Protein AF-A0A4U0W8S1-F1 (afdb_monomer)

Nearest PDB structures (foldseek):
  3a4i-assembly1_B  TM=3.781E-01  e=8.856E-01  Pyrococcus horikoshii
  2dpl-assembly1_A  TM=3.217E-01  e=1.139E+00  Pyrococcus horikoshii OT3
  2dpl-assembly1_B  TM=3.841E-01  e=2.818E+00  Pyrococcus horikoshii OT3
  6jp9-assembly1_A  TM=3.620E-01  e=4.433E+00  Methanocaldococcus jannaschii DSM 2661
  1igw-assembly1_D  TM=1.951E-01  e=1.030E+00  Escherichia coli

Sequence (500 aa):
MDSSDDTSPAATAADPRSSSPAPAADDESASLVPPRASFNHLPTEVCQTIVKLAHVQDKELQKMHLPGGETIAALSLVNKRLRDLALPYLITASLSSTVRPAQLHSLTFRYGKIPKSLLAQVRCLDLGSADEDDTLTAARSLYLFENIHELVLSRDASQVLVPGGYYRPEKEAFVRREEHPFAREAFQAQAASITKVIQSESRDEYTSGARAVLEAAAVPAAIKVLHLRHPEGGTFFAPRSREMKKILTGCDALEELVIHENPVAQIAIPEPSRADWLGDMRLPALKTLDLPATDFAILDLLHAWLPNIATLAIRFKDGYGAMTGGLDDDRMFRFPNLRKLSLQGPPDILKIFKHLDIDCLEELKIEVEALSGFKWVDFDPFEALAEIDLPRGLRLNLYLPCQAHIDAEWGSFRDDCEERGVDFTLYTVDILAPFSGNFLADSGFATEVILRERYVAIARVLYSATERLNWLLKLGDAVGLKQMAEAMSEIALLELASRT

Mean predicted aligned error: 13.05 Å

Secondary structure (DSSP, 8-state):
--------------------------------------GGGS-HHHHHHHHHHHHHHHHHHHHTT-S---HHHHHHHH-HHHHHHHHHHHHHHHS-SEE-HHHHTSHHHHTT-S-HHHHTT--EEEETT--HHHHHHHHHHGGG-TT--EEEE-HHHHHHHS---EEEGGGTEEEPPPP-HHHHHHHHHHTTT--EEEEE--S-S-THHHHHHHHHHS-GGG--EEEEE--TT-----TT-THHHHHHTT-TT--EEEEEPPTT-------GGG-GGGGG---TT--EEEEEESSTTHHHHHHHH-TT--EEEEEE---SS-S-----TT--EE-TT--EEEEEESGGGGGGGGGEE-TT-SEEEEEEPPPSS-----STHHHHHHTS-PPTT-EEEEEEETTPPPPTTHHHHHHHHHHTT-EEEEEEE-TTTTTS--HHHHSS---HHHHHHHHHHHHHHHHHHHHHHHHHHHHT-HHHHHHHHHHHHHHHHHHHHHT-

Structure (mmCIF, N/CA/C/O backbone):
data_AF-A0A4U0W8S1-F1
#
_entry.id   AF-A0A4U0W8S1-F1
#
loop_
_atom_site.group_PDB
_atom_site.id
_atom_site.type_symbol
_atom_site.label_atom_id
_atom_site.label_alt_id
_atom_site.label_comp_id
_atom_site.label_asym_id
_atom_site.label_entity_id
_atom_site.label_seq_id
_atom_site.pdbx_PDB_ins_code
_atom_site.Cartn_x
_atom_site.Cartn_y
_atom_site.Cartn_z
_atom_site.occupancy
_atom_site.B_iso_or_equiv
_atom_site.auth_seq_id
_atom_site.auth_comp_id
_atom_site.auth_asym_id
_atom_site.auth_atom_id
_atom_site.pdbx_PDB_model_num
ATOM 1 N N . MET A 1 1 ? 67.133 19.730 -28.309 1.00 39.91 1 MET A N 1
ATOM 2 C CA . MET A 1 1 ? 66.905 20.812 -27.341 1.00 39.91 1 MET A CA 1
ATOM 3 C C . MET A 1 1 ? 65.923 20.284 -26.324 1.00 39.91 1 MET A C 1
ATOM 5 O O . MET A 1 1 ? 64.733 20.304 -26.589 1.00 39.91 1 MET A O 1
ATOM 9 N N . ASP A 1 2 ? 66.290 19.708 -25.202 1.00 38.12 2 ASP A N 1
ATOM 10 C CA . ASP A 1 2 ? 67.520 19.184 -24.598 1.00 38.12 2 ASP A CA 1
ATOM 11 C C . ASP A 1 2 ? 66.936 18.214 -23.545 1.00 38.12 2 ASP A C 1
ATOM 13 O O . ASP A 1 2 ? 65.884 18.503 -22.979 1.00 38.12 2 ASP A O 1
ATOM 17 N N . SER A 1 3 ? 67.369 16.949 -23.495 1.00 35.09 3 SER A N 1
ATOM 18 C CA . SER A 1 3 ? 68.356 16.470 -22.506 1.00 35.09 3 SER A CA 1
ATOM 19 C C . SER A 1 3 ? 67.90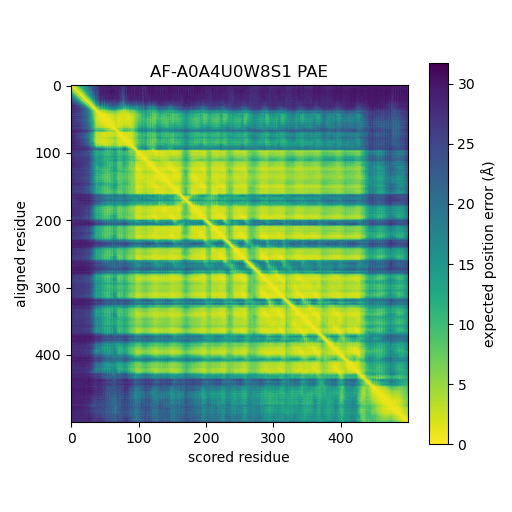6 16.823 -21.078 1.00 35.09 3 SER A C 1
ATOM 21 O O . SER A 1 3 ? 67.753 17.995 -20.766 1.00 35.09 3 SER A O 1
ATOM 23 N N . SER A 1 4 ? 67.679 15.917 -20.131 1.00 44.75 4 SER A N 1
ATOM 24 C CA . SER A 1 4 ? 68.371 14.659 -19.804 1.00 44.75 4 SER A CA 1
ATOM 25 C C . SER A 1 4 ? 67.616 14.083 -18.586 1.00 44.75 4 SER A C 1
ATOM 27 O O . SER A 1 4 ? 67.183 14.849 -17.727 1.00 44.75 4 SER A O 1
ATOM 29 N N . ASP A 1 5 ? 67.215 12.812 -18.580 1.00 41.47 5 ASP A N 1
ATOM 30 C CA . ASP A 1 5 ? 67.962 11.690 -17.983 1.00 41.47 5 ASP A CA 1
ATOM 31 C C . ASP A 1 5 ? 68.770 12.066 -16.731 1.00 41.47 5 ASP A C 1
ATOM 33 O O . ASP A 1 5 ? 69.781 12.749 -16.841 1.00 41.47 5 ASP A O 1
ATOM 37 N N . ASP A 1 6 ? 68.385 11.540 -15.563 1.00 46.09 6 ASP A N 1
ATOM 38 C CA . ASP A 1 6 ? 69.377 10.804 -14.780 1.00 46.09 6 ASP A CA 1
ATOM 39 C C . ASP A 1 6 ? 68.761 9.791 -13.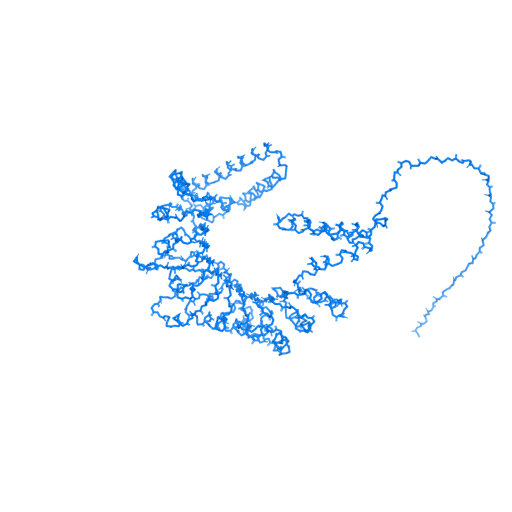812 1.00 46.09 6 ASP A C 1
ATOM 41 O O . ASP A 1 6 ? 67.751 10.017 -13.143 1.00 46.09 6 ASP A O 1
ATOM 45 N N . THR A 1 7 ? 69.402 8.630 -13.794 1.00 42.66 7 THR A N 1
ATOM 46 C CA . THR A 1 7 ? 68.912 7.359 -13.272 1.00 42.66 7 THR A CA 1
ATOM 47 C C . THR A 1 7 ? 69.942 6.828 -12.280 1.00 42.66 7 THR A C 1
ATOM 49 O O . THR A 1 7 ? 71.077 6.618 -12.683 1.00 42.66 7 THR A O 1
ATOM 52 N N . SER A 1 8 ? 69.515 6.452 -11.061 1.00 43.19 8 SER A N 1
ATOM 53 C CA . SER A 1 8 ? 70.206 5.478 -10.173 1.00 43.19 8 SER A CA 1
ATOM 54 C C . SER A 1 8 ? 71.607 5.894 -9.627 1.00 43.19 8 SER A C 1
ATOM 56 O O . SER A 1 8 ? 72.162 6.865 -10.121 1.00 43.19 8 SER A O 1
ATOM 58 N N . PRO A 1 9 ? 72.212 5.234 -8.597 1.00 54.56 9 PRO A N 1
ATOM 59 C CA . PRO A 1 9 ? 72.066 3.821 -8.238 1.00 54.56 9 PRO A CA 1
ATOM 60 C C . PRO A 1 9 ? 72.055 3.445 -6.739 1.00 54.56 9 PRO A C 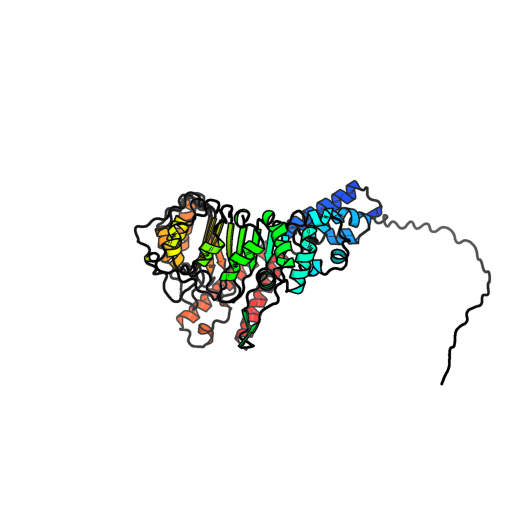1
ATOM 62 O O . PRO A 1 9 ? 72.136 4.253 -5.818 1.00 54.56 9 PRO A O 1
ATOM 65 N N . ALA A 1 10 ? 71.914 2.131 -6.568 1.00 40.44 10 ALA A N 1
ATOM 66 C CA . ALA A 1 10 ? 71.889 1.324 -5.360 1.00 40.44 10 ALA A CA 1
ATOM 67 C C . ALA A 1 10 ? 73.279 1.008 -4.755 1.00 40.44 10 ALA A C 1
ATOM 69 O O . ALA A 1 10 ? 74.313 1.287 -5.358 1.00 40.44 10 ALA A O 1
ATOM 70 N N . ALA A 1 11 ? 73.221 0.258 -3.640 1.00 39.84 11 ALA A N 1
ATOM 71 C CA . ALA A 1 11 ? 74.270 -0.512 -2.946 1.00 39.84 11 ALA A CA 1
ATOM 72 C C . ALA A 1 11 ? 75.162 0.307 -1.984 1.00 39.84 11 ALA A C 1
ATOM 74 O O . ALA A 1 11 ? 75.593 1.406 -2.290 1.00 39.84 11 ALA A O 1
ATOM 75 N N . THR A 1 12 ? 75.519 -0.161 -0.780 1.00 36.34 12 THR A N 1
ATOM 76 C CA . THR A 1 12 ? 76.182 -1.448 -0.511 1.00 36.34 12 THR A CA 1
ATOM 77 C C . THR A 1 12 ? 76.163 -1.798 0.991 1.00 36.34 12 THR A C 1
ATOM 79 O O . THR A 1 12 ? 76.026 -0.931 1.850 1.00 36.34 12 THR A O 1
ATOM 82 N N . ALA A 1 13 ? 76.320 -3.095 1.257 1.00 43.12 13 ALA A N 1
ATOM 83 C CA . ALA A 1 13 ? 76.455 -3.817 2.523 1.00 43.12 13 ALA A CA 1
ATOM 84 C C . ALA A 1 13 ? 77.606 -3.385 3.463 1.00 43.12 13 ALA A C 1
ATOM 86 O O . ALA A 1 13 ? 78.628 -2.910 2.978 1.00 43.12 13 ALA A O 1
ATOM 87 N N . ALA A 1 14 ? 77.464 -3.687 4.770 1.00 40.66 14 ALA A N 1
ATOM 88 C CA . ALA A 1 14 ? 78.474 -4.339 5.641 1.00 40.66 14 ALA A CA 1
ATOM 89 C C . ALA A 1 14 ? 78.019 -4.411 7.130 1.00 40.66 14 ALA A C 1
ATOM 91 O O . ALA A 1 14 ? 78.012 -3.398 7.818 1.00 40.66 14 ALA A O 1
ATOM 92 N N . ASP A 1 15 ? 77.536 -5.580 7.577 1.00 43.25 15 ASP A N 1
ATOM 93 C CA . ASP A 1 15 ? 78.160 -6.560 8.510 1.00 43.25 15 ASP A CA 1
ATOM 94 C C . ASP A 1 15 ? 79.003 -6.092 9.756 1.00 43.25 15 ASP A C 1
ATOM 96 O O . ASP A 1 15 ? 79.324 -4.918 9.904 1.00 43.25 15 ASP A O 1
ATOM 100 N N . PRO A 1 16 ? 79.452 -6.978 10.680 1.00 55.69 16 PRO A N 1
ATOM 101 C CA . PRO A 1 16 ? 78.758 -7.441 11.894 1.00 55.69 16 PRO A CA 1
ATOM 102 C C . PRO A 1 16 ? 79.582 -7.253 13.195 1.00 55.69 16 PRO A C 1
ATOM 104 O O . PRO A 1 16 ? 80.798 -7.422 13.194 1.00 55.69 16 PRO A O 1
ATOM 107 N N . ARG A 1 17 ? 78.946 -7.032 14.357 1.00 41.56 17 ARG A N 1
ATOM 108 C CA . ARG A 1 17 ? 79.526 -7.319 15.697 1.00 41.56 17 ARG A CA 1
ATOM 109 C C . ARG A 1 17 ? 78.379 -7.662 16.654 1.00 41.56 17 ARG A C 1
ATOM 111 O O . ARG A 1 17 ? 77.532 -6.822 16.907 1.00 41.56 17 ARG A O 1
ATOM 118 N N . SER A 1 18 ? 78.169 -8.924 17.028 1.00 43.66 18 SER A N 1
ATOM 119 C CA . SER A 1 18 ? 78.930 -9.694 18.025 1.00 43.66 18 SER A CA 1
ATOM 120 C C . SER A 1 18 ? 78.995 -9.012 19.391 1.00 43.66 18 SER A C 1
ATOM 122 O O . SER A 1 18 ? 80.003 -8.401 19.740 1.00 43.66 18 SER A O 1
ATOM 124 N N . SER A 1 19 ? 77.954 -9.225 20.192 1.00 42.44 19 SER A N 1
ATOM 125 C CA . SER A 1 19 ? 78.079 -9.318 21.646 1.00 42.44 19 SER A CA 1
ATOM 126 C C . SER A 1 19 ? 76.893 -10.104 22.206 1.00 42.44 19 SER A C 1
ATOM 128 O O . SER A 1 19 ? 75.805 -9.562 22.390 1.00 42.44 19 SER A O 1
ATOM 130 N N . SER A 1 20 ? 77.109 -11.392 22.474 1.00 45.78 20 SER A N 1
ATOM 131 C CA . SER A 1 20 ? 76.364 -12.099 23.519 1.00 45.78 20 SER A CA 1
ATOM 132 C C . SER A 1 20 ? 76.596 -11.398 24.863 1.00 45.78 20 SER A C 1
ATOM 134 O O . SER A 1 20 ? 77.707 -10.930 25.124 1.00 45.78 20 SER A O 1
ATOM 136 N N . PRO A 1 21 ? 75.591 -11.400 25.748 1.00 50.28 21 PRO A N 1
ATOM 137 C CA . PRO A 1 21 ? 75.787 -12.172 26.969 1.00 50.28 21 PRO A CA 1
ATOM 138 C C . PRO A 1 21 ? 74.563 -13.024 27.337 1.00 50.28 21 PRO A C 1
ATOM 140 O O . PRO A 1 21 ? 73.436 -12.554 27.307 1.00 50.28 21 PRO A O 1
ATOM 143 N N . ALA A 1 22 ? 74.876 -14.282 27.658 1.00 46.66 22 ALA A N 1
ATOM 144 C CA . ALA A 1 22 ? 74.410 -15.132 28.759 1.00 46.66 22 ALA A CA 1
ATOM 145 C C . ALA A 1 22 ? 72.921 -15.158 29.207 1.00 46.66 22 ALA A C 1
ATOM 147 O O . ALA A 1 22 ? 72.231 -14.145 29.226 1.00 46.66 22 ALA A O 1
ATOM 148 N N . PRO A 1 23 ? 72.438 -16.340 29.644 1.00 51.94 23 PRO A N 1
ATOM 149 C CA . PRO A 1 23 ? 71.024 -16.646 29.804 1.00 51.94 23 PRO A CA 1
ATOM 150 C C . PRO A 1 23 ? 70.499 -16.128 31.146 1.00 51.94 23 PRO A C 1
ATOM 152 O O . PRO A 1 23 ? 70.983 -16.525 32.207 1.00 51.94 23 PRO A O 1
ATOM 155 N N . ALA A 1 24 ? 69.490 -15.261 31.103 1.00 45.16 24 ALA A N 1
ATOM 156 C CA . ALA A 1 24 ? 68.666 -14.981 32.268 1.00 45.16 24 ALA A CA 1
ATOM 157 C C . ALA A 1 24 ? 67.495 -15.969 32.269 1.00 45.16 24 ALA A C 1
ATOM 159 O O . ALA A 1 24 ? 66.662 -15.962 31.366 1.00 45.16 24 ALA A O 1
ATOM 160 N N . ALA A 1 25 ? 67.556 -16.850 33.263 1.00 46.38 25 ALA A N 1
ATOM 161 C CA . ALA A 1 25 ? 66.525 -17.731 33.779 1.00 46.38 25 ALA A CA 1
ATOM 162 C C . ALA A 1 25 ? 65.084 -17.262 33.524 1.00 46.38 25 ALA A C 1
ATOM 164 O O . ALA A 1 25 ? 64.733 -16.122 33.821 1.00 46.38 25 ALA A O 1
ATOM 165 N N . ASP A 1 26 ? 64.286 -18.197 33.008 1.00 52.25 26 ASP A N 1
ATOM 166 C CA . ASP A 1 26 ? 62.949 -18.553 33.479 1.00 52.25 26 ASP A CA 1
ATOM 167 C C . ASP A 1 26 ? 62.245 -17.495 34.334 1.00 52.25 26 ASP A C 1
ATOM 169 O O . ASP A 1 26 ? 62.387 -17.451 35.555 1.00 52.25 26 ASP A O 1
ATOM 173 N N . ASP A 1 27 ? 61.396 -16.712 33.677 1.00 45.25 27 ASP A N 1
ATOM 174 C CA . ASP A 1 27 ? 60.210 -16.166 34.320 1.00 45.25 27 ASP A CA 1
ATOM 175 C C . ASP A 1 27 ? 59.004 -16.559 33.455 1.00 45.25 27 ASP A C 1
ATOM 177 O O . ASP A 1 27 ? 58.464 -15.789 32.658 1.00 45.25 27 ASP A O 1
ATOM 181 N N . GLU A 1 28 ? 58.626 -17.840 33.569 1.00 48.88 28 GLU A N 1
ATOM 182 C CA . GLU A 1 28 ? 57.289 -18.345 33.246 1.00 48.88 28 GLU A CA 1
ATOM 183 C C . GLU A 1 28 ? 56.273 -17.709 34.208 1.00 48.88 28 GLU A C 1
ATOM 185 O O . GLU A 1 28 ? 55.593 -18.369 34.993 1.00 48.88 28 GLU A O 1
ATOM 190 N N . SER A 1 29 ? 56.109 -16.392 34.133 1.00 51.66 29 SER A N 1
ATOM 191 C CA . SER A 1 29 ? 54.886 -15.753 34.592 1.00 51.66 29 SER A CA 1
ATOM 192 C C . SER A 1 29 ? 53.843 -16.022 33.510 1.00 51.66 29 SER A C 1
ATOM 194 O O . SER A 1 29 ? 53.569 -15.199 32.636 1.00 51.66 29 SER A O 1
ATOM 196 N N . ALA A 1 30 ? 53.309 -17.248 33.539 1.00 51.66 30 ALA A N 1
ATOM 197 C CA . ALA A 1 30 ? 52.140 -17.661 32.787 1.00 51.66 30 ALA A CA 1
ATOM 198 C C . ALA A 1 30 ? 51.058 -16.596 32.980 1.00 51.66 30 ALA A C 1
ATOM 200 O O . ALA A 1 30 ? 50.416 -16.503 34.027 1.00 51.66 30 ALA A O 1
ATOM 201 N N . SER A 1 31 ? 50.906 -15.748 31.965 1.00 46.75 31 SER A N 1
ATOM 202 C CA . SER A 1 31 ? 49.807 -14.809 31.851 1.00 46.75 31 SER A CA 1
ATOM 203 C C . SER A 1 31 ? 48.518 -15.616 31.979 1.00 46.75 31 SER A C 1
ATOM 205 O O . SER A 1 31 ? 48.110 -16.309 31.051 1.00 46.75 31 SER A O 1
ATOM 207 N N . LEU A 1 32 ? 47.883 -15.536 33.152 1.00 50.81 32 LEU A N 1
ATOM 208 C CA . LEU A 1 32 ? 46.569 -16.102 33.476 1.00 50.81 32 LEU A CA 1
ATOM 209 C C . LEU A 1 32 ? 45.436 -15.385 32.718 1.00 50.81 32 LEU A C 1
ATOM 211 O O . LEU A 1 32 ? 44.297 -15.340 33.178 1.00 50.81 32 LEU A O 1
ATOM 215 N N . VAL A 1 33 ? 45.729 -14.799 31.556 1.00 52.41 33 VAL A N 1
ATOM 216 C CA . VAL A 1 33 ? 44.699 -14.365 30.626 1.00 52.41 33 VAL A CA 1
ATOM 217 C C . VAL A 1 33 ? 44.286 -15.617 29.856 1.00 52.41 33 VAL A C 1
ATOM 219 O O . VAL A 1 33 ? 45.082 -16.114 29.055 1.00 52.41 33 VAL A O 1
ATOM 222 N N . PRO A 1 34 ? 43.077 -16.167 30.086 1.00 54.16 34 PRO A N 1
ATOM 223 C CA . PRO A 1 34 ? 42.602 -17.296 29.300 1.00 54.16 34 PRO A CA 1
ATOM 224 C C . PRO A 1 34 ? 42.716 -16.935 27.813 1.00 54.16 34 PRO A C 1
ATOM 226 O O . PRO A 1 34 ? 42.399 -15.794 27.447 1.00 54.16 34 PRO A O 1
ATOM 229 N N . PRO A 1 35 ? 43.195 -17.852 26.949 1.00 57.38 35 PRO A N 1
ATOM 230 C CA . PRO A 1 35 ? 43.348 -17.564 25.532 1.00 57.38 35 PRO A CA 1
ATOM 231 C C . PRO A 1 35 ? 42.010 -17.051 25.010 1.00 57.38 35 PRO A C 1
ATOM 233 O O . PRO A 1 35 ? 40.990 -17.730 25.138 1.00 57.38 35 PRO A O 1
ATOM 236 N N . ARG A 1 36 ? 41.994 -15.818 24.484 1.00 59.78 36 ARG A N 1
ATOM 237 C CA . ARG A 1 36 ? 40.785 -15.225 23.906 1.00 59.78 36 ARG A CA 1
ATOM 238 C C . ARG A 1 36 ? 40.281 -16.191 22.842 1.00 59.78 36 ARG A C 1
ATOM 240 O O . ARG A 1 36 ? 40.936 -16.360 21.813 1.00 59.78 36 ARG A O 1
ATOM 247 N N . ALA A 1 37 ? 39.160 -16.854 23.118 1.00 63.41 37 ALA A N 1
ATOM 248 C CA . ALA A 1 37 ? 38.562 -17.809 22.203 1.00 63.41 37 ALA A CA 1
ATOM 249 C C . ALA A 1 37 ? 38.292 -17.093 20.874 1.00 63.41 37 ALA A C 1
ATOM 251 O O . ALA A 1 37 ? 37.434 -16.217 20.783 1.00 63.41 37 ALA A O 1
ATOM 252 N N . SER A 1 38 ? 39.087 -17.412 19.857 1.00 79.62 38 SER A N 1
ATOM 253 C CA . SER A 1 38 ? 38.915 -16.856 18.521 1.00 79.62 38 SER A CA 1
ATOM 254 C C . SER A 1 38 ? 37.885 -17.684 17.767 1.00 79.62 38 SER A C 1
ATOM 256 O O . SER A 1 38 ? 37.939 -18.915 17.788 1.00 79.62 38 SER A O 1
ATOM 258 N N . PHE A 1 39 ? 36.998 -17.021 17.021 1.00 79.81 39 PHE A N 1
ATOM 259 C CA . PHE A 1 39 ? 36.059 -17.672 16.099 1.00 79.81 39 PHE A CA 1
ATOM 260 C C . PHE A 1 39 ? 36.751 -18.607 15.093 1.00 79.81 39 PHE A C 1
ATOM 262 O O . PHE A 1 39 ? 36.116 -19.497 14.531 1.00 79.81 39 PHE A O 1
ATOM 269 N N . ASN A 1 40 ? 38.058 -18.438 14.873 1.00 82.81 40 ASN A N 1
ATOM 270 C CA . ASN A 1 40 ? 38.850 -19.318 14.017 1.00 82.81 40 ASN A CA 1
ATOM 271 C C . ASN A 1 40 ? 38.963 -20.752 14.565 1.00 82.81 40 ASN A C 1
ATOM 273 O O . ASN A 1 40 ? 39.147 -21.675 13.777 1.00 82.81 40 ASN A O 1
ATOM 277 N N . HIS A 1 41 ? 38.825 -20.947 15.879 1.00 86.56 41 HIS A N 1
ATOM 278 C CA . HIS A 1 41 ? 38.961 -22.254 16.533 1.00 86.56 41 HIS A CA 1
ATOM 279 C C . HIS A 1 41 ? 37.628 -22.980 16.750 1.00 86.56 41 HIS A C 1
ATOM 281 O O . HIS A 1 41 ? 37.622 -24.113 17.224 1.00 86.56 41 HIS A O 1
ATOM 287 N N . LEU A 1 42 ? 36.499 -22.355 16.405 1.00 87.81 42 LEU A N 1
ATOM 288 C CA . LEU A 1 42 ? 35.188 -22.985 16.546 1.00 87.81 42 LEU A CA 1
ATOM 289 C C . LEU A 1 42 ? 34.929 -24.016 15.424 1.00 87.81 42 LEU A C 1
ATOM 291 O O . LEU A 1 42 ? 35.371 -23.815 14.284 1.00 87.81 42 LEU A O 1
ATOM 295 N N . PRO A 1 43 ? 34.184 -25.103 15.700 1.00 93.19 43 PRO A N 1
ATOM 296 C CA . PRO A 1 43 ? 33.677 -26.014 14.670 1.00 93.19 43 PRO A CA 1
ATOM 297 C C . PRO A 1 43 ? 32.787 -25.303 13.637 1.00 93.19 43 PRO A C 1
ATOM 299 O O . PRO A 1 43 ? 32.182 -24.268 13.928 1.00 93.19 43 PRO A O 1
ATOM 302 N N . THR A 1 44 ? 32.692 -25.845 12.415 1.00 87.25 44 THR A N 1
ATOM 303 C CA . THR A 1 44 ? 31.962 -25.188 11.303 1.00 87.25 44 THR A CA 1
ATOM 304 C C . THR A 1 44 ? 30.489 -25.057 11.633 1.00 87.25 44 THR A C 1
ATOM 306 O O . THR A 1 44 ? 29.872 -24.034 11.358 1.00 87.25 44 THR A O 1
ATOM 309 N N . GLU A 1 45 ? 29.959 -26.088 12.268 1.00 91.06 45 GLU A N 1
ATOM 310 C CA . GLU A 1 45 ? 28.576 -26.258 12.673 1.00 91.06 45 GLU A CA 1
ATOM 311 C C . GLU A 1 45 ? 28.195 -25.196 13.713 1.00 91.06 45 GLU A C 1
ATOM 313 O O . GLU A 1 45 ? 27.112 -24.611 13.657 1.00 91.06 45 GLU A O 1
ATOM 318 N N . VAL A 1 46 ? 29.125 -24.869 14.619 1.00 90.31 46 VAL A N 1
ATOM 319 C CA . VAL A 1 46 ? 28.949 -23.804 15.615 1.00 90.31 46 VAL A CA 1
ATOM 320 C C . VAL A 1 46 ? 28.932 -22.439 14.929 1.00 90.31 46 VAL A C 1
ATOM 322 O O . VAL A 1 46 ? 28.016 -21.655 15.162 1.00 90.31 46 VAL A O 1
ATOM 325 N N . CYS A 1 47 ? 29.872 -22.169 14.017 1.00 89.94 47 CYS A N 1
ATOM 326 C CA . CYS A 1 47 ? 29.879 -20.929 13.233 1.00 89.94 47 CYS A CA 1
ATOM 327 C C . CYS A 1 47 ? 28.611 -20.768 12.374 1.00 89.94 47 CYS A C 1
ATOM 329 O O . CYS A 1 47 ? 28.040 -19.683 12.328 1.00 89.94 47 CYS A O 1
ATOM 331 N N . GLN A 1 48 ? 28.137 -21.842 11.735 1.00 89.06 48 GLN A N 1
ATOM 332 C CA . GLN A 1 48 ? 26.878 -21.855 10.981 1.00 89.06 48 GLN A CA 1
ATOM 333 C C . GLN A 1 48 ? 25.682 -21.527 11.874 1.00 89.06 48 GLN A C 1
ATOM 335 O O . GLN A 1 48 ? 24.815 -20.748 11.481 1.00 89.06 48 GLN A O 1
ATOM 340 N N . THR A 1 49 ? 25.650 -22.091 13.083 1.00 93.00 49 THR A N 1
ATOM 341 C CA . THR A 1 49 ? 24.588 -21.835 14.062 1.00 93.00 49 THR A CA 1
ATOM 342 C C . THR A 1 49 ? 24.605 -20.381 14.529 1.00 93.00 49 THR A C 1
ATOM 344 O O . THR A 1 49 ? 23.556 -19.745 14.545 1.00 93.00 49 THR A O 1
ATOM 347 N N . ILE A 1 50 ? 25.784 -19.824 14.830 1.00 91.38 50 ILE A N 1
ATOM 348 C CA . ILE A 1 50 ? 25.951 -18.413 15.223 1.00 91.38 50 ILE A CA 1
ATOM 349 C C . ILE A 1 50 ? 25.444 -17.481 14.121 1.00 91.38 50 ILE A C 1
ATOM 351 O O . ILE A 1 50 ? 24.638 -16.595 14.393 1.00 91.38 50 ILE A O 1
ATOM 355 N N . VAL A 1 51 ? 25.860 -17.712 12.873 1.00 90.81 51 VAL A N 1
ATOM 356 C CA . VAL A 1 51 ? 25.385 -16.928 11.726 1.00 90.81 51 VAL A CA 1
ATOM 357 C C . VAL A 1 51 ? 23.868 -17.074 11.568 1.00 90.81 51 VAL A C 1
ATOM 359 O O . VAL A 1 51 ? 23.170 -16.082 11.427 1.00 90.81 51 VAL A O 1
ATOM 362 N N . LYS A 1 52 ? 23.307 -18.283 11.661 1.00 90.50 52 LYS A N 1
ATOM 363 C CA . LYS A 1 52 ? 21.853 -18.475 11.553 1.00 90.50 52 LYS A CA 1
ATOM 364 C C . LYS A 1 52 ? 21.079 -17.721 12.644 1.00 90.50 52 LYS A C 1
ATOM 366 O O . LYS A 1 52 ? 20.040 -17.138 12.345 1.00 90.50 52 LYS A O 1
ATOM 371 N N . LEU A 1 53 ? 21.570 -17.721 13.883 1.00 92.38 53 LEU A N 1
ATOM 372 C CA . LEU A 1 53 ? 20.947 -17.003 14.999 1.00 92.38 53 LEU A CA 1
ATOM 373 C C . LEU A 1 53 ? 21.023 -15.485 14.819 1.00 92.38 53 LEU A C 1
ATOM 375 O O . LEU A 1 53 ? 20.013 -14.814 15.011 1.00 92.38 53 LEU A O 1
ATOM 379 N N . ALA A 1 54 ? 22.170 -14.959 14.382 1.00 90.25 54 ALA A N 1
ATOM 380 C CA . ALA A 1 54 ? 22.318 -13.538 14.072 1.00 90.25 54 ALA A CA 1
ATOM 381 C C . ALA A 1 54 ? 21.344 -13.082 12.975 1.00 90.25 54 ALA A C 1
ATOM 383 O O . ALA A 1 54 ? 20.754 -12.015 13.083 1.00 90.25 54 ALA A O 1
ATOM 384 N N . HIS A 1 55 ? 21.098 -13.919 11.962 1.00 87.31 55 HIS A N 1
ATOM 385 C CA . HIS A 1 55 ? 20.124 -13.619 10.906 1.00 87.31 55 HIS A CA 1
ATOM 386 C C . HIS A 1 55 ? 18.686 -13.587 11.427 1.00 87.31 55 HIS A C 1
ATOM 388 O O . HIS A 1 55 ? 17.898 -12.729 11.039 1.00 87.31 55 HIS A O 1
ATOM 394 N N . VAL A 1 56 ? 18.325 -14.531 12.303 1.00 87.94 56 VAL A N 1
ATOM 395 C CA . VAL A 1 56 ? 17.005 -14.538 12.953 1.00 87.94 56 VAL A CA 1
ATOM 396 C C . VAL A 1 56 ? 16.836 -13.288 13.814 1.00 87.94 56 VAL A C 1
ATOM 398 O O . VAL A 1 56 ? 15.792 -12.649 13.745 1.00 87.94 56 VAL A O 1
ATOM 401 N N . GLN A 1 57 ? 17.869 -12.907 14.565 1.00 87.38 57 GLN A N 1
ATOM 402 C CA . GLN A 1 57 ? 17.862 -11.699 15.381 1.00 87.38 57 GLN A CA 1
ATOM 403 C C . GLN A 1 57 ? 17.703 -10.431 14.531 1.00 87.38 57 GLN A C 1
ATOM 405 O O . GLN A 1 57 ? 16.819 -9.631 14.824 1.00 87.38 57 GLN A O 1
ATOM 410 N N . ASP A 1 58 ? 18.492 -10.277 13.462 1.00 84.56 58 ASP A N 1
ATOM 411 C CA . ASP A 1 58 ? 18.390 -9.131 12.549 1.00 84.56 58 ASP A CA 1
ATOM 412 C C . ASP A 1 58 ? 16.972 -9.022 11.954 1.00 84.56 58 ASP A C 1
ATOM 414 O O . ASP A 1 58 ? 16.411 -7.930 11.882 1.00 84.56 58 ASP A O 1
ATOM 418 N N . LYS A 1 59 ? 16.339 -10.152 11.602 1.00 79.06 59 LYS A N 1
ATOM 419 C CA . LYS A 1 59 ? 14.946 -10.176 11.121 1.00 79.06 59 LYS A CA 1
ATOM 420 C C . LYS A 1 59 ? 13.926 -9.740 12.171 1.00 79.06 59 LYS A C 1
ATOM 422 O O . LYS A 1 59 ? 12.978 -9.038 11.828 1.00 79.06 59 LYS A O 1
ATOM 427 N N . GLU A 1 60 ? 14.069 -10.181 13.416 1.00 78.06 60 GLU A N 1
ATOM 428 C CA . GLU A 1 60 ? 13.142 -9.796 14.488 1.00 78.06 60 GLU A CA 1
ATOM 429 C C . GLU A 1 60 ? 13.280 -8.311 14.839 1.00 78.06 60 GLU A C 1
ATOM 431 O O . GLU A 1 60 ? 12.273 -7.620 14.974 1.00 78.06 60 GLU A O 1
ATOM 436 N N . LEU A 1 61 ? 14.507 -7.788 14.883 1.00 75.19 61 LEU A N 1
ATOM 437 C CA . LEU A 1 61 ? 14.741 -6.363 15.114 1.00 75.19 61 LEU A CA 1
ATOM 438 C C . LEU A 1 61 ? 14.185 -5.492 13.974 1.00 75.19 61 LEU A C 1
ATOM 440 O O . LEU A 1 61 ? 13.544 -4.476 14.247 1.00 75.19 61 LEU A O 1
ATOM 444 N N . GLN A 1 62 ? 14.330 -5.926 12.714 1.00 71.81 62 GLN A N 1
ATOM 445 C CA . GLN A 1 62 ? 13.721 -5.254 11.558 1.00 71.81 62 GLN A CA 1
ATOM 446 C C . GLN A 1 62 ? 12.191 -5.199 11.648 1.00 71.81 62 GLN A C 1
ATOM 448 O O . GLN A 1 62 ? 11.607 -4.151 11.388 1.00 71.81 62 GLN A O 1
ATOM 453 N N . LYS A 1 63 ? 11.524 -6.290 12.054 1.00 69.88 63 LYS A N 1
ATOM 454 C CA . LYS A 1 63 ? 10.059 -6.299 12.249 1.00 69.88 63 LYS A CA 1
ATOM 455 C C . LYS A 1 63 ? 9.610 -5.309 13.324 1.00 69.88 63 LYS A C 1
ATOM 457 O O . LYS A 1 63 ? 8.553 -4.699 13.196 1.00 69.88 63 LYS A O 1
ATOM 462 N N . MET A 1 64 ? 10.411 -5.151 14.375 1.00 66.88 64 MET A N 1
ATOM 463 C CA . MET A 1 64 ? 10.142 -4.208 15.462 1.00 66.88 64 MET A CA 1
ATOM 464 C C . MET A 1 64 ? 10.505 -2.760 15.102 1.00 66.88 64 MET A C 1
ATOM 466 O O . MET A 1 64 ? 10.325 -1.881 15.938 1.00 66.88 64 MET A O 1
ATOM 470 N N . HIS A 1 65 ? 11.009 -2.502 13.886 1.00 64.12 65 HIS A N 1
ATOM 471 C CA . HIS A 1 65 ? 11.530 -1.198 13.457 1.00 64.12 65 HIS A CA 1
ATOM 472 C C . HIS A 1 65 ? 12.595 -0.634 14.417 1.00 64.12 65 HIS A C 1
ATOM 474 O O . HIS A 1 65 ? 12.767 0.579 14.534 1.00 64.12 65 HIS A O 1
ATOM 480 N N . LEU A 1 66 ? 13.314 -1.513 15.123 1.00 54.75 66 LEU A N 1
ATOM 481 C CA . LEU A 1 66 ? 14.357 -1.111 16.057 1.00 54.75 66 LEU A CA 1
ATOM 482 C C . LEU A 1 66 ? 15.678 -0.886 15.309 1.00 54.75 66 LEU A C 1
ATOM 484 O O . LEU A 1 66 ? 15.998 -1.632 14.379 1.00 54.75 66 LEU A O 1
ATOM 488 N N . PRO A 1 67 ? 16.487 0.105 15.720 1.00 48.38 67 PRO A N 1
ATOM 489 C CA . PRO A 1 67 ? 17.843 0.242 15.214 1.00 48.38 67 PRO A CA 1
ATOM 490 C C . PRO A 1 67 ? 18.666 -0.984 15.633 1.00 48.38 67 PRO A C 1
ATOM 492 O O . PRO A 1 67 ? 18.842 -1.263 16.818 1.00 48.38 67 PRO A O 1
ATOM 495 N N . GLY A 1 68 ? 19.156 -1.726 14.641 1.00 59.62 68 GLY A N 1
ATOM 496 C CA . GLY A 1 68 ? 19.883 -2.978 14.833 1.00 59.62 68 GLY A CA 1
ATOM 497 C C . GLY A 1 68 ? 19.410 -4.025 13.832 1.00 59.62 68 GLY A C 1
ATOM 498 O O . GLY A 1 68 ? 18.343 -4.592 13.968 1.00 59.62 68 GLY A O 1
ATOM 499 N N . GLY A 1 69 ? 20.193 -4.267 12.791 1.00 65.44 69 GLY A N 1
ATOM 500 C CA . GLY A 1 69 ? 19.909 -5.289 11.774 1.00 65.44 69 GLY A CA 1
ATOM 501 C C . GLY A 1 69 ? 21.157 -5.630 10.968 1.00 65.44 69 GLY A C 1
ATOM 502 O O . GLY A 1 69 ? 21.075 -6.058 9.821 1.00 65.44 69 GLY A O 1
ATOM 503 N N . GLU A 1 70 ? 22.317 -5.345 11.556 1.00 80.19 70 GLU A N 1
ATOM 504 C CA . GLU A 1 70 ? 23.629 -5.427 10.924 1.00 80.19 70 GLU A CA 1
ATOM 505 C C . GLU A 1 70 ? 24.496 -6.497 11.594 1.00 80.19 70 GLU A C 1
ATOM 507 O O . GLU A 1 70 ? 25.700 -6.553 11.357 1.00 80.19 70 GLU A O 1
ATOM 512 N N . THR A 1 71 ? 23.919 -7.363 12.431 1.00 85.94 71 THR A N 1
ATOM 513 C CA . THR A 1 71 ? 24.677 -8.387 13.163 1.00 85.94 71 THR A CA 1
ATOM 514 C C . THR A 1 71 ? 25.351 -9.345 12.186 1.00 85.94 71 THR A C 1
ATOM 516 O O . THR A 1 71 ? 26.525 -9.684 12.340 1.00 85.94 71 THR A O 1
ATOM 519 N N . ILE A 1 72 ? 24.649 -9.728 11.120 1.00 86.88 72 ILE A N 1
ATOM 520 C CA . ILE A 1 72 ? 25.187 -10.541 10.026 1.00 86.88 72 ILE A CA 1
ATOM 521 C C . ILE A 1 72 ? 26.298 -9.814 9.258 1.00 86.88 72 ILE A C 1
ATOM 523 O O . ILE A 1 72 ? 27.323 -10.423 8.930 1.00 86.88 72 ILE A O 1
ATOM 527 N N . ALA A 1 73 ? 26.140 -8.510 9.019 1.00 83.69 73 ALA A N 1
ATOM 528 C CA . ALA A 1 73 ? 27.175 -7.680 8.403 1.00 83.69 73 ALA A CA 1
ATOM 529 C C . ALA A 1 73 ? 28.420 -7.611 9.285 1.00 83.69 73 ALA A C 1
ATOM 531 O O . ALA A 1 73 ? 29.512 -7.929 8.812 1.00 83.69 73 ALA A O 1
ATOM 532 N N . ALA A 1 74 ? 28.256 -7.335 10.575 1.00 85.62 74 ALA A N 1
ATOM 533 C CA . ALA A 1 74 ? 29.334 -7.316 11.551 1.00 85.62 74 ALA A CA 1
ATOM 534 C C . ALA A 1 74 ? 30.061 -8.668 11.623 1.00 85.62 74 ALA A C 1
ATOM 536 O O . ALA A 1 74 ? 31.288 -8.706 11.528 1.00 85.62 74 ALA A O 1
ATOM 537 N N . LEU A 1 75 ? 29.331 -9.789 11.691 1.00 86.75 75 LEU A N 1
ATOM 538 C CA . LEU A 1 75 ? 29.921 -11.134 11.711 1.00 86.75 75 LEU A CA 1
ATOM 539 C C . LEU A 1 75 ? 30.763 -11.431 10.465 1.00 86.75 75 LEU A C 1
ATOM 541 O O . LEU A 1 75 ? 31.818 -12.059 10.567 1.00 86.75 75 LEU A O 1
ATOM 545 N N . SER A 1 76 ? 30.346 -10.946 9.296 1.00 87.88 76 SER A N 1
ATOM 546 C CA . SER A 1 76 ? 31.088 -11.138 8.044 1.00 87.88 76 SER A CA 1
ATOM 547 C C . SER A 1 76 ? 32.423 -10.384 7.978 1.00 87.88 76 SER A C 1
ATOM 549 O O . SER A 1 76 ? 33.302 -10.708 7.166 1.00 87.88 76 SER A O 1
ATOM 551 N N . LEU A 1 77 ? 32.587 -9.369 8.829 1.00 88.38 77 LEU A N 1
ATOM 552 C CA . LEU A 1 77 ? 33.812 -8.585 8.934 1.00 88.38 77 LEU A CA 1
ATOM 553 C C . LEU A 1 77 ? 34.833 -9.240 9.872 1.00 88.38 77 LEU A C 1
ATOM 555 O O . LEU A 1 77 ? 36.024 -8.976 9.728 1.00 88.38 77 LEU A O 1
ATOM 559 N N . VAL A 1 78 ? 34.398 -10.133 10.773 1.00 88.50 78 VAL A N 1
ATOM 560 C CA . VAL A 1 78 ? 35.257 -10.750 11.800 1.00 88.50 78 VAL A CA 1
ATOM 561 C C . VAL A 1 78 ? 36.318 -11.671 11.193 1.00 88.50 78 VAL A C 1
ATOM 563 O O . VAL A 1 78 ? 37.493 -11.566 11.538 1.00 88.50 78 VAL A O 1
ATOM 566 N N . ASN A 1 79 ? 35.937 -12.594 10.300 1.00 88.81 79 ASN A N 1
ATOM 567 C CA . ASN A 1 79 ? 36.889 -13.456 9.590 1.00 88.81 79 ASN A CA 1
ATOM 568 C C . ASN A 1 79 ? 36.317 -13.998 8.264 1.00 88.81 79 ASN A C 1
ATOM 570 O O . ASN A 1 79 ? 35.112 -13.958 8.017 1.00 88.81 79 ASN A O 1
ATOM 574 N N . LYS A 1 80 ? 37.192 -14.543 7.403 1.00 86.38 80 LYS A N 1
ATOM 575 C CA . LYS A 1 80 ? 36.819 -15.066 6.074 1.00 86.38 80 LYS A CA 1
ATOM 576 C C . LYS A 1 80 ? 35.786 -16.198 6.141 1.00 86.38 80 LYS A C 1
ATOM 578 O O . LYS A 1 80 ? 34.873 -16.237 5.333 1.00 86.38 80 LYS A O 1
ATOM 583 N N . ARG A 1 81 ? 35.896 -17.098 7.119 1.00 87.44 81 ARG A N 1
ATOM 584 C CA . ARG A 1 81 ? 34.990 -18.249 7.250 1.00 87.44 81 ARG A CA 1
ATOM 585 C C . ARG A 1 81 ? 33.573 -17.822 7.626 1.00 87.44 81 ARG A C 1
ATOM 587 O O . ARG A 1 81 ? 32.615 -18.311 7.044 1.00 87.44 81 ARG A O 1
ATOM 594 N N . LEU A 1 82 ? 33.437 -16.902 8.578 1.00 88.00 82 LEU A N 1
ATOM 595 C CA . LEU A 1 82 ? 32.161 -16.295 8.941 1.00 88.00 82 LEU A CA 1
ATOM 596 C C . LEU A 1 82 ? 31.615 -15.466 7.790 1.00 88.00 82 LEU A C 1
ATOM 598 O O . LEU A 1 82 ? 30.419 -15.521 7.563 1.00 88.00 82 LEU A O 1
ATOM 602 N N . ARG A 1 83 ? 32.464 -14.781 7.014 1.00 85.31 83 ARG A N 1
ATOM 603 C CA . ARG A 1 83 ? 32.041 -14.125 5.771 1.00 85.31 83 ARG A CA 1
ATOM 604 C C . ARG A 1 83 ? 31.431 -15.107 4.783 1.00 85.31 83 ARG A C 1
ATOM 606 O O . ARG A 1 83 ? 30.343 -14.838 4.299 1.00 85.31 83 ARG A O 1
ATOM 613 N N . ASP A 1 84 ? 32.088 -16.233 4.520 1.00 82.62 84 ASP A N 1
ATOM 614 C CA . ASP A 1 84 ? 31.605 -17.243 3.573 1.00 82.62 84 ASP A CA 1
ATOM 615 C C . ASP A 1 84 ? 30.282 -17.874 4.050 1.00 82.62 84 ASP A C 1
ATOM 617 O O . ASP A 1 84 ? 29.370 -18.089 3.255 1.00 82.62 84 ASP A O 1
ATOM 621 N N . LEU A 1 85 ? 30.145 -18.112 5.360 1.00 85.94 85 LEU A N 1
ATOM 622 C CA . LEU A 1 85 ? 28.918 -18.634 5.973 1.00 85.94 85 LEU A CA 1
ATOM 623 C C . LEU A 1 85 ? 27.795 -17.593 6.072 1.00 85.94 85 LEU A C 1
ATOM 625 O O . LEU A 1 85 ? 26.623 -17.949 5.972 1.00 85.94 85 LEU A O 1
ATOM 629 N N . ALA A 1 86 ? 28.143 -16.324 6.286 1.00 85.56 86 ALA A N 1
ATOM 630 C CA . ALA A 1 86 ? 27.220 -15.197 6.330 1.00 85.56 86 ALA A CA 1
ATOM 631 C C . ALA A 1 86 ? 26.800 -14.762 4.931 1.00 85.56 86 ALA A C 1
ATOM 633 O O . ALA A 1 86 ? 25.723 -14.200 4.796 1.00 85.56 86 ALA A O 1
ATOM 634 N N . LEU A 1 87 ? 27.599 -15.048 3.898 1.00 79.44 87 LEU A N 1
ATOM 635 C CA . LEU A 1 87 ? 27.375 -14.599 2.530 1.00 79.44 87 LEU A CA 1
ATOM 636 C C . LEU A 1 87 ? 25.950 -14.896 2.041 1.00 79.44 87 LEU A C 1
ATOM 638 O O . LEU A 1 87 ? 25.323 -13.962 1.567 1.00 79.44 87 LEU A O 1
ATOM 642 N N . PRO A 1 88 ? 25.371 -16.105 2.195 1.00 75.25 88 PRO A N 1
ATOM 643 C CA . PRO A 1 88 ? 23.999 -16.362 1.756 1.00 75.25 88 PRO A CA 1
ATOM 644 C C . PRO A 1 88 ? 22.972 -15.465 2.456 1.00 75.25 88 PRO A C 1
ATOM 646 O O . PRO A 1 88 ? 22.035 -14.997 1.817 1.00 75.25 88 PRO A O 1
ATOM 649 N N . TYR A 1 89 ? 23.164 -15.182 3.747 1.00 77.56 89 TYR A N 1
ATOM 650 C CA . TYR A 1 89 ? 22.279 -14.331 4.545 1.00 77.56 89 TYR A CA 1
ATOM 651 C C . TYR A 1 89 ? 22.492 -12.852 4.254 1.00 77.56 89 TYR A C 1
ATOM 653 O O . TYR A 1 89 ? 21.523 -12.121 4.130 1.00 77.56 89 TYR A O 1
ATOM 661 N N . LEU A 1 90 ? 23.744 -12.432 4.070 1.00 71.50 90 LEU A N 1
ATOM 662 C CA . LEU A 1 90 ? 24.108 -11.102 3.609 1.00 71.50 90 LEU A CA 1
ATOM 663 C C . LEU A 1 90 ? 23.599 -10.838 2.220 1.00 71.50 90 LEU A C 1
ATOM 665 O O . LEU A 1 90 ? 23.167 -9.743 1.947 1.00 71.50 90 LEU A O 1
ATOM 669 N N . ILE A 1 91 ? 23.651 -11.816 1.335 1.00 65.25 91 ILE A N 1
ATOM 670 C CA . ILE A 1 91 ? 23.093 -11.679 0.006 1.00 65.25 91 ILE A CA 1
ATOM 671 C C . ILE A 1 91 ? 21.587 -11.578 0.161 1.00 65.25 91 ILE A C 1
ATOM 673 O O . ILE A 1 91 ? 21.057 -10.566 -0.236 1.00 65.25 91 ILE A O 1
ATOM 677 N N . THR A 1 92 ? 20.927 -12.485 0.879 1.00 63.22 92 THR A N 1
ATOM 678 C CA . THR A 1 92 ? 19.477 -12.381 1.131 1.00 63.22 92 THR A CA 1
ATOM 679 C C . THR A 1 92 ? 19.062 -11.051 1.797 1.00 63.22 92 THR A C 1
ATOM 681 O O . THR A 1 92 ? 17.948 -10.583 1.577 1.00 63.22 92 THR A O 1
ATOM 684 N N . ALA A 1 93 ? 19.928 -10.446 2.618 1.00 61.06 93 ALA A N 1
ATOM 685 C CA . ALA A 1 93 ? 19.662 -9.212 3.362 1.00 61.06 93 ALA A CA 1
ATOM 686 C C . ALA A 1 93 ? 20.152 -7.920 2.666 1.00 61.06 93 ALA A C 1
ATOM 688 O O . ALA A 1 93 ? 19.572 -6.863 2.883 1.00 61.06 93 ALA A O 1
ATOM 689 N N . SER A 1 94 ? 21.207 -7.981 1.846 1.00 55.03 94 SER A N 1
ATOM 690 C CA . SER A 1 94 ? 21.918 -6.842 1.222 1.00 55.03 94 SER A CA 1
ATOM 691 C C . SER A 1 94 ? 21.717 -6.789 -0.292 1.00 55.03 94 SER A C 1
ATOM 693 O O . SER A 1 94 ? 21.428 -5.726 -0.838 1.00 55.03 94 SER A O 1
ATOM 695 N N . LEU A 1 95 ? 21.766 -7.938 -0.973 1.00 56.53 95 LEU A N 1
ATOM 696 C CA . LEU A 1 95 ? 21.024 -8.143 -2.218 1.00 56.53 95 LEU A CA 1
ATOM 697 C C . LEU A 1 95 ? 19.609 -8.508 -1.787 1.00 56.53 95 LEU A C 1
ATOM 699 O O . LEU A 1 95 ? 19.167 -9.652 -1.908 1.00 56.53 95 LEU A O 1
ATOM 703 N N . SER A 1 96 ? 18.928 -7.508 -1.219 1.00 60.50 96 SER A N 1
ATOM 704 C CA . SER A 1 96 ? 17.486 -7.550 -1.054 1.00 60.50 96 SER A CA 1
ATOM 705 C C . SER A 1 96 ? 16.905 -8.263 -2.272 1.00 60.50 96 SER A C 1
ATOM 707 O O . SER A 1 96 ? 17.395 -8.099 -3.395 1.00 60.50 96 SER A O 1
ATOM 709 N N . SER A 1 97 ? 15.844 -9.038 -2.079 1.00 79.94 97 SER A N 1
ATOM 710 C CA . SER A 1 97 ? 14.991 -9.492 -3.180 1.00 79.94 97 SER A CA 1
ATOM 711 C C . SER A 1 97 ? 14.763 -8.403 -4.241 1.00 79.94 97 SER A C 1
ATOM 713 O O . SER A 1 97 ? 14.447 -8.728 -5.376 1.00 79.94 97 SER A O 1
ATOM 715 N N . THR A 1 98 ? 14.948 -7.139 -3.864 1.00 89.44 98 THR A N 1
ATOM 716 C CA . THR A 1 98 ? 15.050 -5.929 -4.665 1.00 89.44 98 THR A CA 1
ATOM 717 C C . THR A 1 98 ? 16.461 -5.580 -5.181 1.00 89.44 98 THR A C 1
ATOM 719 O O . THR A 1 98 ? 17.364 -5.270 -4.400 1.00 89.44 98 THR A O 1
ATOM 722 N N . VAL A 1 99 ? 16.606 -5.471 -6.505 1.00 92.12 99 VAL A N 1
ATOM 723 C CA . VAL A 1 99 ? 17.731 -4.777 -7.162 1.00 92.12 99 VAL A CA 1
ATOM 724 C C . VAL A 1 99 ? 17.368 -3.314 -7.410 1.00 92.12 99 VAL A C 1
ATOM 726 O O . VAL A 1 99 ? 16.312 -3.035 -7.967 1.00 92.12 99 VAL A O 1
ATOM 729 N N . ARG A 1 100 ? 18.251 -2.389 -7.020 1.00 93.00 100 ARG A N 1
ATOM 730 C CA . ARG A 1 100 ? 18.108 -0.930 -7.198 1.00 93.00 100 ARG A CA 1
ATOM 731 C C . ARG A 1 100 ? 19.050 -0.380 -8.275 1.00 93.00 100 ARG A C 1
ATOM 733 O O . ARG A 1 100 ? 20.066 -1.022 -8.562 1.00 93.00 100 ARG A O 1
ATOM 740 N N . PRO A 1 101 ? 18.821 0.842 -8.794 1.00 92.00 101 PRO A N 1
ATOM 741 C CA . PRO A 1 101 ? 19.594 1.375 -9.915 1.00 92.00 101 PRO A CA 1
ATOM 742 C C . PRO A 1 101 ? 21.095 1.462 -9.622 1.00 92.00 101 PRO A C 1
ATOM 744 O O . PRO A 1 101 ? 21.909 0.907 -10.356 1.00 92.00 101 PRO A O 1
ATOM 747 N N . ALA A 1 102 ? 21.478 1.975 -8.448 1.00 88.38 102 ALA A N 1
ATOM 748 C CA . ALA A 1 102 ? 22.880 2.055 -8.022 1.00 88.38 102 ALA A CA 1
ATOM 749 C C . ALA A 1 102 ? 23.641 0.708 -8.085 1.00 88.38 102 ALA A C 1
ATOM 751 O O . ALA A 1 102 ? 24.851 0.682 -8.318 1.00 88.38 102 ALA A O 1
ATOM 752 N N . GLN A 1 103 ? 22.950 -0.425 -7.907 1.00 88.69 103 GLN A N 1
ATOM 753 C CA . GLN A 1 103 ? 23.564 -1.755 -7.982 1.00 88.69 103 GLN A CA 1
ATOM 754 C C . GLN A 1 103 ? 23.820 -2.195 -9.429 1.00 88.69 103 GLN A C 1
ATOM 756 O O . GLN A 1 103 ? 24.839 -2.843 -9.688 1.00 88.69 103 GLN A O 1
ATOM 761 N N . LEU A 1 104 ? 22.957 -1.803 -10.372 1.00 89.19 104 LEU A N 1
ATOM 762 C CA . LEU A 1 104 ? 23.104 -2.083 -11.806 1.00 89.19 104 LEU A CA 1
ATOM 763 C C . LEU A 1 104 ? 24.332 -1.384 -12.407 1.00 89.19 104 LEU A C 1
ATOM 765 O O . LEU A 1 104 ? 24.980 -1.914 -13.311 1.00 89.19 104 LEU A O 1
ATOM 769 N N . HIS A 1 105 ? 24.697 -0.220 -11.865 1.00 86.88 105 HIS A N 1
ATOM 770 C CA . HIS A 1 105 ? 25.895 0.524 -12.266 1.00 86.88 105 HIS A CA 1
ATOM 771 C C . HIS A 1 105 ? 27.187 -0.017 -11.647 1.00 86.88 105 HIS A C 1
ATOM 773 O O . HIS A 1 105 ? 28.282 0.335 -12.096 1.00 86.88 105 HIS A O 1
ATOM 779 N N . SER A 1 106 ? 27.095 -0.904 -10.651 1.00 87.50 106 SER A N 1
ATOM 780 C CA . SER A 1 106 ? 28.285 -1.495 -10.047 1.00 87.50 106 SER A CA 1
ATOM 781 C C . SER A 1 106 ? 29.077 -2.302 -11.081 1.00 87.50 106 SER A C 1
ATOM 783 O O . SER A 1 106 ? 28.528 -3.072 -11.874 1.00 87.50 106 SER A O 1
ATOM 785 N N . LEU A 1 107 ? 30.405 -2.161 -11.060 1.00 81.19 107 LEU A N 1
ATOM 786 C CA . LEU A 1 107 ? 31.287 -2.902 -11.967 1.00 81.19 107 LEU A CA 1
ATOM 787 C C . LEU A 1 107 ? 31.104 -4.418 -11.815 1.00 81.19 107 LEU A C 1
ATOM 789 O O . LEU A 1 107 ? 31.188 -5.155 -12.791 1.00 81.19 107 LEU A O 1
ATOM 793 N N . THR A 1 108 ? 30.814 -4.894 -10.605 1.00 80.62 108 THR A N 1
ATOM 794 C CA . THR A 1 108 ? 30.539 -6.311 -10.341 1.00 80.62 108 THR A CA 1
ATOM 795 C C . THR A 1 108 ? 29.333 -6.808 -11.133 1.00 80.62 108 THR A C 1
ATOM 797 O O . THR A 1 108 ? 29.398 -7.893 -11.713 1.00 80.62 108 THR A O 1
ATOM 800 N N . PHE A 1 109 ? 28.268 -6.005 -11.190 1.00 82.81 109 PHE A N 1
ATOM 801 C CA . PHE A 1 109 ? 27.071 -6.305 -11.965 1.00 82.81 109 PHE A CA 1
ATOM 802 C C . PHE A 1 109 ? 27.371 -6.242 -13.470 1.00 82.81 109 PHE A C 1
ATOM 804 O O . PHE A 1 109 ? 27.175 -7.226 -14.182 1.00 82.81 109 PHE A O 1
ATOM 811 N N . ARG A 1 110 ? 27.955 -5.132 -13.942 1.00 81.38 110 ARG A N 1
ATOM 812 C CA . ARG A 1 110 ? 28.257 -4.904 -15.369 1.00 81.38 110 ARG A CA 1
ATOM 813 C C . ARG A 1 110 ? 29.224 -5.924 -15.972 1.00 81.38 110 ARG A C 1
ATOM 815 O O . ARG A 1 110 ? 29.072 -6.299 -17.128 1.00 81.38 110 ARG A O 1
ATOM 822 N N . TYR A 1 111 ? 30.200 -6.397 -15.198 1.00 82.69 111 TYR A N 1
ATOM 823 C CA . TYR A 1 111 ? 31.142 -7.429 -15.643 1.00 82.69 111 TYR A CA 1
ATOM 824 C C . TYR A 1 111 ? 30.635 -8.862 -15.421 1.00 82.69 111 TYR A C 1
ATOM 826 O O . TYR A 1 111 ? 31.420 -9.800 -15.558 1.00 82.69 111 TYR A O 1
ATOM 834 N N . GLY A 1 112 ? 29.365 -9.053 -15.040 1.00 80.69 112 GLY A N 1
ATOM 835 C CA . GLY A 1 112 ? 28.772 -10.382 -14.861 1.00 80.69 112 GLY A CA 1
ATOM 836 C C . GLY A 1 112 ? 29.464 -11.219 -13.783 1.00 80.69 112 GLY A C 1
ATOM 837 O O . GLY A 1 112 ? 29.472 -12.445 -13.855 1.00 80.69 112 GLY A O 1
ATOM 838 N N . LYS A 1 113 ? 30.083 -10.571 -12.788 1.00 83.25 113 LYS A N 1
ATOM 839 C CA . LYS A 1 113 ? 30.813 -11.255 -11.707 1.00 83.25 113 LYS A CA 1
ATOM 840 C C . LYS A 1 113 ? 29.894 -11.747 -10.591 1.00 83.25 113 LYS A C 1
ATOM 842 O O . LYS A 1 113 ? 30.370 -12.386 -9.655 1.00 83.25 113 LYS A O 1
ATOM 847 N N . ILE A 1 114 ? 28.600 -11.441 -10.669 1.00 81.94 114 ILE A N 1
ATOM 848 C CA . ILE A 1 114 ? 27.605 -11.909 -9.707 1.00 81.94 114 ILE A CA 1
ATOM 849 C C . ILE A 1 114 ? 27.265 -13.369 -10.035 1.00 81.94 114 ILE A C 1
ATOM 851 O O . ILE A 1 114 ? 26.834 -13.657 -11.153 1.00 81.94 114 ILE A O 1
ATOM 855 N N . PRO A 1 115 ? 27.441 -14.307 -9.089 1.00 83.31 115 PRO A N 1
ATOM 856 C CA . PRO A 1 115 ? 27.047 -15.692 -9.299 1.00 83.31 115 PRO A CA 1
ATOM 857 C C . PRO A 1 115 ? 25.560 -15.816 -9.661 1.00 83.31 115 PRO A C 1
ATOM 859 O O . PRO A 1 115 ? 24.703 -15.202 -9.023 1.00 83.31 115 PRO A O 1
ATOM 862 N N . LYS A 1 116 ? 25.243 -16.676 -10.639 1.00 85.94 116 LYS A N 1
ATOM 863 C CA . LYS A 1 116 ? 23.864 -16.923 -11.103 1.00 85.94 116 LYS A CA 1
ATOM 864 C C . LYS A 1 116 ? 22.902 -17.307 -9.978 1.00 85.94 116 LYS A C 1
ATOM 866 O O . LYS A 1 116 ? 21.756 -16.886 -9.985 1.00 85.94 116 LYS A O 1
ATOM 871 N N . SER A 1 117 ? 23.378 -18.055 -8.983 1.00 80.38 117 SER A N 1
ATOM 872 C CA . SER A 1 117 ? 22.579 -18.451 -7.817 1.00 80.38 117 SER A CA 1
ATOM 873 C C . SER A 1 117 ? 22.078 -17.269 -6.984 1.00 80.38 117 SER A C 1
ATOM 875 O O . SER A 1 117 ? 21.102 -17.425 -6.255 1.00 80.38 117 SER A O 1
ATOM 877 N N . LEU A 1 118 ? 22.734 -16.108 -7.067 1.00 81.75 118 LEU A N 1
ATOM 878 C CA . LEU A 1 118 ? 22.305 -14.887 -6.383 1.00 81.75 118 LEU A CA 1
ATOM 879 C C . LEU A 1 118 ? 21.332 -14.097 -7.246 1.00 81.75 118 LEU A C 1
ATOM 881 O O . LEU A 1 118 ? 20.320 -13.623 -6.747 1.00 81.75 118 LEU A O 1
ATOM 885 N N . LEU A 1 119 ? 21.602 -14.016 -8.550 1.00 87.94 119 LEU A N 1
ATOM 886 C CA . LEU A 1 119 ? 20.696 -13.388 -9.513 1.00 87.94 119 LEU A CA 1
ATOM 887 C C . LEU A 1 119 ? 19.343 -14.111 -9.566 1.00 87.94 119 LEU A C 1
ATOM 889 O O . LEU A 1 119 ? 18.306 -13.463 -9.629 1.00 87.94 119 LEU A O 1
ATOM 893 N N . ALA A 1 120 ? 19.338 -15.437 -9.415 1.00 87.31 120 ALA A N 1
ATOM 894 C CA . ALA A 1 120 ? 18.121 -16.238 -9.304 1.00 87.31 120 ALA A CA 1
ATOM 895 C C . ALA A 1 120 ? 17.280 -15.919 -8.050 1.00 87.31 120 ALA A C 1
ATOM 897 O O . ALA A 1 120 ? 16.114 -16.299 -7.990 1.00 87.31 120 ALA A O 1
ATOM 898 N N . GLN A 1 121 ? 17.838 -15.249 -7.037 1.00 85.56 121 GLN A N 1
ATOM 899 C CA . GLN A 1 121 ? 17.095 -14.837 -5.838 1.00 85.56 121 GLN A CA 1
ATOM 900 C C . GLN A 1 121 ? 16.465 -13.449 -5.981 1.00 85.56 121 GLN A C 1
ATOM 902 O O . GLN A 1 121 ? 15.638 -13.074 -5.147 1.00 85.56 121 GLN A O 1
ATOM 907 N N . VAL A 1 122 ? 16.827 -12.703 -7.029 1.00 91.50 122 VAL A N 1
ATOM 908 C CA . VAL A 1 122 ? 16.229 -11.404 -7.331 1.00 91.50 122 VAL A CA 1
ATOM 909 C C . VAL A 1 122 ? 14.784 -11.616 -7.763 1.00 91.50 122 VAL A C 1
ATOM 911 O O . VAL A 1 122 ? 14.482 -12.417 -8.644 1.00 91.50 122 VAL A O 1
ATOM 914 N N . ARG A 1 123 ? 13.890 -10.894 -7.096 1.00 93.69 123 ARG A N 1
ATOM 915 C CA . ARG A 1 123 ? 12.431 -11.014 -7.201 1.00 93.69 123 ARG A CA 1
ATOM 916 C C . ARG A 1 123 ? 11.765 -9.693 -7.572 1.00 93.69 123 ARG A C 1
ATOM 918 O O . ARG A 1 123 ? 10.714 -9.699 -8.202 1.00 93.69 123 ARG A O 1
ATOM 925 N N . CYS A 1 124 ? 12.389 -8.590 -7.184 1.00 95.44 124 CYS A N 1
ATOM 926 C CA . CYS A 1 124 ? 11.940 -7.227 -7.359 1.00 95.44 124 CYS A CA 1
ATOM 927 C C . CYS A 1 124 ? 13.029 -6.436 -8.094 1.00 95.44 124 CYS A C 1
ATOM 929 O O . CYS A 1 124 ? 14.207 -6.489 -7.733 1.00 95.44 124 CYS A O 1
ATOM 931 N N . LEU A 1 125 ? 12.634 -5.705 -9.128 1.00 96.56 125 LEU A N 1
ATOM 932 C CA . LEU A 1 125 ? 13.463 -4.694 -9.769 1.00 96.56 125 LEU A CA 1
ATOM 933 C C . LEU A 1 125 ? 12.873 -3.329 -9.416 1.00 96.56 125 LEU A C 1
ATOM 935 O O . LEU A 1 125 ? 11.782 -2.984 -9.865 1.00 96.56 125 LEU A O 1
ATOM 939 N N . ASP A 1 126 ? 13.573 -2.581 -8.570 1.00 95.75 126 ASP A N 1
ATOM 940 C CA . ASP A 1 126 ? 13.127 -1.277 -8.098 1.00 95.75 126 ASP A CA 1
ATOM 941 C C . ASP A 1 126 ? 13.781 -0.171 -8.916 1.00 95.75 126 ASP A C 1
ATOM 943 O O . ASP A 1 126 ? 14.961 0.130 -8.756 1.00 95.75 126 ASP A O 1
ATOM 947 N N . LEU A 1 127 ? 12.994 0.420 -9.808 1.00 96.00 127 LEU A N 1
ATOM 948 C CA . LEU A 1 127 ? 13.343 1.580 -10.617 1.00 96.00 127 LEU A CA 1
ATOM 949 C C . LEU A 1 127 ? 12.603 2.830 -10.130 1.00 96.00 127 LEU A C 1
ATOM 951 O O . LEU A 1 127 ? 12.461 3.777 -10.893 1.00 96.00 127 LEU A O 1
ATOM 955 N N . GLY A 1 128 ? 12.124 2.864 -8.880 1.00 92.38 128 GLY A N 1
ATOM 956 C CA . GLY A 1 128 ? 11.347 3.979 -8.327 1.00 92.38 128 GLY A CA 1
ATOM 957 C C . GLY A 1 128 ? 12.108 5.307 -8.254 1.00 92.38 128 GLY A C 1
ATOM 958 O O . GLY A 1 128 ? 11.489 6.369 -8.293 1.00 92.38 128 GLY A O 1
ATOM 959 N N . SER A 1 129 ? 13.441 5.257 -8.220 1.00 90.19 129 SER A N 1
ATOM 960 C CA . SER A 1 129 ? 14.335 6.421 -8.293 1.00 90.19 129 SER A CA 1
ATOM 961 C C . SER A 1 129 ? 15.226 6.421 -9.540 1.00 90.19 129 SER A C 1
ATOM 963 O O . SER A 1 129 ? 16.224 7.136 -9.553 1.00 90.19 129 SER A O 1
ATOM 965 N N . ALA A 1 130 ? 14.938 5.561 -10.523 1.00 92.31 130 ALA A N 1
ATOM 966 C CA . ALA A 1 130 ? 15.763 5.414 -11.716 1.00 92.31 130 ALA A CA 1
ATOM 967 C C . ALA A 1 130 ? 15.561 6.591 -12.668 1.00 92.31 130 ALA A C 1
ATOM 969 O O . ALA A 1 130 ? 14.416 7.002 -12.894 1.00 92.31 130 ALA A O 1
ATOM 970 N N . ASP A 1 131 ? 16.655 7.061 -13.258 1.00 91.50 131 ASP A N 1
ATOM 971 C CA . ASP A 1 131 ? 16.625 7.928 -14.428 1.00 91.50 131 ASP A CA 1
ATOM 972 C C . ASP A 1 131 ? 16.552 7.121 -15.745 1.00 91.50 131 ASP A C 1
ATOM 974 O O . ASP A 1 131 ? 16.244 5.921 -15.781 1.00 91.50 131 ASP A O 1
ATOM 978 N N . GLU A 1 132 ? 16.779 7.806 -16.864 1.00 91.38 132 GLU A N 1
ATOM 979 C CA . GLU A 1 132 ? 16.796 7.187 -18.185 1.00 91.38 132 GLU A CA 1
ATOM 980 C C . GLU A 1 132 ? 17.950 6.177 -18.346 1.00 91.38 132 GLU A C 1
ATOM 982 O O . GLU A 1 132 ? 17.698 5.044 -18.757 1.00 91.38 132 GLU A O 1
ATOM 987 N N . ASP A 1 133 ? 19.190 6.521 -17.975 1.00 93.81 133 ASP A N 1
ATOM 988 C CA . ASP A 1 133 ? 20.361 5.637 -18.142 1.00 93.81 133 ASP A CA 1
ATOM 989 C C . ASP A 1 133 ? 20.284 4.409 -17.225 1.00 93.81 133 ASP A C 1
ATOM 991 O O . ASP A 1 133 ? 20.608 3.287 -17.637 1.00 93.81 133 ASP A O 1
ATOM 995 N N . ASP A 1 134 ? 19.772 4.602 -16.010 1.00 95.25 134 ASP A N 1
ATOM 996 C CA . ASP A 1 134 ? 19.458 3.536 -15.063 1.00 95.25 134 ASP A CA 1
ATOM 997 C C . ASP A 1 134 ? 18.490 2.515 -15.681 1.00 95.25 134 ASP A C 1
ATOM 999 O O . ASP A 1 134 ? 18.721 1.301 -15.636 1.00 95.25 134 ASP A O 1
ATOM 1003 N N . THR A 1 135 ? 17.416 2.999 -16.312 1.00 95.00 135 THR A N 1
ATOM 1004 C CA . THR A 1 135 ? 16.382 2.149 -16.922 1.00 95.00 135 THR A CA 1
ATOM 1005 C C . THR A 1 135 ? 16.920 1.391 -18.135 1.00 95.00 135 THR A C 1
ATOM 1007 O O . THR A 1 135 ? 16.653 0.196 -18.298 1.00 95.00 135 THR A O 1
ATOM 1010 N N . LEU A 1 136 ? 17.739 2.040 -18.967 1.00 95.00 136 LEU A N 1
ATOM 1011 C CA . LEU A 1 136 ? 18.406 1.389 -20.099 1.00 95.00 136 LEU A CA 1
ATOM 1012 C C . LEU A 1 136 ? 19.422 0.338 -19.627 1.00 95.00 136 LEU A C 1
ATOM 1014 O O . LEU A 1 136 ? 19.535 -0.739 -20.223 1.00 95.00 136 LEU A O 1
ATOM 1018 N N . THR A 1 137 ? 20.140 0.613 -18.537 1.00 95.06 137 THR A N 1
ATOM 1019 C CA . THR A 1 137 ? 21.055 -0.348 -17.906 1.00 95.06 137 THR A CA 1
ATOM 1020 C C . THR A 1 137 ? 20.286 -1.544 -17.332 1.00 95.06 137 THR A C 1
ATOM 1022 O O . THR A 1 137 ? 20.720 -2.690 -17.501 1.00 95.06 137 THR A O 1
ATOM 1025 N N . ALA A 1 138 ? 19.122 -1.306 -16.723 1.00 95.75 138 ALA A N 1
ATOM 1026 C CA . ALA A 1 138 ? 18.229 -2.351 -16.230 1.00 95.75 138 ALA A CA 1
ATOM 1027 C C . ALA A 1 138 ? 17.720 -3.245 -17.366 1.00 95.75 138 ALA A C 1
ATOM 1029 O O . ALA A 1 138 ? 17.848 -4.466 -17.285 1.00 95.75 138 ALA A O 1
ATOM 1030 N N . ALA A 1 139 ? 17.243 -2.648 -18.462 1.00 96.00 139 ALA A N 1
ATOM 1031 C CA . ALA A 1 139 ? 16.782 -3.381 -19.637 1.00 96.00 139 ALA A CA 1
ATOM 1032 C C . ALA A 1 139 ? 17.867 -4.303 -20.213 1.00 96.00 139 ALA A C 1
ATOM 1034 O O . ALA A 1 139 ? 17.620 -5.477 -20.481 1.00 96.00 139 ALA A O 1
ATOM 1035 N N . ARG A 1 140 ? 19.107 -3.806 -20.329 1.00 94.81 140 ARG A N 1
ATOM 1036 C CA . ARG A 1 140 ? 20.256 -4.614 -20.779 1.00 94.81 140 ARG A CA 1
ATOM 1037 C C . ARG A 1 140 ? 20.576 -5.771 -19.847 1.00 94.81 140 ARG A C 1
ATOM 1039 O O . ARG A 1 140 ? 21.211 -6.720 -20.278 1.00 94.81 140 ARG A O 1
ATOM 1046 N N . SER A 1 141 ? 20.178 -5.680 -18.588 1.00 93.56 141 SER A N 1
ATOM 1047 C CA . SER A 1 141 ? 20.490 -6.653 -17.546 1.00 93.56 141 SER A CA 1
ATOM 1048 C C . SER A 1 141 ? 19.347 -7.626 -17.278 1.00 93.56 141 SER A C 1
ATOM 1050 O O . SER A 1 141 ? 19.540 -8.600 -16.558 1.00 93.56 141 SER A O 1
ATOM 1052 N N . LEU A 1 142 ? 18.165 -7.381 -17.849 1.00 94.00 142 LEU A N 1
ATOM 1053 C CA . LEU A 1 142 ? 16.930 -8.048 -17.450 1.00 94.00 142 LEU A CA 1
ATOM 1054 C C . LEU A 1 142 ? 16.979 -9.569 -17.652 1.00 94.00 142 LEU A C 1
ATOM 1056 O O . LEU A 1 142 ? 16.477 -10.327 -16.829 1.00 94.00 142 LEU A O 1
ATOM 1060 N N . TYR A 1 143 ? 17.665 -10.016 -18.707 1.00 93.38 143 TYR A N 1
ATOM 1061 C CA . TYR A 1 143 ? 17.855 -11.434 -19.028 1.00 93.38 143 TYR A CA 1
ATOM 1062 C C . TYR A 1 143 ? 18.627 -12.220 -17.954 1.00 93.38 143 TYR A C 1
ATOM 1064 O O . TYR A 1 143 ? 18.635 -13.449 -17.982 1.00 93.38 143 TYR A O 1
ATOM 1072 N N . LEU A 1 144 ? 19.308 -11.532 -17.033 1.00 92.25 144 LEU A N 1
ATOM 1073 C CA . LEU A 1 144 ? 20.049 -12.153 -15.937 1.00 92.25 144 LEU A CA 1
ATOM 1074 C C . LEU A 1 144 ? 19.143 -12.572 -14.774 1.00 92.25 144 LEU A C 1
ATOM 1076 O O . LEU A 1 144 ? 19.588 -13.335 -13.915 1.00 92.25 144 LEU A O 1
ATOM 1080 N N . PHE A 1 145 ? 17.907 -12.073 -14.720 1.00 92.62 145 PHE A N 1
ATOM 1081 C CA . PHE A 1 145 ? 17.011 -12.278 -13.592 1.00 92.62 145 PHE A CA 1
ATOM 1082 C C . PHE A 1 145 ? 15.868 -13.232 -13.952 1.00 92.62 145 P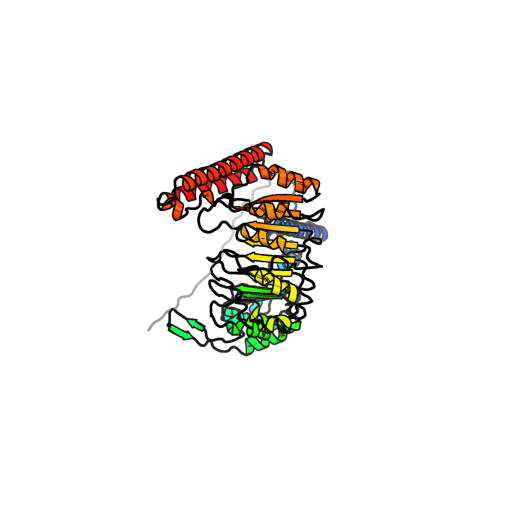HE A C 1
ATOM 1084 O O . PHE A 1 145 ? 14.840 -12.837 -14.489 1.00 92.62 145 PHE A O 1
ATOM 1091 N N . GLU A 1 146 ? 16.035 -14.506 -13.612 1.00 91.81 146 GLU A N 1
ATOM 1092 C CA . GLU A 1 146 ? 15.087 -15.566 -13.989 1.00 91.81 146 GLU A CA 1
ATOM 1093 C C . GLU A 1 146 ? 13.765 -15.535 -13.194 1.00 91.81 146 GLU A C 1
ATOM 1095 O O . GLU A 1 146 ? 12.790 -16.149 -13.613 1.00 91.81 146 GLU A O 1
ATOM 1100 N N . ASN A 1 147 ? 13.720 -14.844 -12.045 1.00 92.50 147 ASN A N 1
ATOM 1101 C CA . ASN A 1 147 ? 12.611 -14.921 -11.080 1.00 92.50 147 ASN A CA 1
ATOM 1102 C C . ASN A 1 147 ? 12.005 -13.554 -10.701 1.00 92.50 147 ASN A C 1
ATOM 1104 O O . ASN A 1 147 ? 11.379 -13.427 -9.637 1.00 92.50 147 ASN A O 1
ATOM 1108 N N . ILE A 1 148 ? 12.171 -12.530 -11.550 1.00 95.50 148 ILE A N 1
ATOM 1109 C CA . ILE A 1 148 ? 11.513 -11.234 -11.328 1.00 95.50 148 ILE A CA 1
ATOM 1110 C C . ILE A 1 148 ? 10.009 -11.416 -11.442 1.00 95.50 148 ILE A C 1
ATOM 1112 O O . ILE A 1 148 ? 9.502 -11.873 -12.464 1.00 95.50 148 ILE A O 1
ATOM 1116 N N . HIS A 1 149 ? 9.307 -10.992 -10.401 1.00 96.56 149 HIS A N 1
ATOM 1117 C CA . HIS A 1 149 ? 7.854 -10.913 -10.397 1.00 96.56 149 HIS A CA 1
ATOM 1118 C C . HIS A 1 149 ? 7.321 -9.574 -9.894 1.00 96.56 149 HIS A C 1
ATOM 1120 O O . HIS A 1 149 ? 6.135 -9.307 -10.063 1.00 96.56 149 HIS A O 1
ATOM 1126 N N . GLU A 1 150 ? 8.169 -8.742 -9.291 1.00 97.12 150 GLU A N 1
ATOM 1127 C CA . GLU A 1 150 ? 7.829 -7.397 -8.847 1.00 97.12 150 GLU A CA 1
ATOM 1128 C C . GLU A 1 150 ? 8.644 -6.352 -9.610 1.00 97.12 150 GLU A C 1
ATOM 1130 O O . GLU A 1 150 ? 9.859 -6.481 -9.774 1.00 97.12 150 GLU A O 1
ATOM 1135 N N . LEU A 1 151 ? 7.968 -5.299 -10.053 1.00 97.19 151 LEU A N 1
ATOM 1136 C CA . LEU A 1 151 ? 8.580 -4.176 -10.740 1.00 97.19 151 LEU A CA 1
ATOM 1137 C C . LEU A 1 151 ? 8.086 -2.866 -10.125 1.00 97.19 151 LEU A C 1
ATOM 1139 O O . LEU A 1 151 ? 6.883 -2.613 -10.091 1.00 97.19 151 LEU A O 1
ATOM 1143 N N . VAL A 1 152 ? 9.013 -2.028 -9.664 1.00 96.00 152 VAL A N 1
ATOM 1144 C CA . VAL A 1 152 ? 8.716 -0.656 -9.232 1.00 96.00 152 VAL A CA 1
ATOM 1145 C C . VAL A 1 152 ? 9.209 0.289 -10.314 1.00 96.00 152 VAL A C 1
ATOM 1147 O O . VAL A 1 152 ? 10.369 0.216 -10.699 1.00 96.00 152 VAL A O 1
ATOM 1150 N N . LEU A 1 153 ? 8.349 1.166 -10.815 1.00 94.50 153 LEU A N 1
ATOM 1151 C CA . LEU A 1 153 ? 8.662 2.095 -11.895 1.00 94.50 153 LEU A CA 1
ATOM 1152 C C . LEU A 1 153 ? 8.575 3.533 -11.397 1.00 94.50 153 LEU A C 1
ATOM 1154 O O . LEU A 1 153 ? 7.554 3.942 -10.841 1.00 94.50 153 LEU A O 1
ATOM 1158 N N . SER A 1 154 ? 9.632 4.311 -11.633 1.00 91.56 154 SER A N 1
ATOM 1159 C CA . SER A 1 154 ? 9.564 5.769 -11.572 1.00 91.56 154 SER A CA 1
ATOM 1160 C C . SER A 1 154 ? 8.817 6.330 -12.783 1.00 91.56 154 SER A C 1
ATOM 1162 O O . SER A 1 154 ? 8.547 5.641 -13.779 1.00 91.56 154 SER A O 1
ATOM 1164 N N . ARG A 1 155 ? 8.562 7.638 -12.726 1.00 85.94 155 ARG A N 1
ATOM 1165 C CA . ARG A 1 155 ? 8.139 8.429 -13.881 1.00 85.94 155 ARG A CA 1
ATOM 1166 C C . ARG A 1 155 ? 9.112 8.277 -15.050 1.00 85.94 155 ARG A C 1
ATOM 1168 O O . ARG A 1 155 ? 8.682 8.029 -16.174 1.00 85.94 155 ARG A O 1
ATOM 1175 N N . ASP A 1 156 ? 10.405 8.459 -14.796 1.00 87.38 156 ASP A N 1
ATOM 1176 C CA . ASP A 1 156 ? 11.421 8.458 -15.847 1.00 87.38 156 ASP A CA 1
ATOM 1177 C C . ASP A 1 156 ? 11.559 7.080 -16.492 1.00 87.38 156 ASP A C 1
ATOM 1179 O O . ASP A 1 156 ? 11.549 6.990 -17.719 1.00 87.38 156 ASP A O 1
ATOM 1183 N N . ALA A 1 157 ? 11.538 6.013 -15.690 1.00 91.06 157 ALA A N 1
ATOM 1184 C CA . ALA A 1 157 ? 11.524 4.643 -16.189 1.00 91.06 157 ALA A CA 1
ATOM 1185 C C . ALA A 1 157 ? 10.292 4.367 -17.065 1.00 91.06 157 ALA A C 1
ATOM 1187 O O . ALA A 1 157 ? 10.406 3.805 -18.154 1.00 91.06 157 ALA A O 1
ATOM 1188 N N . SER A 1 158 ? 9.114 4.830 -16.636 1.00 90.00 158 SER A N 1
ATOM 1189 C CA . SER A 1 158 ? 7.873 4.702 -17.411 1.00 90.00 158 SER A CA 1
ATOM 1190 C C . SER A 1 158 ? 7.973 5.388 -18.782 1.00 90.00 158 SER A C 1
ATOM 1192 O O . SER A 1 158 ? 7.533 4.828 -19.786 1.00 90.00 158 SER A O 1
ATOM 1194 N N . GLN A 1 159 ? 8.597 6.571 -18.845 1.00 86.69 159 GLN A N 1
ATOM 1195 C CA . GLN A 1 159 ? 8.794 7.318 -20.095 1.00 86.69 159 GLN A CA 1
ATOM 1196 C C . GLN A 1 159 ? 9.790 6.648 -21.056 1.00 86.69 159 GLN A C 1
ATOM 1198 O O . GLN A 1 159 ? 9.693 6.865 -22.262 1.00 86.69 159 GLN A O 1
ATOM 1203 N N . VAL A 1 160 ? 10.725 5.833 -20.554 1.00 89.38 160 VAL A N 1
ATOM 1204 C CA . VAL A 1 160 ? 11.624 5.026 -21.400 1.00 89.38 160 VAL A CA 1
ATOM 1205 C C . VAL A 1 160 ? 10.871 3.871 -22.066 1.00 89.38 160 VAL A C 1
ATOM 1207 O O . VAL A 1 160 ? 11.107 3.578 -23.237 1.00 89.38 160 VAL A O 1
ATOM 1210 N N . LEU A 1 161 ? 9.957 3.218 -21.338 1.00 89.12 161 LEU A N 1
ATOM 1211 C CA . LEU A 1 161 ? 9.190 2.073 -21.851 1.00 89.12 161 LEU A CA 1
ATOM 1212 C C . LEU A 1 161 ? 8.122 2.482 -22.863 1.00 89.12 161 LEU A C 1
ATOM 1214 O O . LEU A 1 161 ? 7.875 1.772 -23.842 1.00 89.12 161 LEU A O 1
ATOM 1218 N N . VAL A 1 162 ? 7.482 3.622 -22.614 1.00 86.75 162 VAL A N 1
ATOM 1219 C CA . VAL A 1 162 ? 6.480 4.203 -23.499 1.00 86.75 162 VAL A CA 1
ATOM 1220 C C . VAL A 1 162 ? 6.853 5.656 -23.733 1.00 86.75 162 VAL A C 1
ATOM 1222 O O . VAL A 1 162 ? 6.550 6.501 -22.885 1.00 86.75 162 VAL A O 1
ATOM 1225 N N . PRO A 1 163 ? 7.497 5.964 -24.871 1.00 70.50 163 PRO A N 1
ATOM 1226 C CA . PRO A 1 163 ? 7.845 7.331 -25.208 1.00 70.50 163 PRO A CA 1
ATOM 1227 C C . PRO A 1 163 ? 6.561 8.146 -25.401 1.00 70.50 163 PRO A C 1
ATOM 1229 O O . PRO A 1 163 ? 5.911 8.124 -26.443 1.00 70.50 163 PRO A O 1
ATOM 1232 N N . GLY A 1 164 ? 6.177 8.862 -24.350 1.00 65.88 164 GLY A N 1
ATOM 1233 C CA . GLY A 1 164 ? 5.270 9.995 -24.413 1.00 65.88 164 GLY A CA 1
ATOM 1234 C C . GLY A 1 164 ? 6.105 11.263 -24.487 1.00 65.88 164 GLY A C 1
ATOM 1235 O O . GLY A 1 164 ? 7.118 11.389 -23.797 1.00 65.88 164 GLY A O 1
ATOM 1236 N N . GLY A 1 165 ? 5.710 12.225 -25.315 1.00 57.62 165 GLY A N 1
ATOM 1237 C CA . GLY A 1 165 ? 6.255 13.564 -25.130 1.00 57.62 165 GLY A CA 1
ATOM 1238 C C . GLY A 1 165 ? 5.555 14.225 -23.950 1.00 57.62 165 GLY A C 1
ATOM 1239 O O . GLY A 1 165 ? 4.352 14.051 -23.757 1.00 57.62 165 GLY A O 1
ATOM 1240 N N . TYR A 1 166 ? 6.319 14.956 -23.152 1.00 61.22 166 TYR A N 1
ATOM 1241 C CA . TYR A 1 166 ? 5.787 15.720 -22.035 1.00 61.22 166 TYR A CA 1
ATOM 1242 C C . TYR A 1 166 ? 6.051 17.199 -22.260 1.00 61.22 166 TYR A C 1
ATOM 1244 O O . TYR A 1 166 ? 7.047 17.611 -22.870 1.00 61.22 166 TYR A O 1
ATOM 1252 N N . TYR A 1 167 ? 5.120 18.007 -21.776 1.00 53.53 167 TYR A N 1
ATOM 1253 C CA . TYR A 1 167 ? 5.290 19.443 -21.760 1.00 53.53 167 TYR A CA 1
ATOM 1254 C C . TYR A 1 167 ? 6.170 19.797 -20.563 1.00 53.53 167 TYR A C 1
ATOM 1256 O O . TYR A 1 167 ? 5.839 19.458 -19.429 1.00 53.53 167 TYR A O 1
ATOM 1264 N N . ARG A 1 168 ? 7.309 20.459 -20.795 1.00 61.34 168 ARG A N 1
ATOM 1265 C CA . ARG A 1 168 ? 8.062 21.098 -19.708 1.00 61.34 168 ARG A CA 1
ATOM 1266 C C . ARG A 1 168 ? 7.559 22.532 -19.566 1.00 61.34 168 ARG A C 1
ATOM 1268 O O . ARG A 1 168 ? 7.899 23.335 -20.437 1.00 61.34 168 ARG A O 1
ATOM 1275 N N . PRO A 1 169 ? 6.832 22.881 -18.486 1.00 58.31 169 PRO A N 1
ATOM 1276 C CA . PRO A 1 169 ? 6.332 24.242 -18.292 1.00 58.31 169 PRO A CA 1
ATOM 1277 C C . PRO A 1 169 ? 7.460 25.273 -18.327 1.00 58.31 169 PRO A C 1
ATOM 1279 O O . PRO A 1 169 ? 7.341 26.300 -18.976 1.00 58.31 169 PRO A O 1
ATOM 1282 N N . GLU A 1 170 ? 8.603 24.937 -17.723 1.00 69.50 170 GLU A N 1
ATOM 1283 C CA . GLU A 1 170 ? 9.791 25.797 -17.636 1.00 69.50 170 GLU A CA 1
ATOM 1284 C C . GLU A 1 170 ? 10.403 26.176 -18.988 1.00 69.50 170 GLU A C 1
ATOM 1286 O O . GLU A 1 170 ? 11.113 27.172 -19.086 1.00 69.50 170 GLU A O 1
ATOM 1291 N N . LYS A 1 171 ? 10.190 25.355 -20.021 1.00 63.84 171 LYS A N 1
ATOM 1292 C CA . LYS A 1 171 ? 10.767 25.576 -21.353 1.00 63.84 171 LYS A CA 1
ATOM 1293 C C . LYS A 1 171 ? 9.717 25.922 -22.400 1.00 63.84 171 LYS A C 1
ATOM 1295 O O . LYS A 1 171 ? 10.092 26.088 -23.556 1.00 63.84 171 LYS A O 1
ATOM 1300 N N . GLU A 1 172 ? 8.439 25.936 -22.013 1.00 63.28 172 GLU A N 1
ATOM 1301 C CA . GLU A 1 172 ? 7.275 26.032 -22.904 1.00 63.28 172 GLU A CA 1
ATOM 1302 C C . GLU A 1 172 ? 7.392 25.152 -24.164 1.00 63.28 172 GLU A C 1
ATOM 1304 O O . GLU A 1 172 ? 6.867 25.456 -25.233 1.00 63.28 172 GLU A O 1
ATOM 1309 N N . ALA A 1 173 ? 8.120 24.040 -24.052 1.00 64.62 173 ALA A N 1
ATOM 1310 C CA . ALA A 1 173 ? 8.521 23.219 -25.179 1.00 64.62 173 ALA A CA 1
ATOM 1311 C C . ALA A 1 173 ? 8.148 21.766 -24.916 1.00 64.62 173 ALA A C 1
ATOM 1313 O O . ALA A 1 173 ? 8.428 21.199 -23.853 1.00 64.62 173 ALA A O 1
ATOM 1314 N N . PHE A 1 174 ? 7.538 21.157 -25.928 1.00 65.50 174 PHE A N 1
ATOM 1315 C CA . PHE A 1 174 ? 7.298 19.726 -25.972 1.00 65.50 174 PHE A CA 1
ATOM 1316 C C . PHE A 1 174 ? 8.623 19.019 -26.258 1.00 65.50 174 PHE A C 1
ATOM 1318 O O . PHE A 1 174 ? 9.155 19.098 -27.368 1.00 65.50 174 PHE A O 1
ATOM 1325 N N . VAL A 1 175 ? 9.176 18.345 -25.253 1.00 63.53 175 VAL A N 1
ATOM 1326 C CA . VAL A 1 175 ? 10.401 17.562 -25.422 1.00 63.53 175 VAL A CA 1
ATOM 1327 C C . VAL A 1 175 ? 9.988 16.145 -25.800 1.00 63.53 175 VAL A C 1
ATOM 1329 O O . VAL A 1 175 ? 9.424 15.416 -24.984 1.00 63.53 175 VAL A O 1
ATOM 1332 N N . ARG A 1 176 ? 10.262 15.745 -27.046 1.00 65.62 176 ARG A N 1
ATOM 1333 C CA . ARG A 1 176 ? 10.211 14.329 -27.430 1.00 65.62 176 ARG A CA 1
ATOM 1334 C C . ARG A 1 176 ? 11.462 13.650 -26.884 1.00 65.62 176 ARG A C 1
ATOM 1336 O O . ARG A 1 176 ? 12.565 14.057 -27.240 1.00 65.62 176 ARG A O 1
ATOM 1343 N N . ARG A 1 177 ? 11.288 12.653 -26.014 1.00 69.62 177 ARG A N 1
ATOM 1344 C CA . ARG A 1 177 ? 12.374 11.727 -25.670 1.00 69.62 177 ARG A CA 1
ATOM 1345 C C . ARG A 1 177 ? 12.635 10.789 -26.846 1.00 69.62 177 ARG A C 1
ATOM 1347 O O . ARG A 1 177 ? 11.730 10.530 -27.642 1.00 69.62 177 ARG A O 1
ATOM 1354 N N . GLU A 1 178 ? 13.878 10.338 -26.965 1.00 78.31 178 GLU A N 1
ATOM 1355 C CA . GLU A 1 178 ? 14.241 9.304 -27.930 1.00 78.31 178 GLU A CA 1
ATOM 1356 C C . GLU A 1 178 ? 13.506 8.003 -27.586 1.00 78.31 178 GLU A C 1
ATOM 1358 O O . GLU A 1 178 ? 13.301 7.673 -26.418 1.00 78.31 178 GLU A O 1
ATOM 1363 N N . GLU A 1 179 ? 13.057 7.283 -28.612 1.00 81.62 179 GLU A N 1
ATOM 1364 C CA . GLU A 1 179 ? 12.428 5.982 -28.419 1.00 81.62 179 GLU A CA 1
ATOM 1365 C C . GLU A 1 179 ? 13.509 4.921 -28.188 1.00 81.62 179 GLU A C 1
ATOM 1367 O O . GLU A 1 179 ? 14.464 4.820 -28.960 1.00 81.62 179 GLU A O 1
ATOM 1372 N N . HIS A 1 180 ? 13.327 4.083 -27.165 1.00 88.38 180 HIS A N 1
ATOM 1373 C CA . HIS A 1 180 ? 14.260 3.004 -26.821 1.00 88.38 180 HIS A CA 1
ATOM 1374 C C . HIS A 1 180 ? 13.606 1.630 -27.037 1.00 88.38 180 HIS A C 1
ATOM 1376 O O . HIS A 1 180 ? 13.257 0.952 -26.066 1.00 88.38 180 HIS A O 1
ATOM 1382 N N . PRO A 1 181 ? 13.419 1.176 -28.295 1.00 90.69 181 PRO A N 1
ATOM 1383 C CA . PRO A 1 181 ? 12.665 -0.046 -28.598 1.00 90.69 181 PRO A CA 1
ATOM 1384 C C . PRO A 1 181 ? 13.262 -1.288 -27.928 1.00 90.69 181 PRO A C 1
ATOM 1386 O O . PRO A 1 181 ? 12.523 -2.122 -27.413 1.00 90.69 181 PRO A O 1
ATOM 1389 N N . PHE A 1 182 ? 14.593 -1.365 -27.833 1.00 95.06 182 PHE A N 1
ATOM 1390 C CA . PHE A 1 182 ? 15.272 -2.479 -27.169 1.00 95.06 182 PHE A CA 1
ATOM 1391 C C . PHE A 1 182 ? 14.900 -2.593 -25.682 1.00 95.06 182 PHE A C 1
ATOM 1393 O O . PHE A 1 182 ? 14.860 -3.697 -25.144 1.00 95.06 182 PHE A O 1
ATOM 1400 N N . ALA A 1 183 ? 14.653 -1.463 -25.004 1.00 94.06 183 ALA A N 1
ATOM 1401 C CA . ALA A 1 183 ? 14.299 -1.475 -23.594 1.00 94.06 183 ALA A CA 1
ATOM 1402 C C . ALA A 1 183 ? 12.913 -2.089 -23.424 1.00 94.06 183 ALA A C 1
ATOM 1404 O O . ALA A 1 183 ? 12.747 -3.048 -22.674 1.00 94.06 183 ALA A O 1
ATOM 1405 N N . ARG A 1 184 ? 11.948 -1.613 -24.214 1.00 93.38 184 ARG A N 1
ATOM 1406 C CA . ARG A 1 184 ? 10.599 -2.176 -24.263 1.00 93.38 184 ARG A CA 1
ATOM 1407 C C . ARG A 1 184 ? 10.611 -3.675 -24.568 1.00 93.38 184 ARG A C 1
ATOM 1409 O O . ARG A 1 184 ? 9.975 -4.431 -23.846 1.00 93.38 184 ARG A O 1
ATOM 1416 N N . GLU A 1 185 ? 11.349 -4.111 -25.586 1.00 95.50 185 GLU A N 1
ATOM 1417 C CA . GLU A 1 185 ? 11.462 -5.533 -25.941 1.00 95.50 185 GLU A CA 1
ATOM 1418 C C . GLU A 1 185 ? 12.034 -6.376 -24.793 1.00 95.50 185 GLU A C 1
ATOM 1420 O O . GLU A 1 185 ? 11.529 -7.465 -24.513 1.00 95.50 185 GLU A O 1
ATOM 1425 N N . ALA A 1 186 ? 13.050 -5.865 -24.086 1.00 96.06 186 ALA A N 1
ATOM 1426 C CA . ALA A 1 186 ? 13.635 -6.557 -22.943 1.00 96.06 186 ALA A CA 1
ATOM 1427 C C . ALA A 1 186 ? 12.615 -6.757 -21.812 1.00 96.06 186 ALA A C 1
ATOM 1429 O O . ALA A 1 186 ? 12.481 -7.873 -21.312 1.00 96.06 186 ALA A O 1
ATOM 1430 N N . PHE A 1 187 ? 11.864 -5.714 -21.441 1.00 96.06 187 PHE A N 1
ATOM 1431 C CA . PHE A 1 187 ? 10.806 -5.817 -20.427 1.00 96.06 187 PHE A CA 1
ATOM 1432 C C . PHE A 1 187 ? 9.663 -6.731 -20.871 1.00 96.06 187 PHE A C 1
ATOM 1434 O O . PHE A 1 187 ? 9.233 -7.588 -20.101 1.00 96.06 187 PHE A O 1
ATOM 1441 N N . GLN A 1 188 ? 9.246 -6.647 -22.135 1.00 95.25 188 GLN A N 1
ATOM 1442 C CA . GLN A 1 188 ? 8.228 -7.535 -22.697 1.00 95.25 188 GLN A CA 1
ATOM 1443 C C . GLN A 1 188 ? 8.640 -9.011 -22.659 1.00 95.25 188 GLN A C 1
ATOM 1445 O O . GLN A 1 188 ? 7.794 -9.872 -22.424 1.00 95.25 188 GLN A O 1
ATOM 1450 N N . ALA A 1 189 ? 9.931 -9.321 -22.811 1.00 96.00 189 ALA A N 1
ATOM 1451 C CA . ALA A 1 189 ? 10.429 -10.690 -22.691 1.00 96.00 189 ALA A CA 1
ATOM 1452 C C . ALA A 1 189 ? 10.258 -11.281 -21.275 1.00 96.00 189 ALA A C 1
ATOM 1454 O O . ALA A 1 189 ? 10.182 -12.500 -21.138 1.00 96.00 189 ALA A O 1
ATOM 1455 N N . GLN A 1 190 ? 10.166 -10.439 -20.236 1.00 96.12 190 GLN A N 1
ATOM 1456 C CA . GLN A 1 190 ? 9.914 -10.844 -18.842 1.00 96.12 190 GLN A CA 1
ATOM 1457 C C . GLN A 1 190 ? 8.485 -10.532 -18.371 1.00 96.12 190 GLN A C 1
ATOM 1459 O O . GLN A 1 190 ? 8.106 -10.855 -17.248 1.00 96.12 190 GLN A O 1
ATOM 1464 N N . ALA A 1 191 ? 7.649 -9.940 -19.225 1.00 95.69 191 ALA A N 1
ATOM 1465 C CA . ALA A 1 191 ? 6.335 -9.433 -18.839 1.00 95.69 191 ALA A CA 1
ATOM 1466 C C . ALA A 1 191 ? 5.403 -10.503 -18.245 1.00 95.69 191 ALA A C 1
ATOM 1468 O O . ALA A 1 191 ? 4.547 -10.187 -17.422 1.00 95.69 191 ALA A O 1
ATOM 1469 N N . ALA A 1 192 ? 5.557 -11.767 -18.647 1.00 96.44 192 ALA A N 1
ATOM 1470 C CA . ALA A 1 192 ? 4.735 -12.870 -18.153 1.00 96.44 192 ALA A CA 1
ATOM 1471 C C . ALA A 1 192 ? 5.076 -13.305 -16.715 1.00 96.44 192 ALA A C 1
ATOM 1473 O O . ALA A 1 192 ? 4.222 -13.890 -16.051 1.00 96.44 192 ALA A O 1
ATOM 1474 N N . SER A 1 193 ? 6.299 -13.054 -16.231 1.00 96.69 193 SER A N 1
ATOM 1475 C CA . SER A 1 193 ? 6.691 -13.386 -14.854 1.00 96.69 193 SER A CA 1
ATOM 1476 C C . SER A 1 193 ? 6.329 -12.278 -13.862 1.00 96.69 193 SER A C 1
ATOM 1478 O O . SER A 1 193 ? 6.190 -12.544 -12.666 1.00 96.69 193 SER A O 1
ATOM 1480 N N . ILE A 1 194 ? 6.139 -11.047 -14.348 1.00 97.62 194 ILE A N 1
ATOM 1481 C CA . ILE A 1 194 ? 5.794 -9.874 -13.544 1.00 97.62 194 ILE A CA 1
ATOM 1482 C C . ILE A 1 194 ? 4.321 -9.942 -13.130 1.00 97.62 194 ILE A C 1
ATOM 1484 O O . ILE A 1 194 ? 3.412 -9.790 -13.940 1.00 97.62 194 ILE A O 1
ATOM 1488 N N . THR A 1 195 ? 4.095 -10.160 -11.834 1.00 98.00 195 THR A N 1
ATOM 1489 C CA . THR A 1 195 ? 2.761 -10.270 -11.216 1.00 98.00 195 THR A CA 1
ATOM 1490 C C . THR A 1 195 ? 2.438 -9.097 -10.293 1.00 98.00 195 THR A C 1
ATOM 1492 O O . THR A 1 195 ? 1.273 -8.887 -9.954 1.00 98.00 195 THR A O 1
ATOM 1495 N N . LYS A 1 196 ? 3.443 -8.316 -9.890 1.00 97.88 196 LYS A N 1
ATOM 1496 C CA . LYS A 1 196 ? 3.291 -7.118 -9.068 1.00 97.88 196 LYS A CA 1
ATOM 1497 C C . LYS A 1 196 ? 3.929 -5.922 -9.757 1.00 97.88 196 LYS A C 1
ATOM 1499 O O . LYS A 1 196 ? 5.113 -5.955 -10.084 1.00 97.88 196 LYS A O 1
ATOM 1504 N N . VAL A 1 197 ? 3.158 -4.855 -9.930 1.00 96.75 197 VAL A N 1
ATOM 1505 C CA . VAL A 1 197 ? 3.647 -3.596 -10.496 1.00 96.75 197 VAL A CA 1
ATOM 1506 C C . VAL A 1 197 ? 3.331 -2.457 -9.540 1.00 96.75 197 VAL A C 1
ATOM 1508 O O . VAL A 1 197 ? 2.186 -2.281 -9.133 1.00 96.75 197 VAL A O 1
ATOM 1511 N N . ILE A 1 198 ? 4.352 -1.678 -9.192 1.00 95.00 198 ILE A N 1
ATOM 1512 C CA . ILE A 1 198 ? 4.220 -0.424 -8.453 1.00 95.00 198 ILE A CA 1
ATOM 1513 C C . ILE A 1 198 ? 4.647 0.696 -9.390 1.00 95.00 198 ILE A C 1
ATOM 1515 O O . ILE A 1 198 ? 5.833 0.877 -9.647 1.00 95.00 198 ILE A O 1
ATOM 1519 N N . GLN A 1 199 ? 3.694 1.451 -9.914 1.00 91.50 199 GLN A N 1
ATOM 1520 C CA . GLN A 1 199 ? 3.967 2.528 -10.851 1.00 91.50 199 GLN A CA 1
ATOM 1521 C C . GLN A 1 199 ? 3.851 3.874 -10.150 1.00 91.50 199 GLN A C 1
ATOM 1523 O O . GLN A 1 199 ? 2.806 4.198 -9.598 1.00 91.50 199 GLN A O 1
ATOM 1528 N N . SER A 1 200 ? 4.912 4.672 -10.209 1.00 87.62 200 SER A N 1
ATOM 1529 C CA . SER A 1 200 ? 4.865 6.090 -9.862 1.00 87.62 200 SER A CA 1
ATOM 1530 C C . SER A 1 200 ? 4.642 6.880 -11.142 1.00 87.62 200 SER A C 1
ATOM 1532 O O . SER A 1 200 ? 5.472 6.858 -12.050 1.00 87.62 200 SER A O 1
ATOM 1534 N N . GLU A 1 201 ? 3.485 7.513 -11.257 1.00 68.06 201 GLU A N 1
ATOM 1535 C CA . GLU A 1 201 ? 3.073 8.185 -12.479 1.00 68.06 201 GLU A CA 1
ATOM 1536 C C . GLU A 1 201 ? 3.768 9.534 -12.687 1.00 68.06 201 GLU A C 1
ATOM 1538 O O . GLU A 1 201 ? 4.580 9.991 -11.886 1.00 68.06 201 GLU A O 1
ATOM 1543 N N . SER A 1 202 ? 3.473 10.151 -13.831 1.00 54.62 202 SER A N 1
ATOM 1544 C CA . SER A 1 202 ? 3.881 11.501 -14.200 1.00 54.62 202 SER A CA 1
ATOM 1545 C C . SER A 1 202 ? 2.770 12.501 -13.885 1.00 54.62 202 SER A C 1
ATOM 1547 O O . SER A 1 202 ? 1.596 12.158 -13.929 1.00 54.62 202 SER A O 1
ATOM 1549 N N . ARG A 1 203 ? 3.144 13.766 -13.672 1.00 57.81 203 ARG A N 1
ATOM 1550 C CA . ARG A 1 203 ? 2.232 14.917 -13.547 1.00 57.81 203 ARG A CA 1
ATOM 1551 C C . ARG A 1 203 ? 1.505 15.267 -14.854 1.00 57.81 203 ARG A C 1
ATOM 1553 O O . ARG A 1 203 ? 0.689 16.180 -14.875 1.00 57.81 203 ARG A O 1
ATOM 1560 N N . ASP A 1 204 ? 1.863 14.609 -15.953 1.00 54.47 204 ASP A N 1
ATOM 1561 C CA . ASP A 1 204 ? 1.339 14.950 -17.267 1.00 54.47 204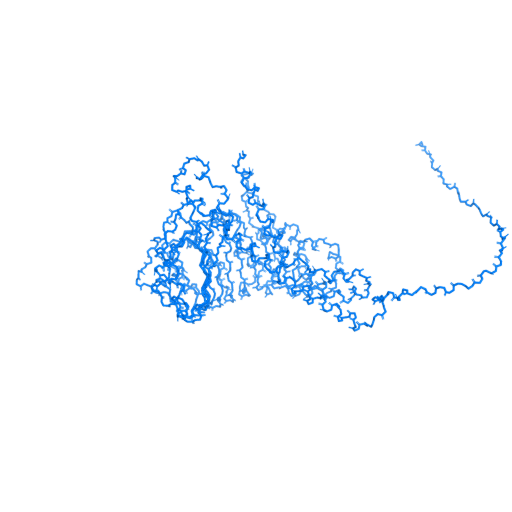 ASP A CA 1
ATOM 1562 C C . ASP A 1 204 ? -0.134 14.533 -17.351 1.00 54.47 204 ASP A C 1
ATOM 1564 O O . ASP A 1 204 ? -0.468 13.359 -17.214 1.00 54.47 204 ASP A O 1
ATOM 1568 N N . GLU A 1 205 ? -1.003 15.511 -17.611 1.00 53.22 205 GLU A N 1
ATOM 1569 C CA . GLU A 1 205 ? -2.475 15.429 -17.677 1.00 53.22 205 GLU A CA 1
ATOM 1570 C C . GLU A 1 205 ? -3.021 14.383 -18.677 1.00 53.22 205 GLU A C 1
ATOM 1572 O O . GLU A 1 205 ? -4.227 14.156 -18.771 1.00 53.22 205 GLU A O 1
ATOM 1577 N N . TYR A 1 206 ? -2.139 13.712 -19.419 1.00 54.06 206 TYR A N 1
ATOM 1578 C CA . TYR A 1 206 ? -2.456 12.712 -20.428 1.00 54.06 206 TYR A CA 1
ATOM 1579 C C . TYR A 1 206 ? -2.176 11.306 -19.890 1.00 54.06 206 TYR A C 1
ATOM 1581 O O . TYR A 1 206 ? -1.189 10.643 -20.208 1.00 54.06 206 TYR A O 1
ATOM 1589 N N . THR A 1 207 ? -3.136 10.847 -19.100 1.00 52.72 207 THR A N 1
ATOM 1590 C CA . THR A 1 207 ? -3.350 9.498 -18.548 1.00 52.72 207 THR A CA 1
ATOM 1591 C C . THR A 1 207 ? -3.198 8.322 -19.528 1.00 52.72 207 THR A C 1
ATOM 1593 O O . THR A 1 207 ? -3.103 7.172 -19.101 1.00 52.72 207 THR A O 1
ATOM 1596 N N . SER A 1 208 ? -3.091 8.577 -20.836 1.00 55.25 208 SER A N 1
ATOM 1597 C CA . SER A 1 208 ? -2.870 7.564 -21.878 1.00 55.25 208 SER A CA 1
ATOM 1598 C C . SER A 1 208 ? -1.589 6.727 -21.706 1.00 55.25 208 SER A C 1
ATOM 1600 O O . SER A 1 208 ? -1.415 5.738 -22.415 1.00 55.25 208 SER A O 1
ATOM 1602 N N . GLY A 1 209 ? -0.695 7.099 -20.783 1.00 71.81 209 GLY A N 1
ATOM 1603 C CA . GLY A 1 209 ? 0.559 6.391 -20.531 1.00 71.81 209 GLY A CA 1
ATOM 1604 C C . GLY A 1 209 ? 0.442 5.156 -19.635 1.00 71.81 209 GLY A C 1
ATOM 1605 O O . GLY A 1 209 ? 1.108 4.165 -19.912 1.00 71.81 209 GLY A O 1
ATOM 1606 N N . ALA A 1 210 ? -0.390 5.165 -18.588 1.00 81.25 210 ALA A N 1
ATOM 1607 C CA . ALA A 1 210 ? -0.336 4.128 -17.548 1.00 81.25 210 ALA A CA 1
ATOM 1608 C C . ALA A 1 210 ? -0.621 2.726 -18.099 1.00 81.25 210 ALA A C 1
ATOM 1610 O O . ALA A 1 210 ? 0.166 1.800 -17.911 1.00 81.25 210 ALA A O 1
ATOM 1611 N N . ARG A 1 211 ? -1.689 2.588 -18.893 1.00 87.19 211 ARG A N 1
ATOM 1612 C CA . ARG A 1 211 ? -2.008 1.321 -19.557 1.00 87.19 211 ARG A CA 1
ATOM 1613 C C . ARG A 1 211 ? -0.894 0.866 -20.500 1.00 87.19 211 ARG A C 1
ATOM 1615 O O . ARG A 1 211 ? -0.515 -0.298 -20.470 1.00 87.19 211 ARG A O 1
ATOM 1622 N N . ALA A 1 212 ? -0.366 1.772 -21.316 1.00 88.06 212 ALA A N 1
ATOM 1623 C CA . ALA A 1 212 ? 0.703 1.435 -22.246 1.00 88.06 212 ALA A CA 1
ATOM 1624 C C . ALA A 1 212 ? 1.977 0.995 -21.503 1.00 88.06 212 ALA A C 1
ATOM 1626 O O . ALA A 1 212 ? 2.656 0.074 -21.948 1.00 88.06 212 ALA A O 1
ATOM 1627 N N . VAL A 1 213 ? 2.294 1.632 -20.369 1.00 89.75 213 VAL A N 1
ATOM 1628 C CA . VAL A 1 213 ? 3.438 1.272 -19.519 1.00 89.75 213 VAL A CA 1
ATOM 1629 C C . VAL A 1 213 ? 3.228 -0.113 -18.928 1.00 89.75 213 VAL A C 1
ATOM 1631 O O . VAL A 1 213 ? 4.137 -0.935 -18.998 1.00 89.75 213 VAL A O 1
ATOM 1634 N N . LEU A 1 214 ? 2.022 -0.409 -18.434 1.00 91.00 214 LEU A N 1
ATOM 1635 C CA . LEU A 1 214 ? 1.678 -1.748 -17.967 1.00 91.00 214 LEU A CA 1
ATOM 1636 C C . LEU A 1 214 ? 1.824 -2.786 -19.078 1.00 91.00 214 LEU A C 1
ATOM 1638 O O . LEU A 1 214 ? 2.456 -3.800 -18.841 1.00 91.00 214 LEU A O 1
ATOM 1642 N N . GLU A 1 215 ? 1.338 -2.525 -20.293 1.00 92.38 215 GLU A N 1
ATOM 1643 C CA . GLU A 1 215 ? 1.485 -3.441 -21.438 1.00 92.38 215 GLU A CA 1
ATOM 1644 C C . GLU A 1 215 ? 2.933 -3.578 -21.944 1.00 92.38 215 GLU A C 1
ATOM 1646 O O . GLU A 1 215 ? 3.289 -4.576 -22.574 1.00 92.38 215 GLU A O 1
ATOM 1651 N N . ALA A 1 216 ? 3.779 -2.573 -21.710 1.00 92.19 216 ALA A N 1
ATOM 1652 C CA . ALA A 1 216 ? 5.205 -2.639 -22.011 1.00 92.19 216 ALA A CA 1
ATOM 1653 C C . ALA A 1 216 ? 5.983 -3.422 -20.943 1.00 92.19 216 ALA A C 1
ATOM 1655 O O . ALA A 1 216 ? 6.973 -4.076 -21.265 1.00 92.19 216 ALA A O 1
ATOM 1656 N N . ALA A 1 217 ? 5.541 -3.353 -19.688 1.00 93.06 217 ALA A N 1
ATOM 1657 C CA . ALA A 1 217 ? 6.247 -3.908 -18.544 1.00 93.06 217 ALA A CA 1
ATOM 1658 C C . ALA A 1 217 ? 5.757 -5.299 -18.118 1.00 93.06 217 ALA A C 1
ATOM 1660 O O . ALA A 1 217 ? 6.542 -6.081 -17.594 1.00 93.06 217 ALA A O 1
ATOM 1661 N N . ALA A 1 218 ? 4.476 -5.608 -18.303 1.00 95.44 218 ALA A N 1
ATOM 1662 C CA . ALA A 1 218 ? 3.821 -6.794 -17.769 1.00 95.44 218 ALA A CA 1
ATOM 1663 C C . ALA A 1 218 ? 2.682 -7.277 -18.681 1.00 95.44 218 ALA A C 1
ATOM 1665 O O . ALA A 1 218 ? 2.135 -6.536 -19.497 1.00 95.44 218 ALA A O 1
ATOM 1666 N N . VAL A 1 219 ? 2.299 -8.547 -18.540 1.00 96.56 219 VAL A N 1
ATOM 1667 C CA . VAL A 1 219 ? 1.077 -9.067 -19.165 1.00 96.56 219 VAL A CA 1
ATOM 1668 C C . VAL A 1 219 ? -0.097 -8.726 -18.245 1.00 96.56 219 VAL A C 1
ATOM 1670 O O . VAL A 1 219 ? -0.127 -9.252 -17.135 1.00 96.56 219 VAL A O 1
ATOM 1673 N N . PRO A 1 220 ? -1.095 -7.922 -18.669 1.00 95.25 220 PRO A N 1
ATOM 1674 C CA . PRO A 1 220 ? -2.193 -7.495 -17.796 1.00 95.25 220 PRO A CA 1
ATOM 1675 C C . PRO A 1 220 ? -2.896 -8.646 -17.064 1.00 95.25 220 PRO A C 1
ATOM 1677 O O . PRO A 1 220 ? -3.114 -8.573 -15.859 1.00 95.25 220 PRO A O 1
ATOM 1680 N N . ALA A 1 221 ? -3.136 -9.762 -17.758 1.00 96.38 221 ALA A N 1
ATOM 1681 C CA . ALA A 1 221 ? -3.779 -10.947 -17.188 1.00 96.38 221 ALA A CA 1
ATOM 1682 C C . ALA A 1 221 ? -2.940 -11.678 -16.122 1.00 96.38 221 ALA A C 1
ATOM 1684 O O . ALA A 1 221 ? -3.479 -12.499 -15.385 1.00 96.38 221 ALA A O 1
ATOM 1685 N N . ALA A 1 222 ? -1.633 -11.409 -16.037 1.00 96.88 222 ALA A N 1
ATOM 1686 C CA . ALA A 1 222 ? -0.743 -11.960 -15.015 1.00 96.88 222 ALA A CA 1
ATOM 1687 C C . ALA A 1 222 ? -0.630 -11.058 -13.772 1.00 96.88 222 ALA A C 1
ATOM 1689 O O . ALA A 1 222 ? -0.140 -11.512 -12.735 1.00 96.88 222 ALA A O 1
ATOM 1690 N N . ILE A 1 223 ? -1.077 -9.798 -13.854 1.00 97.75 223 ILE A N 1
ATOM 1691 C CA . ILE A 1 223 ? -0.963 -8.837 -12.755 1.00 97.75 223 ILE A CA 1
ATOM 1692 C C . ILE A 1 223 ? -1.941 -9.219 -11.644 1.00 97.75 223 ILE A C 1
ATOM 1694 O O . ILE A 1 223 ? -3.155 -9.232 -11.830 1.00 97.75 223 ILE A O 1
ATOM 1698 N N . LYS A 1 224 ? -1.382 -9.489 -10.466 1.00 98.12 224 LYS A N 1
ATOM 1699 C CA . LYS A 1 224 ? -2.099 -9.773 -9.222 1.00 98.12 224 LYS A CA 1
ATOM 1700 C C . LYS A 1 224 ? -2.109 -8.594 -8.267 1.00 98.12 224 LYS A C 1
ATOM 1702 O O . LYS A 1 224 ? -3.061 -8.442 -7.514 1.00 98.12 224 LYS A O 1
ATOM 1707 N N . VAL A 1 225 ? -1.055 -7.782 -8.279 1.00 97.94 225 VAL A N 1
ATOM 1708 C CA . VAL A 1 225 ? -0.915 -6.628 -7.388 1.00 97.94 225 VAL A CA 1
ATOM 1709 C C . VAL A 1 225 ? -0.559 -5.409 -8.224 1.00 97.94 225 VAL A C 1
ATOM 1711 O O . VAL A 1 225 ? 0.467 -5.402 -8.907 1.00 97.94 225 VAL A O 1
ATOM 1714 N N . LEU A 1 226 ? -1.393 -4.377 -8.161 1.00 95.94 226 LEU A N 1
ATOM 1715 C CA . LEU A 1 226 ? -1.168 -3.120 -8.861 1.00 95.94 226 LEU A CA 1
ATOM 1716 C C . LEU A 1 226 ? -1.212 -1.964 -7.872 1.00 95.94 226 LEU A C 1
ATOM 1718 O O . LEU A 1 226 ? -2.243 -1.697 -7.259 1.00 95.94 226 LEU A O 1
ATOM 1722 N N . HIS A 1 227 ? -0.088 -1.273 -7.718 1.00 94.56 227 HIS A N 1
ATOM 1723 C CA . HIS A 1 227 ? -0.006 -0.052 -6.927 1.00 94.56 227 HIS A CA 1
ATOM 1724 C C .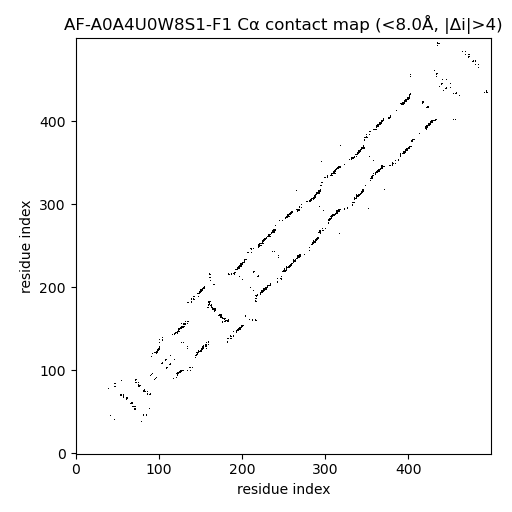 HIS A 1 227 ? 0.231 1.124 -7.866 1.00 94.56 227 HIS A C 1
ATOM 1726 O O . HIS A 1 227 ? 1.250 1.174 -8.551 1.00 94.56 227 HIS A O 1
ATOM 1732 N N . LEU A 1 228 ? -0.689 2.080 -7.886 1.00 90.06 228 LEU A N 1
ATOM 1733 C CA . LEU A 1 228 ? -0.563 3.311 -8.660 1.00 90.06 228 LEU A CA 1
ATOM 1734 C C . LEU A 1 228 ? -0.264 4.450 -7.690 1.00 90.06 228 LEU A C 1
ATOM 1736 O O . LEU A 1 228 ? -1.033 4.709 -6.771 1.00 90.06 228 LEU A O 1
ATOM 1740 N N . ARG A 1 229 ? 0.885 5.100 -7.850 1.00 87.12 229 ARG A N 1
ATOM 1741 C CA . ARG A 1 229 ? 1.323 6.241 -7.045 1.00 87.12 229 ARG A CA 1
ATOM 1742 C C . ARG A 1 229 ? 1.281 7.486 -7.902 1.00 87.12 229 ARG A C 1
ATOM 1744 O O . ARG A 1 229 ? 1.999 7.565 -8.894 1.00 87.12 229 ARG A O 1
ATOM 1751 N N . HIS A 1 230 ? 0.492 8.474 -7.506 1.00 73.75 230 HIS A N 1
ATOM 1752 C CA . HIS A 1 230 ? 0.439 9.727 -8.247 1.00 73.75 230 HIS A CA 1
ATOM 1753 C C . HIS A 1 230 ? 1.438 10.745 -7.681 1.00 73.75 230 HIS A C 1
ATOM 1755 O O . HIS A 1 230 ? 1.431 11.013 -6.474 1.00 73.75 230 HIS A O 1
ATOM 1761 N N . PRO A 1 231 ? 2.291 11.350 -8.525 1.00 55.72 231 PRO A N 1
ATOM 1762 C CA . PRO A 1 231 ? 3.032 12.534 -8.130 1.00 55.72 231 PRO A CA 1
ATOM 1763 C C . PRO A 1 231 ? 2.071 13.725 -7.992 1.00 55.72 231 PRO A C 1
ATOM 1765 O O . PRO A 1 231 ? 0.948 13.728 -8.497 1.00 55.72 231 PRO A O 1
ATOM 1768 N N . GLU A 1 232 ? 2.535 14.756 -7.303 1.00 57.41 232 GLU A N 1
ATOM 1769 C CA . GLU A 1 232 ? 1.788 15.954 -6.911 1.00 57.41 232 GLU A CA 1
ATOM 1770 C C . GLU A 1 232 ? 0.845 16.561 -7.958 1.00 57.41 232 GLU A C 1
ATOM 1772 O O . GLU A 1 232 ? 1.291 17.128 -8.949 1.00 57.41 232 GLU A O 1
ATOM 1777 N N . GLY A 1 233 ? -0.469 16.537 -7.681 1.00 54.94 233 GLY A N 1
ATOM 1778 C CA . GLY A 1 233 ? -1.473 17.382 -8.348 1.00 54.94 233 GLY A CA 1
ATOM 1779 C C . GLY A 1 233 ? -2.224 16.809 -9.561 1.00 54.94 233 GLY A C 1
ATOM 1780 O O . GLY A 1 233 ? -2.879 17.586 -10.248 1.00 54.94 233 GLY A O 1
ATOM 1781 N N . GLY A 1 234 ? -2.163 15.502 -9.849 1.00 50.91 234 GLY A N 1
ATOM 1782 C CA . GLY A 1 234 ? -2.922 14.884 -10.954 1.00 50.91 234 GLY A CA 1
ATOM 1783 C C . GLY A 1 234 ? -4.288 14.305 -10.543 1.00 50.91 234 GLY A C 1
ATOM 1784 O O . GLY A 1 234 ? -4.362 13.487 -9.632 1.00 50.91 234 GLY A O 1
ATOM 1785 N N . THR A 1 235 ? -5.372 14.675 -11.235 1.00 49.81 235 THR A N 1
ATOM 1786 C CA . THR A 1 235 ? -6.758 14.204 -11.004 1.00 49.81 235 THR A CA 1
ATOM 1787 C C . THR A 1 235 ? -7.061 12.899 -11.757 1.00 49.81 235 THR A C 1
ATOM 1789 O O . THR A 1 235 ? -7.853 12.857 -12.697 1.00 49.81 235 THR A O 1
ATOM 1792 N N . PHE A 1 236 ? -6.408 11.797 -11.385 1.00 48.47 236 PHE A N 1
ATOM 1793 C CA . PHE A 1 236 ? -6.546 10.541 -12.142 1.00 48.47 236 PHE A CA 1
ATOM 1794 C C . PHE A 1 236 ? -7.889 9.836 -11.927 1.00 48.47 236 PHE A C 1
ATOM 1796 O O . PHE A 1 236 ? -8.499 9.296 -12.856 1.00 48.47 236 PHE A O 1
ATOM 1803 N N . PHE A 1 237 ? -8.400 9.913 -10.706 1.00 50.75 237 PHE A N 1
ATOM 1804 C CA . PHE A 1 237 ? -9.717 9.417 -10.346 1.00 50.75 237 PHE A CA 1
ATOM 1805 C C . PHE A 1 237 ? -10.765 10.509 -10.581 1.00 50.75 237 PHE A C 1
ATOM 1807 O O . PHE A 1 237 ? -11.513 10.902 -9.705 1.00 50.75 237 PHE A O 1
ATOM 1814 N N . ALA A 1 238 ? -10.858 11.033 -11.795 1.00 52.78 238 ALA A N 1
ATOM 1815 C CA . ALA A 1 238 ? -12.164 11.488 -12.241 1.00 52.78 238 ALA A CA 1
ATOM 1816 C C . ALA A 1 238 ? -12.842 10.241 -12.818 1.00 52.78 238 ALA A C 1
ATOM 1818 O O . ALA A 1 238 ? -12.383 9.767 -13.852 1.00 52.78 238 ALA A O 1
ATOM 1819 N N . PRO A 1 239 ? -13.942 9.708 -12.266 1.00 46.09 239 PRO A N 1
ATOM 1820 C CA . PRO A 1 239 ? -14.726 8.641 -12.906 1.00 46.09 239 PRO A CA 1
ATOM 1821 C C . PRO A 1 239 ? -15.362 9.071 -14.243 1.00 46.09 239 PRO A C 1
ATOM 1823 O O . PRO A 1 239 ? -16.104 8.330 -14.879 1.00 46.09 239 PRO A O 1
ATOM 1826 N N . ARG A 1 240 ? -15.049 10.278 -14.731 1.00 48.66 240 ARG A N 1
ATOM 1827 C CA . ARG A 1 240 ? -15.220 10.662 -16.139 1.00 48.66 240 ARG A CA 1
ATOM 1828 C C . ARG A 1 240 ? -14.159 10.038 -17.054 1.00 48.66 240 ARG A C 1
ATOM 1830 O O . ARG A 1 240 ? -14.377 9.955 -18.262 1.00 48.66 240 ARG A O 1
ATOM 1837 N N . SER A 1 241 ? -13.015 9.622 -16.516 1.00 58.88 241 SER A N 1
ATOM 1838 C CA . SER A 1 241 ? -11.910 9.061 -17.279 1.00 58.88 241 SER A CA 1
ATOM 1839 C C . SER A 1 241 ? -12.195 7.581 -17.552 1.00 58.88 241 SER A C 1
ATOM 1841 O O . SER A 1 241 ? -12.317 6.748 -16.658 1.00 58.88 241 SER A O 1
ATOM 1843 N N . ARG A 1 242 ? -12.279 7.215 -18.836 1.00 70.19 242 ARG A N 1
ATOM 1844 C CA . ARG A 1 242 ? -12.315 5.804 -19.273 1.00 70.19 242 ARG A CA 1
ATOM 1845 C C . ARG A 1 242 ? -10.992 5.078 -18.980 1.00 70.19 242 ARG A C 1
ATOM 1847 O O . ARG A 1 242 ? -10.813 3.937 -19.392 1.00 70.19 242 ARG A O 1
ATOM 1854 N N . GLU A 1 243 ? -10.053 5.745 -18.323 1.00 73.06 243 GLU A N 1
ATOM 1855 C CA . GLU A 1 243 ? -8.663 5.339 -18.179 1.00 73.06 243 GLU A CA 1
ATOM 1856 C C . GLU A 1 243 ? -8.507 4.274 -17.115 1.00 73.06 243 GLU A C 1
ATOM 1858 O O . GLU A 1 243 ? -7.840 3.285 -17.380 1.00 73.06 243 GLU A O 1
ATOM 1863 N N . MET A 1 244 ? -9.216 4.379 -15.986 1.00 77.50 244 MET A N 1
ATOM 1864 C CA . MET A 1 244 ? -9.234 3.291 -15.006 1.00 77.50 244 MET A CA 1
ATOM 1865 C C . MET A 1 244 ? -9.771 2.003 -15.637 1.00 77.50 244 MET A C 1
ATOM 1867 O O . MET A 1 244 ? -9.144 0.952 -15.533 1.00 77.50 244 MET A O 1
ATOM 1871 N N . LYS A 1 245 ? -10.875 2.102 -16.399 1.00 83.12 245 LYS A N 1
ATOM 1872 C CA . LYS A 1 245 ? -11.388 0.965 -17.176 1.00 83.12 245 LYS A CA 1
ATOM 1873 C C . LYS A 1 245 ? -10.311 0.427 -18.112 1.00 83.12 245 LYS A C 1
ATOM 1875 O O . LYS A 1 245 ? -10.065 -0.770 -18.095 1.00 83.12 245 LYS A O 1
ATOM 1880 N N . LYS A 1 246 ? -9.637 1.274 -18.897 1.00 84.75 246 LYS A N 1
ATOM 1881 C CA . LYS A 1 246 ? -8.566 0.844 -19.818 1.00 84.75 246 LYS A CA 1
ATOM 1882 C C . LYS A 1 246 ? -7.397 0.168 -19.097 1.00 84.75 246 LYS A C 1
ATOM 1884 O O . LYS A 1 246 ? -6.942 -0.870 -19.562 1.00 84.75 246 LYS A O 1
ATOM 1889 N N . ILE A 1 247 ? -6.930 0.736 -17.986 1.00 86.56 247 ILE A N 1
ATOM 1890 C CA . ILE A 1 247 ? -5.833 0.211 -17.162 1.00 86.56 247 ILE A CA 1
ATOM 1891 C C . ILE A 1 247 ? -6.183 -1.189 -16.666 1.00 86.56 247 ILE A C 1
ATOM 1893 O O . ILE A 1 247 ? -5.414 -2.122 -16.894 1.00 86.56 247 ILE A O 1
ATOM 1897 N N . LEU A 1 248 ? -7.366 -1.334 -16.065 1.00 89.62 248 LEU A N 1
ATOM 1898 C CA . LEU A 1 248 ? -7.825 -2.571 -15.437 1.00 89.62 248 LEU A CA 1
ATOM 1899 C C . LEU A 1 248 ? -8.404 -3.591 -16.432 1.00 89.62 248 LEU A C 1
ATOM 1901 O O . LEU A 1 248 ? -8.609 -4.748 -16.073 1.00 89.62 248 LEU A O 1
ATOM 1905 N N . THR A 1 249 ? -8.652 -3.203 -17.688 1.00 89.19 249 THR A N 1
ATOM 1906 C CA . THR A 1 249 ? -9.169 -4.118 -18.717 1.00 89.19 249 THR A CA 1
ATOM 1907 C C . THR A 1 249 ? -8.182 -5.263 -18.949 1.00 89.19 249 THR A C 1
ATOM 1909 O O . THR A 1 249 ? -7.035 -5.049 -19.343 1.00 89.19 249 THR A O 1
ATOM 1912 N N . GLY A 1 250 ? -8.636 -6.499 -18.742 1.00 91.31 250 GLY A N 1
ATOM 1913 C CA . GLY A 1 250 ? -7.811 -7.699 -18.889 1.00 91.31 250 GLY A CA 1
ATOM 1914 C C . GLY A 1 250 ? -6.906 -7.999 -17.692 1.00 91.31 250 GLY A C 1
ATOM 1915 O O . GLY A 1 250 ? -6.094 -8.913 -17.787 1.00 91.31 250 GLY A O 1
ATOM 1916 N N . CYS A 1 251 ? -7.034 -7.272 -16.577 1.00 94.62 251 CYS A N 1
ATOM 1917 C CA . CYS A 1 251 ? -6.392 -7.606 -15.302 1.00 94.62 251 CYS A CA 1
ATOM 1918 C C . CYS A 1 251 ? -7.266 -8.575 -14.484 1.00 94.62 251 CYS A C 1
ATOM 1920 O O . CYS A 1 251 ? -7.587 -8.322 -13.326 1.00 94.62 251 CYS A O 1
ATOM 1922 N N . ASP A 1 252 ? -7.681 -9.689 -15.091 1.00 94.50 252 ASP A N 1
ATOM 1923 C CA . ASP A 1 252 ? -8.663 -10.612 -14.496 1.00 94.50 252 ASP A CA 1
ATOM 1924 C C . ASP A 1 252 ? -8.137 -11.329 -13.238 1.00 94.50 252 ASP A C 1
ATOM 1926 O O . ASP A 1 252 ? -8.919 -11.796 -12.408 1.00 94.50 252 ASP A O 1
ATOM 1930 N N . ALA A 1 253 ? -6.811 -11.408 -13.090 1.00 97.00 253 ALA A N 1
ATOM 1931 C CA . ALA A 1 253 ? -6.125 -12.009 -11.949 1.00 97.00 253 ALA A CA 1
ATOM 1932 C C . ALA A 1 253 ? -5.812 -11.014 -10.818 1.00 97.00 253 ALA A C 1
ATOM 1934 O O . ALA A 1 253 ? -5.141 -11.397 -9.860 1.00 97.00 253 ALA A O 1
ATOM 1935 N N . LEU A 1 254 ? -6.260 -9.757 -10.921 1.00 97.88 254 LEU A N 1
ATOM 1936 C CA . LEU A 1 254 ? -5.928 -8.709 -9.961 1.00 97.88 254 LEU A CA 1
ATOM 1937 C C . LEU A 1 254 ? -6.547 -9.011 -8.591 1.00 97.88 254 LEU A C 1
ATOM 1939 O O . LEU A 1 254 ? -7.765 -9.000 -8.439 1.00 97.88 254 LEU A O 1
ATOM 1943 N N . GLU A 1 255 ? -5.697 -9.272 -7.600 1.00 98.25 255 GLU A N 1
ATOM 1944 C CA . GLU A 1 255 ? -6.066 -9.585 -6.216 1.00 98.25 255 GLU A CA 1
ATOM 1945 C C . GLU A 1 255 ? -5.973 -8.350 -5.304 1.00 98.25 255 GLU A C 1
ATOM 1947 O O . GLU A 1 255 ? -6.749 -8.227 -4.354 1.00 98.25 255 GLU A O 1
ATOM 1952 N N . GLU A 1 256 ? -5.061 -7.423 -5.605 1.00 98.12 256 GLU A N 1
ATOM 1953 C CA . GLU A 1 256 ? -4.817 -6.208 -4.828 1.00 98.12 256 GLU A CA 1
ATOM 1954 C C . GLU A 1 256 ? -4.639 -4.985 -5.732 1.00 98.12 256 GLU A C 1
ATOM 1956 O O . GLU A 1 256 ? -3.816 -4.985 -6.651 1.00 98.12 256 GLU A O 1
ATOM 1961 N N . LEU A 1 257 ? -5.387 -3.925 -5.430 1.00 95.38 257 LEU A N 1
ATOM 1962 C CA . LEU A 1 257 ? -5.283 -2.625 -6.079 1.00 95.38 257 LEU A CA 1
ATOM 1963 C C . LEU A 1 257 ? -5.111 -1.548 -5.010 1.00 95.38 257 LEU A C 1
ATOM 1965 O O . LEU A 1 257 ? -5.977 -1.372 -4.157 1.00 95.38 257 LEU A O 1
ATOM 1969 N N . VAL A 1 258 ? -4.001 -0.821 -5.070 1.00 93.56 258 VAL A N 1
ATOM 1970 C CA . VAL A 1 258 ? -3.725 0.301 -4.168 1.00 93.56 258 VAL A CA 1
ATOM 1971 C C . VAL A 1 258 ? -3.479 1.537 -5.003 1.00 93.56 258 VAL A C 1
ATOM 1973 O O . VAL A 1 258 ? -2.605 1.553 -5.868 1.00 93.56 258 VAL A O 1
ATOM 1976 N N . ILE A 1 259 ? -4.239 2.589 -4.748 1.00 88.69 259 ILE A N 1
ATOM 1977 C CA . ILE A 1 259 ? -4.101 3.848 -5.464 1.00 88.69 259 ILE A CA 1
ATOM 1978 C C . ILE A 1 259 ? -3.681 4.894 -4.449 1.00 88.69 259 ILE A C 1
ATOM 1980 O O . ILE A 1 259 ? -4.471 5.415 -3.668 1.00 88.69 259 ILE A O 1
ATOM 1984 N N . HIS A 1 260 ? -2.383 5.161 -4.405 1.00 84.38 260 HIS A N 1
ATOM 1985 C CA . HIS A 1 260 ? -1.825 6.155 -3.513 1.00 84.38 260 HIS A CA 1
ATOM 1986 C C . HIS A 1 260 ? -2.114 7.542 -4.063 1.00 84.38 260 HIS A C 1
ATOM 1988 O O . HIS A 1 260 ? -1.670 7.928 -5.148 1.00 84.38 260 HIS A O 1
ATOM 1994 N N . GLU A 1 261 ? -2.861 8.290 -3.271 1.00 69.50 261 GLU A N 1
ATOM 1995 C CA . GLU A 1 261 ? -3.225 9.645 -3.601 1.00 69.50 261 GLU A CA 1
ATOM 1996 C C . GLU A 1 261 ? -2.120 10.639 -3.258 1.00 69.50 261 GLU A C 1
ATOM 1998 O O . GLU A 1 261 ? -1.341 10.450 -2.321 1.00 69.50 261 GLU A O 1
ATOM 2003 N N . ASN A 1 262 ? -2.140 11.752 -3.982 1.00 64.75 262 ASN A N 1
ATOM 2004 C CA . ASN A 1 262 ? -1.445 12.956 -3.586 1.00 64.75 262 ASN A CA 1
ATOM 2005 C C . ASN A 1 262 ? -2.403 13.918 -2.854 1.00 64.75 262 ASN A C 1
ATOM 2007 O O . ASN A 1 262 ? -3.542 14.057 -3.301 1.00 64.75 262 ASN A O 1
ATOM 2011 N N . PRO A 1 263 ? -1.996 14.603 -1.765 1.00 55.66 263 PRO A N 1
ATOM 2012 C CA . PRO A 1 263 ? -2.830 15.542 -0.995 1.00 55.66 263 PRO A CA 1
ATOM 2013 C C . PRO A 1 263 ? -3.630 16.568 -1.816 1.00 55.66 263 PRO A C 1
ATOM 2015 O O . PRO A 1 263 ? -4.693 16.976 -1.371 1.00 55.66 263 PRO A O 1
ATOM 2018 N N . VAL A 1 264 ? -3.171 16.959 -3.009 1.00 51.00 264 VAL A N 1
ATOM 2019 C CA . VAL A 1 264 ? -3.716 18.126 -3.731 1.00 51.00 264 VAL A CA 1
ATOM 2020 C C . VAL A 1 264 ? -4.800 17.788 -4.772 1.00 51.00 264 VAL A C 1
ATOM 2022 O O . VAL A 1 264 ? -5.530 18.676 -5.205 1.00 51.00 264 VAL A O 1
ATOM 2025 N N . ALA A 1 265 ? -4.932 16.532 -5.206 1.00 48.97 265 ALA A N 1
ATOM 2026 C CA . ALA A 1 265 ? -5.849 16.179 -6.294 1.00 48.97 265 ALA A CA 1
ATOM 2027 C C . ALA A 1 265 ? -7.231 15.755 -5.771 1.00 48.97 265 ALA A C 1
ATOM 2029 O O . ALA A 1 265 ? -7.330 14.814 -4.995 1.00 48.97 265 ALA A O 1
ATOM 2030 N N . GLN A 1 266 ? -8.294 16.432 -6.219 1.00 53.41 266 GLN A N 1
ATOM 2031 C CA . GLN A 1 266 ? -9.684 16.079 -5.907 1.00 53.41 266 GLN A CA 1
ATOM 2032 C C . GLN A 1 266 ? -10.248 15.093 -6.940 1.00 53.41 266 GLN A C 1
ATOM 2034 O O . GLN A 1 266 ? -10.142 15.300 -8.151 1.00 53.41 266 GLN A O 1
ATOM 2039 N N . ILE A 1 267 ? -10.895 14.040 -6.452 1.00 53.16 267 ILE A N 1
ATOM 2040 C CA . ILE A 1 267 ? -11.509 12.949 -7.221 1.00 53.16 267 ILE A CA 1
ATOM 2041 C C . ILE A 1 267 ? -12.996 13.223 -7.446 1.00 53.16 267 ILE A C 1
ATOM 2043 O O . ILE A 1 267 ? -13.836 12.519 -6.930 1.00 53.16 267 ILE A O 1
ATOM 2047 N N . ALA A 1 268 ? -13.382 14.262 -8.186 1.00 52.94 268 ALA A N 1
ATOM 2048 C CA . ALA A 1 268 ? -14.815 14.531 -8.365 1.00 52.94 268 ALA A CA 1
ATOM 2049 C C . ALA A 1 268 ? -15.517 13.372 -9.110 1.00 52.94 268 ALA A C 1
ATOM 2051 O O . ALA A 1 268 ? -15.303 13.188 -10.319 1.00 52.94 268 ALA A O 1
ATOM 2052 N N . ILE A 1 269 ? -16.370 12.609 -8.414 1.00 51.53 269 ILE A N 1
ATOM 2053 C CA . ILE A 1 269 ? -17.186 11.553 -9.018 1.00 51.53 269 ILE A CA 1
ATOM 2054 C C . ILE A 1 269 ? -18.291 12.220 -9.853 1.00 51.53 269 ILE A C 1
ATOM 2056 O O . ILE A 1 269 ? -19.081 13.001 -9.327 1.00 51.53 269 ILE A O 1
ATOM 2060 N N . PRO A 1 270 ? -18.352 12.021 -11.188 1.00 48.66 270 PRO A N 1
ATOM 2061 C CA . PRO A 1 270 ? -19.517 12.431 -11.952 1.00 48.66 270 PRO A CA 1
ATOM 2062 C C . PRO A 1 270 ? -20.751 11.710 -11.423 1.00 48.66 270 PRO A C 1
ATOM 2064 O O . PRO A 1 270 ? -20.671 10.538 -11.067 1.00 48.66 270 PRO A O 1
ATOM 2067 N N . GLU A 1 271 ? -21.893 12.394 -11.470 1.00 53.81 271 GLU A N 1
ATOM 2068 C CA . GLU A 1 271 ? -23.191 11.799 -11.164 1.00 53.81 271 GLU A CA 1
ATOM 2069 C C . GLU A 1 271 ? -23.322 10.394 -11.801 1.00 53.81 271 GLU A C 1
ATOM 2071 O O . GLU A 1 271 ? -23.097 10.248 -13.014 1.00 53.81 271 GLU A O 1
ATOM 2076 N N . PRO A 1 272 ? -23.683 9.361 -11.014 1.00 50.19 272 PRO A N 1
ATOM 2077 C CA . PRO A 1 272 ? -23.728 7.963 -11.458 1.00 50.19 272 PRO A CA 1
ATOM 2078 C C . PRO A 1 272 ? -24.656 7.727 -12.663 1.00 50.19 272 PRO A C 1
ATOM 2080 O O . PRO A 1 272 ? -24.490 6.758 -13.401 1.00 50.19 272 PRO A O 1
ATOM 2083 N N . SER A 1 273 ? -25.571 8.661 -12.938 1.00 48.34 273 SER A N 1
ATOM 2084 C CA . SER A 1 273 ? -26.495 8.658 -14.078 1.00 48.34 273 SER A CA 1
ATOM 2085 C C . SER A 1 273 ? -25.832 8.724 -15.467 1.00 48.34 273 SER A C 1
ATOM 2087 O O . SER A 1 273 ? -26.520 8.523 -16.465 1.00 48.34 273 SER A O 1
ATOM 2089 N N . ARG A 1 274 ? -24.522 9.006 -15.576 1.00 53.09 274 ARG A N 1
ATOM 2090 C CA . ARG A 1 274 ? -23.819 9.194 -16.870 1.00 53.09 274 ARG A CA 1
ATOM 2091 C C . ARG A 1 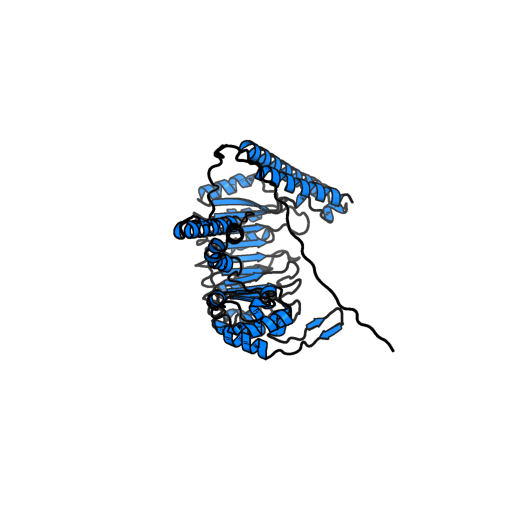274 ? -22.802 8.120 -17.249 1.00 53.09 274 ARG A C 1
ATOM 2093 O O . ARG A 1 274 ? -22.087 8.287 -18.240 1.00 53.09 274 ARG A O 1
ATOM 2100 N N . ALA A 1 275 ? -22.672 7.054 -16.474 1.00 55.44 275 ALA A N 1
ATOM 2101 C CA . ALA A 1 275 ? -21.519 6.174 -16.583 1.00 55.44 275 ALA A CA 1
ATOM 2102 C C . ALA A 1 275 ? -21.901 4.748 -17.022 1.00 55.44 275 ALA A C 1
ATOM 2104 O O . ALA A 1 275 ? -21.631 3.765 -16.342 1.00 55.44 275 ALA A O 1
ATOM 2105 N N . ASP A 1 276 ? -22.444 4.641 -18.241 1.00 62.50 276 ASP A N 1
ATOM 2106 C CA . ASP A 1 276 ? -22.776 3.380 -18.936 1.00 62.50 276 ASP A CA 1
ATOM 2107 C C . ASP A 1 276 ? -21.627 2.355 -18.945 1.00 62.50 276 ASP A C 1
ATOM 2109 O O . ASP A 1 276 ? -21.837 1.151 -19.036 1.00 62.50 276 ASP A O 1
ATOM 2113 N N . TRP A 1 277 ? -20.381 2.820 -18.840 1.00 62.62 277 TRP A N 1
ATOM 2114 C CA . TRP A 1 277 ? -19.203 1.960 -18.852 1.00 62.62 277 TRP A CA 1
ATOM 2115 C C . TRP A 1 277 ? -18.985 1.177 -17.550 1.00 62.62 277 TRP A C 1
ATOM 2117 O O . TRP A 1 277 ? -18.197 0.225 -17.574 1.00 62.62 277 TRP A O 1
ATOM 2127 N N . LEU A 1 278 ? -19.633 1.580 -16.449 1.00 61.22 278 LEU A N 1
ATOM 2128 C CA . LEU A 1 278 ? -19.452 1.018 -15.107 1.00 61.22 278 LEU A CA 1
ATOM 2129 C C . LEU A 1 278 ? -20.028 -0.387 -14.962 1.00 61.22 278 LEU A C 1
ATOM 2131 O O . LEU A 1 278 ? -19.462 -1.182 -14.217 1.00 61.22 278 LEU A O 1
ATOM 2135 N N . GLY A 1 279 ? -21.120 -0.691 -15.670 1.00 64.06 279 GLY A N 1
ATOM 2136 C CA . GLY A 1 279 ? -21.814 -1.977 -15.559 1.00 64.06 279 GLY A CA 1
ATOM 2137 C C . GLY A 1 279 ? -21.014 -3.168 -16.094 1.00 64.06 279 GLY A C 1
ATOM 2138 O O . GLY A 1 279 ? -21.246 -4.300 -15.673 1.00 64.06 279 GLY A O 1
ATOM 2139 N N . ASP A 1 280 ? -20.047 -2.919 -16.981 1.00 75.31 280 ASP A N 1
ATOM 2140 C CA . ASP A 1 280 ? -19.292 -3.987 -17.646 1.00 75.31 280 ASP A CA 1
ATOM 2141 C C . ASP A 1 280 ? -18.040 -4.424 -16.882 1.00 75.31 280 ASP A C 1
ATOM 2143 O O . ASP A 1 280 ? -17.494 -5.491 -17.163 1.00 75.31 280 ASP A O 1
ATOM 2147 N N . MET A 1 281 ? -17.521 -3.590 -15.975 1.00 84.19 281 MET A N 1
ATOM 2148 C CA . MET A 1 281 ? -16.256 -3.890 -15.311 1.00 84.19 281 MET A CA 1
ATOM 2149 C C . MET A 1 281 ? -16.513 -4.688 -14.038 1.00 84.19 281 MET A C 1
ATOM 2151 O O . MET A 1 281 ? -17.202 -4.235 -13.130 1.00 84.19 281 MET A O 1
ATOM 2155 N N . ARG A 1 282 ? -15.939 -5.887 -13.969 1.00 90.62 282 ARG A N 1
ATOM 2156 C CA . ARG A 1 282 ? -15.946 -6.724 -12.770 1.00 90.62 282 ARG A CA 1
ATOM 2157 C C . ARG A 1 282 ? -14.532 -7.177 -12.480 1.00 90.62 282 ARG A C 1
ATOM 2159 O O . ARG A 1 282 ? -13.831 -7.609 -13.388 1.00 90.62 282 ARG A O 1
ATOM 2166 N N . LEU A 1 283 ? -14.148 -7.115 -11.213 1.00 94.31 283 LEU A N 1
ATOM 2167 C CA . LEU A 1 283 ? -12.844 -7.557 -10.731 1.00 94.31 283 LEU A CA 1
ATOM 2168 C C . LEU A 1 283 ? -13.071 -8.697 -9.732 1.00 94.31 283 LEU A C 1
ATOM 2170 O O . LEU A 1 283 ? -12.952 -8.506 -8.523 1.00 94.31 283 LEU A O 1
ATOM 2174 N N . PRO A 1 284 ? -13.468 -9.893 -10.208 1.00 95.62 284 PRO A N 1
ATOM 2175 C CA . PRO A 1 284 ? -13.892 -10.979 -9.330 1.00 95.62 284 PRO A CA 1
ATOM 2176 C C . PRO A 1 284 ? -12.751 -11.539 -8.473 1.00 95.62 284 PRO A C 1
ATOM 2178 O O . PRO A 1 284 ? -13.021 -12.142 -7.439 1.00 95.62 284 PRO A O 1
ATOM 2181 N N . ALA A 1 285 ? -11.494 -11.368 -8.887 1.00 97.50 285 ALA A N 1
ATOM 2182 C CA . ALA A 1 285 ? -10.333 -11.795 -8.114 1.00 97.50 285 ALA A CA 1
ATOM 2183 C C . ALA A 1 285 ? -9.923 -10.786 -7.028 1.00 97.50 285 ALA A C 1
ATOM 2185 O O . ALA A 1 285 ? -9.141 -11.155 -6.149 1.00 97.50 285 ALA A O 1
ATOM 2186 N N . LEU A 1 286 ? -10.448 -9.552 -7.061 1.00 97.81 286 LEU A N 1
ATOM 2187 C CA . LEU A 1 286 ? -9.988 -8.474 -6.191 1.00 97.81 286 LEU A CA 1
ATOM 2188 C C . LEU A 1 286 ? -10.447 -8.702 -4.752 1.00 97.81 286 LEU A C 1
ATOM 2190 O O . LEU A 1 286 ? -11.643 -8.762 -4.465 1.00 97.81 286 LEU A O 1
ATOM 2194 N N . LYS A 1 287 ? -9.471 -8.806 -3.851 1.00 98.12 287 LYS A N 1
ATOM 2195 C CA . LYS A 1 287 ? -9.657 -9.036 -2.412 1.00 98.12 287 LYS A CA 1
ATOM 2196 C C . LYS A 1 287 ? -9.296 -7.809 -1.592 1.00 98.12 287 LYS A C 1
ATOM 2198 O O . LYS A 1 287 ? -9.913 -7.591 -0.552 1.00 98.12 287 LYS A O 1
ATOM 2203 N N . THR A 1 288 ? -8.324 -7.030 -2.057 1.00 98.12 288 THR A N 1
ATOM 2204 C CA . THR A 1 288 ? -7.827 -5.846 -1.359 1.00 98.12 288 THR A CA 1
ATOM 2205 C C . THR A 1 288 ? -7.930 -4.635 -2.265 1.00 98.12 288 THR A C 1
ATOM 2207 O O . THR A 1 288 ? -7.423 -4.643 -3.388 1.00 98.12 288 THR A O 1
ATOM 2210 N N . LEU A 1 289 ? -8.572 -3.588 -1.762 1.00 96.50 289 LEU A N 1
ATOM 2211 C CA . LEU A 1 289 ? -8.688 -2.315 -2.447 1.00 96.50 289 LEU A CA 1
ATOM 2212 C C . LEU A 1 289 ? -8.405 -1.180 -1.477 1.00 96.50 289 LEU A C 1
ATOM 2214 O O . LEU A 1 289 ? -9.068 -1.075 -0.451 1.00 96.50 289 LEU A O 1
ATOM 2218 N N . ASP A 1 290 ? -7.457 -0.327 -1.834 1.00 94.62 290 ASP A N 1
ATOM 2219 C CA . ASP A 1 290 ? -7.223 0.957 -1.185 1.00 94.62 290 ASP A CA 1
ATOM 2220 C C . ASP A 1 290 ? -7.327 2.042 -2.245 1.00 94.62 290 ASP A C 1
ATOM 2222 O O . ASP A 1 290 ? -6.543 2.077 -3.199 1.00 94.62 290 ASP A O 1
ATOM 2226 N N . LEU A 1 291 ? -8.322 2.908 -2.092 1.00 90.81 291 LEU A N 1
ATOM 2227 C CA . LEU A 1 291 ? -8.530 4.021 -2.993 1.00 90.81 291 LEU A CA 1
ATOM 2228 C C . LEU A 1 291 ? -8.928 5.289 -2.248 1.00 90.81 291 LEU A C 1
ATOM 2230 O O . LEU A 1 291 ? -9.557 5.252 -1.190 1.00 90.81 291 LEU A O 1
ATOM 2234 N N . PRO A 1 292 ? -8.614 6.431 -2.843 1.00 86.69 292 PRO A N 1
ATOM 2235 C CA . PRO A 1 292 ? -9.196 7.695 -2.454 1.00 86.69 292 PRO A CA 1
ATOM 2236 C C . PRO A 1 292 ? -10.550 7.975 -3.124 1.00 86.69 292 PRO A C 1
ATOM 2238 O O . PRO A 1 292 ? -10.819 7.511 -4.234 1.00 86.69 292 PRO A O 1
ATOM 2241 N N . ALA A 1 293 ? -11.391 8.767 -2.459 1.00 84.31 293 ALA A N 1
ATOM 2242 C CA . ALA A 1 293 ? -12.715 9.181 -2.921 1.00 84.31 293 ALA A CA 1
ATOM 2243 C C . ALA A 1 293 ? -13.026 10.629 -2.492 1.00 84.31 293 ALA A C 1
ATOM 2245 O O . ALA A 1 293 ? -12.424 11.151 -1.558 1.00 84.31 293 ALA A O 1
ATOM 2246 N N . THR A 1 294 ? -13.982 11.294 -3.147 1.00 77.69 294 THR A N 1
ATOM 2247 C CA . THR A 1 294 ? -14.516 12.593 -2.671 1.00 77.69 294 THR A CA 1
ATOM 2248 C C . THR A 1 294 ? -15.907 12.502 -2.083 1.00 77.69 294 THR A C 1
ATOM 2250 O O . THR A 1 294 ? -16.320 13.399 -1.360 1.00 77.69 294 THR A O 1
ATOM 2253 N N . ASP A 1 295 ? -16.663 11.470 -2.443 1.00 82.69 295 ASP A N 1
ATOM 2254 C CA . ASP A 1 295 ? -18.058 11.328 -2.056 1.00 82.69 295 ASP A CA 1
ATOM 2255 C C . ASP A 1 295 ? -18.470 9.856 -2.016 1.00 82.69 295 ASP A C 1
ATOM 2257 O O . ASP A 1 295 ? -17.760 8.961 -2.489 1.00 82.69 295 ASP A O 1
ATOM 2261 N N . PHE A 1 296 ? -19.641 9.609 -1.432 1.00 85.19 296 PHE A N 1
ATOM 2262 C CA . PHE A 1 296 ? -20.154 8.264 -1.231 1.00 85.19 296 PHE A CA 1
ATOM 2263 C C . PHE A 1 296 ? -20.699 7.589 -2.495 1.00 85.19 296 PHE A C 1
ATOM 2265 O O . PHE A 1 296 ? -20.947 6.384 -2.457 1.00 85.19 296 PHE A O 1
ATOM 2272 N N . ALA A 1 297 ? -20.824 8.286 -3.633 1.00 81.50 297 ALA A N 1
ATOM 2273 C CA . ALA A 1 297 ? -21.235 7.644 -4.883 1.00 81.50 297 ALA A CA 1
ATOM 2274 C C . ALA A 1 297 ? -20.208 6.599 -5.351 1.00 81.50 297 ALA A C 1
ATOM 2276 O O . ALA A 1 297 ? -20.536 5.725 -6.154 1.00 81.50 297 ALA A O 1
ATOM 2277 N N . ILE A 1 298 ? -18.986 6.618 -4.800 1.00 84.06 298 ILE A N 1
ATOM 2278 C CA . ILE A 1 298 ? -18.008 5.543 -4.975 1.00 84.06 298 ILE A CA 1
ATOM 2279 C C . ILE A 1 298 ? -18.590 4.173 -4.606 1.00 84.06 298 ILE A C 1
ATOM 2281 O O . ILE A 1 298 ? -18.299 3.198 -5.294 1.00 84.06 298 ILE A O 1
ATOM 2285 N N . LEU A 1 299 ? -19.461 4.084 -3.594 1.00 88.50 299 LEU A N 1
ATOM 2286 C CA . LEU A 1 299 ? -20.028 2.817 -3.124 1.00 88.50 299 LEU A CA 1
ATOM 2287 C C . LEU A 1 299 ? -20.842 2.090 -4.194 1.00 88.50 299 LEU A C 1
ATOM 2289 O O . LEU A 1 299 ? -20.753 0.865 -4.287 1.00 88.50 299 LEU A O 1
ATOM 2293 N N . ASP A 1 300 ? -21.556 2.824 -5.050 1.00 85.62 300 ASP A N 1
ATOM 2294 C CA . ASP A 1 300 ? -22.263 2.252 -6.199 1.00 85.62 300 ASP A CA 1
ATOM 2295 C C . ASP A 1 300 ? -21.303 1.508 -7.127 1.00 85.62 300 ASP A C 1
ATOM 2297 O O . ASP A 1 300 ? -21.605 0.409 -7.604 1.00 85.62 300 ASP A O 1
ATOM 2301 N N . LEU A 1 301 ? -20.128 2.102 -7.352 1.00 83.94 301 LEU A N 1
ATOM 2302 C CA . LEU A 1 301 ? -19.090 1.546 -8.213 1.00 83.94 301 LEU A CA 1
ATOM 2303 C C . LEU A 1 301 ? -18.476 0.308 -7.567 1.00 83.94 301 LEU A C 1
ATOM 2305 O O . LEU A 1 301 ? -18.370 -0.740 -8.201 1.00 83.94 301 LEU A O 1
ATOM 2309 N N . LEU A 1 302 ? -18.113 0.417 -6.288 1.00 90.69 302 LEU A N 1
ATOM 2310 C CA . LEU A 1 302 ? -17.488 -0.670 -5.540 1.00 90.69 302 LEU A CA 1
ATOM 2311 C C . LEU A 1 302 ? -18.413 -1.880 -5.444 1.00 90.69 302 LEU A C 1
ATOM 2313 O O . LEU A 1 302 ? -17.980 -3.004 -5.691 1.00 90.69 302 LEU A O 1
ATOM 2317 N N . HIS A 1 303 ? -19.694 -1.656 -5.158 1.00 91.38 303 HIS A N 1
ATOM 2318 C CA . HIS A 1 303 ? -20.686 -2.722 -5.086 1.00 91.38 303 HIS A CA 1
ATOM 2319 C C . HIS A 1 303 ? -20.851 -3.450 -6.429 1.00 91.38 303 HIS A C 1
ATOM 2321 O O . HIS A 1 303 ? -21.001 -4.671 -6.460 1.00 91.38 303 HIS A O 1
ATOM 2327 N N . ALA A 1 304 ? -20.775 -2.733 -7.556 1.00 88.50 304 ALA A N 1
ATOM 2328 C CA . ALA A 1 304 ? -20.842 -3.346 -8.881 1.00 88.50 304 ALA A CA 1
ATOM 2329 C C . ALA A 1 304 ? -19.560 -4.116 -9.255 1.00 88.50 304 ALA A C 1
ATOM 2331 O O . ALA A 1 304 ? -19.632 -5.176 -9.883 1.00 88.50 304 ALA A O 1
ATOM 2332 N N . TRP A 1 305 ? -18.389 -3.588 -8.892 1.00 89.81 305 TRP A N 1
ATOM 2333 C CA . TRP A 1 305 ? -17.101 -4.109 -9.353 1.00 89.81 305 TRP A CA 1
ATOM 2334 C C . TRP A 1 305 ? -16.560 -5.256 -8.503 1.00 89.81 305 TRP A C 1
ATOM 2336 O O . TRP A 1 305 ? -15.822 -6.092 -9.034 1.00 89.81 305 TRP A O 1
ATOM 2346 N N . LEU A 1 306 ? -16.886 -5.287 -7.206 1.00 94.25 306 LEU A N 1
ATOM 2347 C CA . LEU A 1 306 ? -16.094 -5.989 -6.194 1.00 94.25 306 LEU A CA 1
ATOM 2348 C C . LEU A 1 306 ? -16.889 -7.046 -5.410 1.00 94.25 306 LEU A C 1
ATOM 2350 O O . LEU A 1 306 ? -17.021 -6.956 -4.187 1.00 94.25 306 LEU A O 1
ATOM 2354 N N . PRO A 1 307 ? -17.390 -8.103 -6.070 1.00 94.69 307 PRO A N 1
ATOM 2355 C CA . PRO A 1 307 ? -18.209 -9.116 -5.401 1.00 94.69 307 PRO A CA 1
ATOM 2356 C C . PRO A 1 307 ? -17.458 -9.896 -4.303 1.00 94.69 307 PRO A C 1
ATOM 2358 O O . PRO A 1 307 ? -18.082 -10.464 -3.409 1.00 94.69 307 PRO A O 1
ATOM 2361 N N . ASN A 1 308 ? -16.122 -9.934 -4.361 1.00 96.94 308 ASN A N 1
ATOM 2362 C CA . ASN A 1 308 ? -15.271 -10.741 -3.481 1.00 96.94 308 ASN A CA 1
ATOM 2363 C C . ASN A 1 308 ? -14.310 -9.909 -2.618 1.00 96.94 308 ASN A C 1
ATOM 2365 O O . ASN A 1 308 ? -13.318 -10.445 -2.121 1.00 96.94 308 ASN A O 1
ATOM 2369 N N . ILE A 1 309 ? -14.596 -8.617 -2.426 1.00 97.88 309 ILE A N 1
ATOM 2370 C CA . ILE A 1 309 ? -13.738 -7.755 -1.612 1.00 97.88 309 ILE A CA 1
ATOM 2371 C C . ILE A 1 309 ? -13.698 -8.237 -0.161 1.00 97.88 309 ILE A C 1
ATOM 2373 O O . ILE A 1 309 ? -14.737 -8.501 0.440 1.00 97.88 309 ILE A O 1
ATOM 2377 N N . ALA A 1 310 ? -12.491 -8.347 0.391 1.00 98.12 310 ALA A N 1
ATOM 2378 C CA . ALA A 1 310 ? -12.248 -8.751 1.772 1.00 98.12 310 ALA A CA 1
ATOM 2379 C C . ALA A 1 310 ? -11.678 -7.608 2.618 1.00 98.12 310 ALA A C 1
ATOM 2381 O O . ALA A 1 310 ? -11.995 -7.501 3.802 1.00 98.12 310 ALA A O 1
ATOM 2382 N N . THR A 1 311 ? -10.847 -6.757 2.015 1.00 98.38 311 THR A N 1
ATOM 2383 C CA . THR A 1 311 ? -10.249 -5.575 2.641 1.00 98.38 311 THR A CA 1
ATOM 2384 C C . THR A 1 311 ? -10.526 -4.354 1.780 1.00 98.38 311 THR A C 1
ATOM 2386 O O . THR A 1 311 ? -10.091 -4.303 0.630 1.00 98.38 311 THR A O 1
ATOM 2389 N N . LEU A 1 312 ? -11.233 -3.378 2.340 1.00 97.56 312 LEU A N 1
ATOM 2390 C CA . LEU A 1 312 ? -11.572 -2.128 1.675 1.00 97.56 312 LEU A CA 1
ATOM 2391 C C . LEU A 1 312 ? -11.044 -0.950 2.491 1.00 97.56 312 LEU A C 1
ATOM 2393 O O . LEU A 1 312 ? -11.391 -0.805 3.659 1.00 97.56 312 LEU A O 1
ATOM 2397 N N . ALA A 1 313 ? -10.226 -0.107 1.875 1.00 96.69 313 ALA A N 1
ATOM 2398 C CA . ALA A 1 313 ? -9.786 1.163 2.421 1.00 96.69 313 ALA A CA 1
ATOM 2399 C C . ALA A 1 313 ? -10.265 2.302 1.513 1.00 96.69 313 ALA A C 1
ATOM 2401 O O . ALA A 1 313 ? -9.971 2.309 0.316 1.00 96.69 313 ALA A O 1
ATOM 2402 N N . ILE A 1 314 ? -11.019 3.245 2.081 1.00 93.44 314 ILE A N 1
ATOM 2403 C CA . ILE A 1 314 ? -11.506 4.436 1.381 1.00 93.44 314 ILE A CA 1
ATOM 2404 C C . ILE A 1 314 ? -11.012 5.676 2.116 1.00 93.44 314 ILE A C 1
ATOM 2406 O O . ILE A 1 314 ? -11.257 5.839 3.313 1.00 93.44 314 ILE A O 1
ATOM 2410 N N . ARG A 1 315 ? -10.323 6.550 1.383 1.00 91.12 315 ARG A N 1
ATOM 2411 C CA . ARG A 1 315 ? -9.799 7.820 1.894 1.00 91.12 315 ARG A CA 1
ATOM 2412 C C . ARG A 1 315 ? -10.575 8.979 1.275 1.00 91.12 315 ARG A C 1
ATOM 2414 O O . ARG A 1 315 ? -10.352 9.323 0.119 1.00 91.12 315 ARG A O 1
ATOM 2421 N N . PHE A 1 316 ? -11.522 9.524 2.024 1.00 87.25 316 PHE A N 1
ATOM 2422 C CA . PHE A 1 316 ? -12.316 10.693 1.676 1.00 87.25 316 PHE A CA 1
ATOM 2423 C C . PHE A 1 316 ? -11.533 11.964 1.968 1.00 87.25 316 PHE A C 1
ATOM 2425 O O . PHE A 1 316 ? -11.155 12.206 3.109 1.00 87.25 316 PHE A O 1
ATOM 2432 N N . LYS A 1 317 ? -11.322 12.798 0.953 1.00 78.25 317 LYS A N 1
ATOM 2433 C CA . LYS A 1 317 ? -10.722 14.121 1.146 1.00 78.25 317 LYS A CA 1
ATOM 2434 C C . LYS A 1 317 ? -11.768 15.213 1.251 1.00 78.25 317 LYS A C 1
ATOM 2436 O O . LYS A 1 317 ? -12.791 15.157 0.571 1.00 78.25 317 LYS A O 1
ATOM 2441 N N . ASP A 1 318 ? -11.438 16.249 2.019 1.00 67.94 318 ASP A N 1
ATOM 2442 C CA . ASP A 1 318 ? -12.166 17.516 2.051 1.00 67.94 318 ASP A CA 1
ATOM 2443 C C . ASP A 1 318 ? -12.144 18.191 0.670 1.00 67.94 318 ASP A C 1
ATOM 2445 O O . ASP A 1 318 ? -11.275 18.995 0.320 1.00 67.94 318 ASP A O 1
ATOM 2449 N N . GLY A 1 319 ? -13.136 17.862 -0.153 1.00 57.97 319 GLY A N 1
ATOM 2450 C CA . GLY A 1 319 ? -13.614 18.784 -1.167 1.00 57.97 319 GLY A CA 1
ATOM 2451 C C . GLY A 1 319 ? -14.353 19.920 -0.464 1.00 57.97 319 GLY A C 1
ATOM 2452 O O . GLY A 1 319 ? -15.051 19.696 0.513 1.00 57.97 319 GLY A O 1
ATOM 2453 N N . TYR A 1 320 ? -14.257 21.148 -0.968 1.00 49.62 320 TYR A N 1
ATOM 2454 C CA . TYR A 1 320 ? -14.953 22.341 -0.451 1.00 49.62 320 TYR A CA 1
ATOM 2455 C C . TYR A 1 320 ? -16.505 22.257 -0.444 1.00 49.62 320 TYR A C 1
ATOM 2457 O O . TYR A 1 320 ? -17.179 23.276 -0.287 1.00 49.62 320 TYR A O 1
ATOM 2465 N N . GLY A 1 321 ? -17.089 21.073 -0.635 1.00 57.91 321 GLY A N 1
ATOM 2466 C CA . GLY A 1 321 ? -18.506 20.784 -0.475 1.00 57.91 321 GLY A CA 1
ATOM 2467 C C . GLY A 1 321 ? -18.699 19.739 0.617 1.00 57.91 321 GLY A C 1
ATOM 2468 O O . GLY A 1 321 ? -17.941 18.778 0.697 1.00 57.91 321 GLY A O 1
ATOM 2469 N N . ALA A 1 322 ? -19.731 19.919 1.442 1.00 59.44 322 ALA A N 1
ATOM 2470 C CA . ALA A 1 322 ? -20.194 18.864 2.336 1.00 59.44 322 ALA A CA 1
ATOM 2471 C C . ALA A 1 322 ? -20.382 17.562 1.534 1.00 59.44 322 ALA A C 1
ATOM 2473 O O . ALA A 1 322 ? -20.754 17.632 0.358 1.00 59.44 322 ALA A O 1
ATOM 2474 N N . MET A 1 323 ? -20.133 16.400 2.149 1.00 65.25 323 MET A N 1
ATOM 2475 C CA . MET A 1 323 ? -20.465 15.091 1.571 1.00 65.25 323 MET A CA 1
ATOM 2476 C C . MET A 1 323 ? -21.993 14.981 1.414 1.00 65.25 323 MET A C 1
ATOM 2478 O O . MET A 1 323 ? -22.684 14.359 2.211 1.00 65.25 323 MET A O 1
ATOM 2482 N N . THR A 1 324 ? -22.542 15.684 0.424 1.00 57.81 324 THR A N 1
ATOM 2483 C CA . THR A 1 324 ? -23.974 15.853 0.138 1.00 57.81 324 THR A CA 1
ATOM 2484 C C . THR A 1 324 ? -24.389 15.092 -1.105 1.00 57.81 324 THR A C 1
ATOM 2486 O O . THR A 1 324 ? -25.526 15.237 -1.550 1.00 57.81 324 THR A O 1
ATOM 2489 N N . GLY A 1 325 ? -23.480 14.294 -1.680 1.00 61.34 325 GLY A N 1
ATOM 2490 C CA . GLY A 1 325 ? -23.826 13.339 -2.721 1.00 61.34 325 GLY A CA 1
ATOM 2491 C C . GLY A 1 325 ? -24.951 12.461 -2.193 1.00 61.34 325 GLY A C 1
ATOM 2492 O O . GLY A 1 325 ? -24.712 11.641 -1.312 1.00 61.34 325 GLY A O 1
ATOM 2493 N N . GLY A 1 326 ? -26.169 12.725 -2.676 1.00 62.22 326 GLY A N 1
ATOM 2494 C CA . GLY A 1 326 ? -27.411 12.124 -2.214 1.00 62.22 326 GLY A CA 1
ATOM 2495 C C . GLY A 1 326 ? -27.423 10.638 -2.506 1.00 62.22 326 GLY A C 1
ATOM 2496 O O . GLY A 1 326 ? -27.951 10.208 -3.532 1.00 62.22 326 GLY A O 1
ATOM 2497 N N . LEU A 1 327 ? -26.810 9.864 -1.614 1.00 71.19 327 LEU A N 1
ATOM 2498 C CA . LEU A 1 327 ? -27.173 8.472 -1.483 1.00 71.19 327 LEU A CA 1
ATOM 2499 C C . LEU A 1 327 ? -28.670 8.429 -1.205 1.00 71.19 327 LEU A C 1
ATOM 2501 O O . LEU A 1 327 ? -29.202 9.223 -0.433 1.00 71.19 327 LEU A O 1
ATOM 2505 N N . ASP A 1 328 ? -29.341 7.533 -1.908 1.00 80.50 328 ASP A N 1
ATOM 2506 C CA . ASP A 1 328 ? -30.719 7.198 -1.606 1.00 80.50 328 ASP A CA 1
ATOM 2507 C C . ASP A 1 328 ? -30.744 6.612 -0.187 1.00 80.50 328 ASP A C 1
ATOM 2509 O O . ASP A 1 328 ? -30.053 5.620 0.069 1.00 80.50 328 ASP A O 1
ATOM 2513 N N . ASP A 1 329 ? -31.469 7.257 0.733 1.00 80.62 329 ASP A N 1
ATOM 2514 C CA . ASP A 1 329 ? -31.533 6.883 2.156 1.00 80.62 329 ASP A CA 1
ATOM 2515 C C . ASP A 1 329 ? -31.941 5.409 2.340 1.00 80.62 329 ASP A C 1
ATOM 2517 O O . ASP A 1 329 ? -31.523 4.761 3.297 1.00 80.62 329 ASP A O 1
ATOM 2521 N N . ASP A 1 330 ? -32.675 4.845 1.376 1.00 85.38 330 ASP A N 1
ATOM 2522 C CA . ASP A 1 330 ? -33.148 3.459 1.402 1.00 85.38 330 ASP A CA 1
ATOM 2523 C C . ASP A 1 330 ? -32.137 2.441 0.834 1.00 85.38 330 ASP A C 1
ATOM 2525 O O . ASP A 1 330 ? -32.370 1.224 0.862 1.00 85.38 330 ASP A O 1
ATOM 2529 N N . ARG A 1 331 ? -31.008 2.893 0.276 1.00 89.75 331 ARG A N 1
ATOM 2530 C CA . ARG A 1 331 ? -30.059 2.011 -0.412 1.00 89.75 331 ARG A CA 1
ATOM 2531 C C . ARG A 1 331 ? -29.013 1.445 0.541 1.00 89.75 331 ARG A C 1
ATOM 2533 O O . ARG A 1 331 ? -28.190 2.171 1.090 1.00 89.75 331 ARG A O 1
ATOM 2540 N N . MET A 1 332 ? -28.992 0.113 0.627 1.00 93.75 332 MET A N 1
ATOM 2541 C CA . MET A 1 332 ? -28.013 -0.662 1.391 1.00 93.75 332 MET A CA 1
ATOM 2542 C C . MET A 1 332 ? -27.031 -1.390 0.462 1.00 93.75 332 MET A C 1
ATOM 2544 O O . MET A 1 332 ? -27.436 -2.130 -0.441 1.00 93.75 332 MET A O 1
ATOM 2548 N N . PHE A 1 333 ? -25.735 -1.216 0.699 1.00 94.19 333 PHE A N 1
ATOM 2549 C CA . PHE A 1 333 ? -24.640 -1.862 -0.017 1.00 94.19 333 PHE A CA 1
ATOM 2550 C C . PHE A 1 333 ? -24.161 -3.092 0.743 1.00 94.19 333 PHE A C 1
ATOM 2552 O O . PHE A 1 333 ? -23.748 -3.004 1.898 1.00 94.19 333 PHE A O 1
ATOM 2559 N N . ARG A 1 334 ? -24.177 -4.246 0.069 1.00 95.56 334 ARG A N 1
ATOM 2560 C CA . ARG A 1 334 ? -23.751 -5.517 0.659 1.00 95.56 334 ARG A CA 1
ATOM 2561 C C . ARG A 1 334 ? -22.418 -5.969 0.097 1.00 95.56 334 ARG A C 1
ATOM 2563 O O . ARG A 1 334 ? -22.296 -6.217 -1.100 1.00 95.56 334 ARG A O 1
ATOM 2570 N N . PHE A 1 335 ? -21.448 -6.158 0.984 1.00 95.81 335 PHE A N 1
ATOM 2571 C CA . PHE A 1 335 ? -20.145 -6.723 0.653 1.00 95.81 335 PHE A CA 1
ATOM 2572 C C . PHE A 1 335 ? -19.970 -8.046 1.411 1.00 95.81 335 PHE A C 1
ATOM 2574 O O . PHE A 1 335 ? -19.406 -8.063 2.503 1.00 95.81 335 PHE A O 1
ATOM 2581 N N . PRO A 1 336 ? -20.451 -9.178 0.862 1.00 95.81 336 PRO A N 1
ATOM 2582 C CA . PRO A 1 336 ? -20.623 -10.425 1.619 1.00 95.81 336 PRO A CA 1
ATOM 2583 C C . PRO A 1 336 ? -19.316 -11.021 2.161 1.00 95.81 336 PRO A C 1
ATOM 2585 O O . PRO A 1 336 ? -19.337 -11.849 3.068 1.00 95.81 336 PRO A O 1
ATOM 2588 N N . ASN A 1 337 ? -18.178 -10.625 1.590 1.00 97.06 337 ASN A N 1
ATOM 2589 C CA . ASN A 1 337 ? -16.857 -11.112 1.970 1.00 97.06 337 ASN A CA 1
ATOM 2590 C C . ASN A 1 337 ? -16.027 -10.073 2.738 1.00 97.06 337 ASN A C 1
ATOM 2592 O O . ASN A 1 337 ? -14.889 -10.376 3.097 1.00 97.06 337 ASN A O 1
ATOM 2596 N N . LEU A 1 338 ? -16.568 -8.877 2.999 1.00 97.81 338 LEU A N 1
ATOM 2597 C CA . LEU A 1 338 ? -15.828 -7.786 3.624 1.00 97.81 338 LEU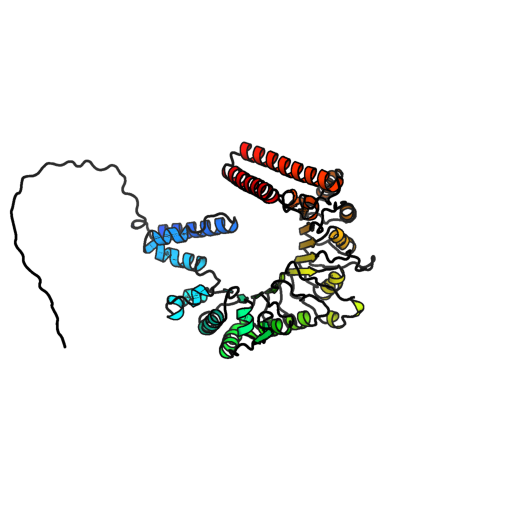 A CA 1
ATOM 2598 C C . LEU A 1 338 ? -15.536 -8.113 5.090 1.00 97.81 338 LEU A C 1
ATOM 2600 O O . LEU A 1 338 ? -16.446 -8.238 5.903 1.00 97.81 338 LEU A O 1
ATOM 2604 N N . ARG A 1 339 ? -14.248 -8.250 5.418 1.00 98.12 339 ARG A N 1
ATOM 2605 C CA . ARG A 1 339 ? -13.752 -8.509 6.780 1.00 98.12 339 ARG A CA 1
ATOM 2606 C C . ARG A 1 339 ? -13.065 -7.300 7.388 1.00 98.12 339 ARG A C 1
ATOM 2608 O O . ARG A 1 339 ? -13.081 -7.149 8.604 1.00 98.12 339 ARG A O 1
ATOM 2615 N N . LYS A 1 340 ? -12.461 -6.449 6.558 1.00 98.50 340 LYS A N 1
ATOM 2616 C CA . LYS A 1 340 ? -11.702 -5.281 7.006 1.00 98.50 340 LYS A CA 1
ATOM 2617 C C . LYS A 1 340 ? -12.138 -4.036 6.262 1.00 98.50 340 LYS A C 1
ATOM 2619 O O . LYS A 1 340 ? -12.074 -4.009 5.034 1.00 98.50 340 LYS A O 1
ATOM 2624 N N . LEU A 1 341 ? -12.520 -3.012 7.008 1.00 98.00 341 LEU A N 1
ATOM 2625 C CA . LEU A 1 341 ? -12.914 -1.719 6.474 1.00 98.00 341 LEU A CA 1
ATOM 2626 C C . LEU A 1 341 ? -12.047 -0.637 7.117 1.00 98.00 341 LEU A C 1
ATOM 2628 O O . LEU A 1 341 ? -11.985 -0.538 8.338 1.00 98.00 341 LEU A O 1
ATOM 2632 N N . SER A 1 342 ? -11.363 0.152 6.294 1.00 97.56 342 SER A N 1
ATOM 2633 C CA . SER A 1 342 ? -10.620 1.334 6.717 1.00 97.56 342 SER A CA 1
ATOM 2634 C C . SER A 1 342 ? -11.231 2.562 6.065 1.00 97.56 342 SER A C 1
ATOM 2636 O O . SER A 1 342 ? -11.345 2.647 4.847 1.00 97.56 342 SER A O 1
ATOM 2638 N N . LEU A 1 343 ? -11.607 3.523 6.881 1.00 95.38 343 LEU A N 1
ATOM 2639 C CA . LEU A 1 343 ? -12.251 4.757 6.483 1.00 95.38 343 LEU A CA 1
ATOM 2640 C C . LEU A 1 343 ? -11.375 5.902 6.967 1.00 95.38 343 LEU A C 1
ATOM 2642 O O . LEU A 1 343 ? -11.035 5.939 8.142 1.00 95.38 343 LEU A O 1
ATOM 2646 N N . GLN A 1 344 ? -10.982 6.804 6.079 1.00 92.88 344 GLN A N 1
ATOM 2647 C CA . GLN A 1 344 ? -10.235 8.009 6.435 1.00 92.88 344 GLN A CA 1
ATOM 2648 C C . GLN A 1 344 ? -10.929 9.221 5.829 1.00 92.88 344 GLN A C 1
ATOM 2650 O O . GLN A 1 344 ? -11.341 9.129 4.679 1.00 92.88 344 GLN A O 1
ATOM 2655 N N . GLY A 1 345 ? -11.081 10.322 6.559 1.00 90.50 345 GLY A N 1
ATOM 2656 C CA . GLY A 1 345 ? -11.656 11.556 6.019 1.00 90.50 345 GLY A CA 1
ATOM 2657 C C . GLY A 1 345 ? -12.391 12.409 7.049 1.00 90.50 345 GLY A C 1
ATOM 2658 O O . GLY A 1 345 ? -12.248 12.165 8.247 1.00 90.50 345 GLY A O 1
ATOM 2659 N N . PRO A 1 346 ? -13.176 13.413 6.625 1.00 87.12 346 PRO A N 1
ATOM 2660 C CA . PRO A 1 346 ? -13.853 14.314 7.553 1.00 87.12 346 PRO A CA 1
ATOM 2661 C C . PRO A 1 346 ? -14.935 13.579 8.356 1.00 87.12 346 PRO A C 1
ATOM 2663 O O . PRO A 1 346 ? -15.420 12.550 7.894 1.00 87.12 346 PRO A O 1
ATOM 2666 N N . PRO A 1 347 ? -15.389 14.112 9.505 1.00 85.81 347 PRO A N 1
ATOM 2667 C CA . PRO A 1 347 ? -16.324 13.435 10.421 1.00 85.81 347 PRO A CA 1
ATOM 2668 C C . PRO A 1 347 ? -17.607 12.902 9.770 1.00 85.81 347 PRO A C 1
ATOM 2670 O O . PRO A 1 347 ? -18.143 11.874 10.182 1.00 85.81 347 PRO A O 1
ATOM 2673 N N . ASP A 1 348 ? -18.070 13.566 8.709 1.00 85.81 348 ASP A N 1
ATOM 2674 C CA . ASP A 1 348 ? -19.216 13.147 7.901 1.00 85.81 348 ASP A CA 1
ATOM 2675 C C . ASP A 1 348 ? -19.072 11.736 7.307 1.00 85.81 348 ASP A C 1
ATOM 2677 O O . ASP A 1 348 ? -20.078 11.120 6.965 1.00 85.81 348 ASP A O 1
ATOM 2681 N N . ILE A 1 349 ? -17.852 11.197 7.224 1.00 89.38 349 ILE A N 1
ATOM 2682 C CA . ILE A 1 349 ? -17.546 9.831 6.787 1.00 89.38 349 ILE A CA 1
ATOM 2683 C C . ILE A 1 349 ? -18.364 8.768 7.512 1.00 89.38 349 ILE A C 1
ATOM 2685 O O . ILE A 1 349 ? -18.717 7.764 6.906 1.00 89.38 349 ILE A O 1
ATOM 2689 N N . LEU A 1 350 ? -18.727 8.998 8.773 1.00 88.88 350 LEU A N 1
ATOM 2690 C CA . LEU A 1 350 ? -19.518 8.062 9.570 1.00 88.88 350 LEU A CA 1
ATOM 2691 C C . LEU A 1 350 ? -20.935 7.850 9.016 1.00 88.88 350 LEU A C 1
ATOM 2693 O O . LEU A 1 350 ? -21.532 6.798 9.225 1.00 88.88 350 LEU A O 1
ATOM 2697 N N . LYS A 1 351 ? -21.461 8.795 8.227 1.00 87.88 351 LYS A N 1
ATOM 2698 C CA . LYS A 1 351 ? -22.765 8.645 7.558 1.00 87.88 351 LYS A CA 1
ATOM 2699 C C . LYS A 1 351 ? -22.791 7.458 6.594 1.00 87.88 351 LYS A C 1
ATOM 2701 O O . LYS A 1 351 ? -23.860 6.911 6.340 1.00 87.88 351 LYS A O 1
ATOM 2706 N N . ILE A 1 352 ? -21.625 7.014 6.115 1.00 90.50 352 ILE A N 1
ATOM 2707 C CA . ILE A 1 352 ? -21.491 5.868 5.213 1.00 90.50 352 ILE A CA 1
ATOM 2708 C C . ILE A 1 352 ? -22.106 4.589 5.785 1.00 90.50 352 ILE A C 1
ATOM 2710 O O . ILE A 1 352 ? -22.614 3.757 5.036 1.00 90.50 352 ILE A O 1
ATOM 2714 N N . PHE A 1 353 ? -22.096 4.433 7.109 1.00 91.31 353 PHE A N 1
ATOM 2715 C CA . PHE A 1 353 ? -22.556 3.206 7.734 1.00 91.31 353 PHE A CA 1
ATOM 2716 C C . PHE A 1 353 ? -24.076 3.025 7.695 1.00 91.31 353 PHE A C 1
ATOM 2718 O O . PHE A 1 353 ? -24.536 1.891 7.767 1.00 91.31 353 PHE A O 1
ATOM 2725 N N . LYS A 1 354 ? -24.857 4.093 7.475 1.00 89.50 354 LYS A N 1
ATOM 2726 C CA . LYS A 1 354 ? -26.304 3.971 7.214 1.00 89.50 354 LYS A CA 1
ATOM 2727 C C . LYS A 1 354 ? -26.604 3.179 5.940 1.00 89.50 354 LYS A C 1
ATOM 2729 O O . LYS A 1 354 ? -27.699 2.652 5.779 1.00 89.50 354 LYS A O 1
ATOM 2734 N N . HIS A 1 355 ? -25.613 3.077 5.058 1.00 91.56 355 HIS A N 1
ATOM 2735 C CA . HIS A 1 355 ? -25.727 2.437 3.758 1.00 91.56 355 HIS A CA 1
ATOM 2736 C C . HIS A 1 355 ? -24.858 1.184 3.633 1.00 91.56 355 HIS A C 1
ATOM 2738 O O . HIS A 1 355 ? -24.840 0.581 2.565 1.00 91.56 355 HIS A O 1
ATOM 2744 N N . LEU A 1 356 ? -24.108 0.781 4.660 1.00 93.94 356 LEU A N 1
ATOM 2745 C CA . LEU A 1 356 ? -23.213 -0.374 4.587 1.00 93.94 356 LEU A CA 1
ATOM 2746 C C . LEU A 1 356 ? -23.718 -1.515 5.464 1.00 93.94 356 LEU A C 1
ATOM 2748 O O . LEU A 1 356 ? -23.887 -1.360 6.667 1.00 93.94 356 LEU A O 1
ATOM 2752 N N . ASP A 1 357 ? -23.853 -2.692 4.861 1.00 94.56 357 ASP A N 1
ATOM 2753 C CA . ASP A 1 357 ? -24.008 -3.944 5.595 1.00 94.56 357 ASP A CA 1
ATOM 2754 C C . ASP A 1 357 ? -22.644 -4.367 6.165 1.00 94.56 357 ASP A C 1
ATOM 2756 O O . ASP A 1 357 ? -21.706 -4.669 5.414 1.00 94.56 357 ASP A O 1
ATOM 2760 N N . ILE A 1 358 ? -22.528 -4.344 7.494 1.00 94.81 358 ILE A N 1
ATOM 2761 C CA . ILE A 1 358 ? -21.289 -4.619 8.231 1.00 94.81 358 ILE A CA 1
ATOM 2762 C C . ILE A 1 358 ? -21.332 -5.931 9.022 1.00 94.81 358 ILE A C 1
ATOM 2764 O O . ILE A 1 358 ? -20.405 -6.195 9.784 1.00 94.81 358 ILE A O 1
ATOM 2768 N N . ASP A 1 359 ? -22.337 -6.787 8.819 1.00 94.44 359 ASP A N 1
ATOM 2769 C CA . ASP A 1 359 ? -22.554 -8.013 9.612 1.00 94.44 359 ASP A CA 1
ATOM 2770 C C . ASP A 1 359 ? -21.338 -8.958 9.624 1.00 94.44 359 ASP A C 1
ATOM 2772 O O . ASP A 1 359 ? -21.122 -9.748 10.543 1.00 94.44 359 ASP A O 1
ATOM 2776 N N . CYS A 1 360 ? -20.534 -8.893 8.564 1.00 95.38 360 CYS A N 1
ATOM 2777 C CA . CYS A 1 360 ? -19.379 -9.747 8.323 1.00 95.38 360 CYS A CA 1
ATOM 2778 C C . CYS A 1 360 ? -18.039 -9.161 8.800 1.00 95.38 360 CYS A C 1
ATOM 2780 O O . CYS A 1 360 ? -17.004 -9.813 8.615 1.00 95.38 360 CYS A O 1
ATOM 2782 N N . LEU A 1 361 ? -18.040 -7.956 9.370 1.00 97.69 361 LEU A N 1
ATOM 2783 C CA . LEU A 1 361 ? -16.830 -7.188 9.626 1.00 97.69 361 LEU A CA 1
ATOM 2784 C C . LEU A 1 361 ? -16.079 -7.679 10.876 1.00 97.69 361 LEU A C 1
ATOM 2786 O O . LEU A 1 361 ? -16.648 -7.820 11.953 1.00 97.69 361 LEU A O 1
ATOM 2790 N N . GLU A 1 362 ? -14.775 -7.910 10.735 1.00 98.19 362 GLU A N 1
ATOM 2791 C CA . GLU A 1 362 ? -13.871 -8.326 11.819 1.00 98.19 362 GLU A CA 1
ATOM 2792 C C . GLU A 1 362 ? -12.997 -7.165 12.317 1.00 98.19 362 GLU A C 1
ATOM 2794 O O . GLU A 1 362 ? -12.540 -7.154 13.462 1.00 98.19 362 GLU A O 1
ATOM 2799 N N . GLU A 1 363 ? -12.719 -6.191 11.449 1.00 98.31 363 GLU A N 1
ATOM 2800 C CA . GLU A 1 363 ? -11.863 -5.045 11.740 1.00 98.31 363 GLU A CA 1
ATOM 2801 C C . GLU A 1 363 ? -12.425 -3.781 11.085 1.00 98.31 363 GLU A C 1
ATOM 2803 O O . GLU A 1 363 ? -12.617 -3.733 9.867 1.00 98.31 363 GLU A O 1
ATOM 2808 N N . LEU A 1 364 ? -12.649 -2.750 11.898 1.00 97.56 364 LEU A N 1
ATOM 2809 C CA . LEU A 1 364 ? -13.072 -1.429 11.465 1.00 97.56 364 LEU A CA 1
ATOM 2810 C C . LEU A 1 364 ? -12.047 -0.393 11.922 1.00 97.56 364 LEU A C 1
ATOM 2812 O O . LEU A 1 364 ? -11.881 -0.163 13.116 1.00 97.56 364 LEU A O 1
ATOM 2816 N N . LYS A 1 365 ? -11.362 0.239 10.971 1.00 97.50 365 LYS A N 1
ATOM 2817 C CA . LYS A 1 365 ? -10.481 1.380 11.213 1.00 97.50 365 LYS A CA 1
ATOM 2818 C C . LYS A 1 365 ? -11.164 2.651 10.720 1.00 97.50 365 LYS A C 1
ATOM 2820 O O . LYS A 1 365 ? -11.551 2.722 9.560 1.00 97.50 365 LYS A O 1
ATOM 2825 N N . ILE A 1 366 ? -11.268 3.659 11.575 1.00 94.94 366 ILE A N 1
ATOM 2826 C CA . ILE A 1 366 ? -11.800 4.976 11.223 1.00 94.94 366 ILE A CA 1
ATOM 2827 C C . ILE A 1 366 ? -10.749 6.015 11.585 1.00 94.94 366 ILE A C 1
ATOM 2829 O O . ILE A 1 366 ? -10.302 6.061 12.723 1.00 94.94 366 ILE A O 1
ATOM 2833 N N . GLU A 1 367 ? -10.350 6.839 10.630 1.00 93.12 367 GLU A N 1
ATOM 2834 C CA . GLU A 1 367 ? -9.367 7.901 10.788 1.00 93.12 367 GLU A CA 1
ATOM 2835 C C . GLU A 1 367 ? -9.993 9.233 10.399 1.00 93.12 367 GLU A C 1
ATOM 2837 O O . GLU A 1 367 ? -10.179 9.543 9.226 1.00 93.12 367 GLU A O 1
ATOM 2842 N N . VAL A 1 368 ? -10.379 10.003 11.412 1.00 89.38 368 VAL A N 1
ATOM 2843 C CA . VAL A 1 368 ? -11.016 11.298 11.200 1.00 89.38 368 VAL A CA 1
ATOM 2844 C C . VAL A 1 368 ? -9.928 12.321 10.901 1.00 89.38 368 VAL A C 1
ATOM 2846 O O . VAL A 1 368 ? -9.032 12.547 11.712 1.00 89.38 368 VAL A O 1
ATOM 2849 N N . GLU A 1 369 ? -9.994 12.945 9.733 1.00 85.62 369 GLU A N 1
ATOM 2850 C CA . GLU A 1 369 ? -9.126 14.060 9.376 1.00 85.62 369 GLU A CA 1
ATOM 2851 C C . GLU A 1 369 ? -9.691 15.357 9.965 1.00 85.62 369 GLU A C 1
ATOM 2853 O O . GLU A 1 369 ? -10.902 15.597 9.960 1.00 85.62 369 GLU A O 1
ATOM 2858 N N . ALA A 1 370 ? -8.810 16.203 10.505 1.00 72.81 370 ALA A N 1
ATOM 2859 C CA . ALA A 1 370 ? -9.204 17.533 10.945 1.00 72.81 370 ALA A CA 1
ATOM 2860 C C . ALA A 1 370 ? -9.541 18.381 9.713 1.00 72.81 370 ALA A C 1
ATOM 2862 O O . ALA A 1 370 ? -8.696 18.542 8.830 1.00 72.81 370 ALA A O 1
ATOM 2863 N N . LEU A 1 371 ? -10.749 18.953 9.683 1.00 66.81 371 LEU A N 1
ATOM 2864 C CA . LEU A 1 371 ? -11.120 19.919 8.652 1.00 66.81 371 LEU A CA 1
ATOM 2865 C C . LEU A 1 371 ? -10.076 21.040 8.619 1.00 66.81 371 LEU A C 1
ATOM 2867 O O . LEU A 1 371 ? -9.638 21.532 9.665 1.00 66.81 371 LEU A O 1
ATOM 2871 N N . SER A 1 372 ? -9.675 21.467 7.422 1.00 60.34 372 SER A N 1
ATOM 2872 C CA . SER A 1 372 ? -8.752 22.593 7.281 1.00 60.34 372 SER A CA 1
ATOM 2873 C C . SER A 1 372 ? -9.386 23.856 7.885 1.00 60.34 372 SER A C 1
ATOM 2875 O O . SER A 1 372 ? -10.303 24.448 7.312 1.00 60.34 372 SER A O 1
ATOM 2877 N N . GLY A 1 373 ? -8.904 24.248 9.065 1.00 59.09 373 GLY A N 1
ATOM 2878 C CA . GLY A 1 373 ? -9.477 25.300 9.904 1.00 59.09 373 GLY A CA 1
ATOM 2879 C C . GLY A 1 373 ? -10.139 24.697 11.137 1.00 59.09 373 GLY A C 1
ATOM 2880 O O . GLY A 1 373 ? -11.028 23.872 11.000 1.00 59.09 373 GLY A O 1
ATOM 2881 N N . PHE A 1 374 ? -9.697 25.116 12.329 1.00 51.88 374 PHE A N 1
ATOM 2882 C CA . PHE A 1 374 ? -10.167 24.664 13.646 1.00 51.88 374 PHE A CA 1
ATOM 2883 C C . PHE A 1 374 ? -11.689 24.797 13.828 1.00 51.88 374 PHE A C 1
ATOM 2885 O O . PHE A 1 374 ? -12.177 25.697 14.511 1.00 51.88 374 PHE A O 1
ATOM 2892 N N . LYS A 1 375 ? -12.458 23.914 13.205 1.00 57.22 375 LYS A N 1
ATOM 2893 C CA . LYS A 1 375 ? -13.854 23.700 13.529 1.00 57.22 375 LYS A CA 1
ATOM 2894 C C . LYS A 1 375 ? -13.905 22.508 14.454 1.00 57.22 375 LYS A C 1
ATOM 2896 O O . LYS A 1 375 ? -13.354 21.451 14.154 1.00 57.22 375 LYS A O 1
ATOM 2901 N N . TRP A 1 376 ? -14.554 22.732 15.583 1.00 58.22 376 TRP A N 1
ATOM 2902 C CA . TRP A 1 376 ? -14.963 21.683 16.492 1.00 58.22 376 TRP A CA 1
ATOM 2903 C C . TRP A 1 376 ? -15.745 20.684 15.676 1.00 58.22 376 TRP A C 1
ATOM 2905 O O . TRP A 1 376 ? -16.696 21.035 14.978 1.00 58.22 376 TRP A O 1
ATOM 2915 N N . VAL A 1 377 ? -15.253 19.457 15.691 1.00 57.25 377 VAL A N 1
ATOM 2916 C CA . VAL A 1 377 ? -16.060 18.337 15.266 1.00 57.25 377 VAL A CA 1
ATOM 2917 C C . VAL A 1 377 ? -17.021 18.132 16.423 1.00 57.25 377 VAL A C 1
ATOM 2919 O O . VAL A 1 377 ? -16.605 17.593 17.442 1.00 57.25 377 VAL A O 1
ATOM 2922 N N . ASP A 1 378 ? -18.248 18.641 16.315 1.00 61.78 378 ASP A N 1
ATOM 2923 C CA . ASP A 1 378 ? -19.324 18.148 17.174 1.00 61.78 378 ASP A CA 1
ATOM 2924 C C . ASP A 1 378 ? -19.500 16.665 16.833 1.00 61.78 378 ASP A C 1
ATOM 2926 O O . ASP A 1 378 ? -19.590 16.299 15.657 1.00 61.78 378 ASP A O 1
ATOM 2930 N N . PHE A 1 379 ? -19.432 15.812 17.857 1.00 63.56 379 PHE A N 1
ATOM 2931 C CA . PHE A 1 379 ? -19.371 14.352 17.726 1.00 63.56 379 PHE A CA 1
ATOM 2932 C C . PHE A 1 379 ? -20.749 13.686 17.549 1.00 63.56 379 PHE A C 1
ATOM 2934 O O . PHE A 1 379 ? -20.813 12.459 17.550 1.00 63.56 379 PHE A O 1
ATOM 2941 N N . ASP A 1 380 ? -21.804 14.452 17.245 1.00 65.12 380 ASP A N 1
ATOM 2942 C CA . ASP A 1 380 ? -23.102 13.957 16.749 1.00 65.12 380 ASP A CA 1
ATOM 2943 C C . ASP A 1 380 ? -23.001 12.823 15.699 1.00 65.12 380 ASP A C 1
ATOM 2945 O O . ASP A 1 380 ? -23.793 11.887 15.755 1.00 65.12 380 ASP A O 1
ATOM 2949 N N . PRO A 1 381 ? -22.041 12.777 14.746 1.00 62.09 381 PRO A N 1
ATOM 2950 C CA . PRO A 1 381 ? -21.962 11.656 13.807 1.00 62.09 381 PRO A CA 1
ATOM 2951 C C . PRO A 1 381 ? -21.584 10.304 14.444 1.00 62.09 381 PRO A C 1
ATOM 2953 O O . PRO A 1 381 ? -21.714 9.280 13.774 1.00 62.09 381 PRO A O 1
ATOM 2956 N N . PHE A 1 382 ? -21.178 10.250 15.719 1.00 69.75 382 PHE A N 1
ATOM 2957 C CA . PHE A 1 382 ? -21.083 8.986 16.461 1.00 69.75 382 PHE A CA 1
ATOM 2958 C C . PHE A 1 382 ? -22.430 8.478 16.959 1.00 69.75 382 PHE A C 1
ATOM 2960 O O . PHE A 1 382 ? -22.541 7.278 17.195 1.00 69.75 382 PHE A O 1
ATOM 2967 N N . GLU A 1 383 ? -23.464 9.320 17.027 1.00 74.31 383 GLU A N 1
ATOM 2968 C CA . GLU A 1 383 ? -24.837 8.834 17.192 1.00 74.31 383 GLU A CA 1
ATOM 2969 C C . GLU A 1 383 ? -25.182 7.875 16.052 1.00 74.31 383 GLU A C 1
ATOM 2971 O O . GLU A 1 383 ? -25.722 6.801 16.293 1.00 74.31 383 GLU A O 1
ATOM 2976 N N . ALA A 1 384 ? -24.743 8.183 14.823 1.00 75.94 384 ALA A N 1
ATOM 2977 C CA . ALA A 1 384 ? -24.923 7.276 13.694 1.00 75.94 384 ALA A CA 1
ATOM 2978 C C . ALA A 1 384 ? -24.222 5.927 13.922 1.00 75.94 384 ALA A C 1
ATOM 2980 O O . ALA A 1 384 ? -24.776 4.905 13.546 1.00 75.94 384 ALA A O 1
ATOM 2981 N N . LEU A 1 385 ? -23.041 5.906 14.557 1.00 81.25 385 LEU A N 1
ATOM 2982 C CA . LEU A 1 385 ? -22.359 4.664 14.952 1.00 81.25 385 LEU A CA 1
ATOM 2983 C C . LEU A 1 385 ? -23.077 3.930 16.091 1.00 81.25 385 LEU A C 1
ATOM 2985 O O . LEU A 1 385 ? -23.129 2.703 16.073 1.00 81.25 385 LEU A O 1
ATOM 2989 N N . ALA A 1 386 ? -23.623 4.659 17.064 1.00 81.75 386 ALA A N 1
ATOM 2990 C CA . ALA A 1 386 ? -24.361 4.095 18.191 1.00 81.75 386 ALA A CA 1
ATOM 2991 C C . ALA A 1 386 ? -25.693 3.453 17.756 1.00 81.75 386 ALA A C 1
ATOM 2993 O O . ALA A 1 386 ? -26.112 2.445 18.330 1.00 81.75 386 ALA A O 1
ATOM 2994 N N . GLU A 1 387 ? -26.322 3.999 16.710 1.00 85.56 387 GLU A N 1
ATOM 2995 C CA . GLU A 1 387 ? -27.529 3.459 16.069 1.00 85.56 387 GLU A CA 1
ATOM 2996 C C . GLU A 1 387 ? -27.286 2.134 15.328 1.00 85.56 387 GLU A C 1
ATOM 2998 O O . GLU A 1 387 ? -28.244 1.436 14.996 1.00 85.56 387 GLU A O 1
ATOM 3003 N N . ILE A 1 388 ? -26.029 1.770 15.062 1.00 88.38 388 ILE A N 1
ATOM 3004 C CA . ILE A 1 388 ? -25.694 0.588 14.270 1.00 88.38 388 ILE A CA 1
ATOM 3005 C C . ILE A 1 388 ? -25.421 -0.617 15.165 1.00 88.38 388 ILE A C 1
ATOM 3007 O O . ILE A 1 388 ? -24.702 -0.556 16.167 1.00 88.38 388 ILE A O 1
ATOM 3011 N N . ASP A 1 389 ? -25.943 -1.764 14.744 1.00 91.19 389 ASP A N 1
ATOM 3012 C CA . ASP A 1 389 ? -25.631 -3.057 15.337 1.00 91.19 389 ASP A CA 1
ATOM 3013 C C . ASP A 1 389 ? -24.231 -3.521 14.906 1.00 91.19 389 ASP A C 1
ATOM 3015 O O . ASP A 1 389 ? -24.042 -4.192 13.894 1.00 91.19 389 ASP A O 1
ATOM 3019 N N . LEU A 1 390 ? -23.215 -3.141 15.686 1.00 94.25 390 LEU A N 1
ATOM 3020 C CA . LEU A 1 390 ? -21.843 -3.609 15.482 1.00 94.25 390 LEU A CA 1
ATOM 3021 C C . LEU A 1 390 ? -21.734 -5.131 15.729 1.00 94.25 390 LEU A C 1
ATOM 3023 O O . LEU A 1 390 ? -22.207 -5.619 16.762 1.00 94.25 390 LEU A O 1
ATOM 3027 N N . PRO A 1 391 ? -21.071 -5.896 14.839 1.00 95.94 391 PRO A N 1
ATOM 3028 C CA . PRO A 1 391 ? -20.927 -7.337 15.005 1.00 95.94 391 PRO A CA 1
ATOM 3029 C C . PRO A 1 391 ? -20.063 -7.695 16.222 1.00 95.94 391 PRO A C 1
ATOM 3031 O O . PRO A 1 391 ? -19.047 -7.065 16.525 1.00 95.94 391 PRO A O 1
ATOM 3034 N N . ARG A 1 392 ? -20.441 -8.773 16.914 1.00 96.31 392 ARG A N 1
ATOM 3035 C CA . ARG A 1 392 ? -19.702 -9.280 18.076 1.00 96.31 392 ARG A CA 1
ATOM 3036 C C . ARG A 1 392 ? -18.300 -9.748 17.674 1.00 96.31 392 ARG A C 1
ATOM 3038 O O . ARG A 1 392 ? -18.150 -10.540 16.748 1.00 96.31 392 ARG A O 1
ATOM 3045 N N . GLY A 1 393 ? -17.287 -9.342 18.438 1.00 96.69 393 GLY A N 1
ATOM 3046 C CA . GLY A 1 393 ? -15.880 -9.647 18.167 1.00 96.69 393 GLY A CA 1
ATOM 3047 C C . GLY A 1 393 ? -15.206 -8.684 17.184 1.00 96.69 393 GLY A C 1
ATOM 3048 O O . GLY A 1 393 ? -14.042 -8.902 16.848 1.00 96.69 393 GLY A O 1
ATOM 3049 N N . LEU A 1 394 ? -15.906 -7.635 16.734 1.00 97.69 394 LEU A N 1
ATOM 3050 C CA . LEU A 1 394 ? -15.329 -6.566 15.922 1.00 97.69 394 LEU A CA 1
ATOM 3051 C C . LEU A 1 394 ? -14.184 -5.874 16.667 1.00 97.69 394 LEU A C 1
ATOM 3053 O O . LEU A 1 394 ? -14.331 -5.515 17.832 1.00 97.69 394 LEU A O 1
ATOM 3057 N N . ARG A 1 395 ? -13.072 -5.625 15.970 1.00 98.00 395 ARG A N 1
ATOM 3058 C CA . ARG A 1 395 ? -12.013 -4.716 16.432 1.00 98.00 395 ARG A CA 1
ATOM 3059 C C . ARG A 1 395 ? -12.237 -3.334 15.836 1.00 98.00 395 ARG A C 1
ATOM 3061 O O . ARG A 1 395 ? -12.017 -3.148 14.639 1.00 98.00 395 ARG A O 1
ATOM 3068 N N . LEU A 1 396 ? -12.682 -2.391 16.659 1.00 96.56 396 LEU A N 1
ATOM 3069 C CA . LEU A 1 396 ? -12.958 -1.014 16.267 1.00 96.56 396 LEU A CA 1
ATOM 3070 C C . LEU A 1 396 ? -11.804 -0.107 16.706 1.00 96.56 396 LEU A C 1
ATOM 3072 O O . LEU A 1 396 ? -11.631 0.169 17.890 1.00 96.56 396 LEU A O 1
ATOM 3076 N N . ASN A 1 397 ? -11.037 0.379 15.733 1.00 96.00 397 ASN A N 1
ATOM 3077 C CA . ASN A 1 397 ? -9.941 1.315 15.937 1.00 96.00 397 ASN A CA 1
ATOM 3078 C C . ASN A 1 397 ? -10.343 2.696 15.431 1.00 96.00 397 ASN A C 1
ATOM 3080 O O . ASN A 1 397 ? -10.463 2.910 14.222 1.00 96.00 397 ASN A O 1
ATOM 3084 N N . LEU A 1 398 ? -10.502 3.640 16.349 1.00 92.50 398 LEU A N 1
ATOM 3085 C CA . LEU A 1 398 ? -10.801 5.021 16.010 1.00 92.50 398 LEU A CA 1
ATOM 3086 C C . LEU A 1 398 ? -9.566 5.893 16.200 1.00 92.50 398 LEU A C 1
ATOM 3088 O O . LEU A 1 398 ? -8.974 5.915 17.271 1.00 92.50 398 LEU A O 1
ATOM 3092 N N . TYR A 1 399 ? -9.213 6.645 15.172 1.00 91.56 399 TYR A N 1
ATOM 3093 C CA . TYR A 1 399 ? -8.092 7.564 15.127 1.00 91.56 399 TYR A CA 1
ATOM 3094 C C . TYR A 1 399 ? -8.652 8.979 15.008 1.00 91.56 399 TYR A C 1
ATOM 3096 O O . TYR A 1 399 ? -9.264 9.324 13.999 1.00 91.56 399 TYR A O 1
ATOM 3104 N N . LEU A 1 400 ? -8.477 9.782 16.058 1.00 86.31 400 LEU A N 1
ATOM 3105 C CA . LEU A 1 400 ? -8.955 11.163 16.115 1.00 86.31 400 LEU A CA 1
ATOM 3106 C C . LEU A 1 400 ? -7.786 12.138 16.192 1.00 86.31 400 LEU A C 1
ATOM 3108 O O . LEU A 1 400 ? -6.814 11.852 16.897 1.00 86.31 400 LEU A O 1
ATOM 3112 N N . PRO A 1 401 ? -7.876 13.315 15.557 1.00 81.31 401 PRO A N 1
ATOM 3113 C CA . PRO A 1 401 ? -6.886 14.352 15.767 1.00 81.31 401 PRO A CA 1
ATOM 3114 C C . PRO A 1 401 ? -6.952 14.788 17.235 1.00 81.31 401 PRO A C 1
ATOM 3116 O O . PRO A 1 401 ? -8.025 14.858 17.830 1.00 81.31 401 PRO A O 1
ATOM 3119 N N . CYS A 1 402 ? -5.815 15.108 17.842 1.00 71.50 402 CYS A N 1
ATOM 3120 C CA . CYS A 1 402 ? -5.743 15.544 19.249 1.00 71.50 402 CYS A CA 1
ATOM 3121 C C . CYS A 1 402 ? -6.580 16.787 19.600 1.00 71.50 402 CYS A C 1
ATOM 3123 O O . CYS A 1 402 ? -6.830 17.058 20.774 1.00 71.50 402 CYS A O 1
ATOM 3125 N N . GLN A 1 403 ? -6.990 17.547 18.587 1.00 68.31 403 GLN A N 1
ATOM 3126 C CA . GLN A 1 403 ? -7.850 18.720 18.712 1.00 68.31 403 GLN A CA 1
ATOM 3127 C C . GLN A 1 403 ? -9.330 18.336 18.824 1.00 68.31 403 GLN A C 1
ATOM 3129 O O . GLN A 1 403 ? -10.139 19.168 19.221 1.00 68.31 403 GLN A O 1
ATOM 3134 N N . ALA A 1 404 ? -9.690 17.098 18.477 1.00 71.44 404 ALA A N 1
ATOM 3135 C CA . ALA A 1 404 ? -11.054 16.618 18.567 1.00 71.44 404 ALA A CA 1
ATOM 3136 C C . ALA A 1 404 ? -11.462 16.488 20.039 1.00 71.44 404 ALA A C 1
ATOM 3138 O O . ALA A 1 404 ? -10.763 15.872 20.852 1.00 71.44 404 ALA A O 1
ATOM 3139 N N . HIS A 1 405 ? -12.593 17.087 20.395 1.00 66.12 405 HIS A N 1
ATOM 3140 C CA . HIS A 1 405 ? -13.160 16.950 21.724 1.00 66.12 405 HIS A CA 1
ATOM 3141 C C . HIS A 1 405 ? -14.193 15.844 21.715 1.00 66.12 405 HIS A C 1
ATOM 3143 O O . HIS A 1 405 ? -15.196 15.944 21.027 1.00 66.12 405 HIS A O 1
ATOM 3149 N N . ILE A 1 406 ? -13.948 14.814 22.511 1.00 67.25 406 ILE A N 1
ATOM 3150 C CA . ILE A 1 406 ? -14.941 13.782 22.748 1.00 67.25 406 ILE A CA 1
ATOM 3151 C C . ILE A 1 406 ? -15.679 14.140 24.034 1.00 67.25 406 ILE A C 1
ATOM 3153 O O . ILE A 1 406 ? -15.042 14.364 25.071 1.00 67.25 406 ILE A O 1
ATOM 3157 N N . ASP A 1 407 ? -17.000 14.245 23.953 1.00 68.75 407 ASP A N 1
ATOM 3158 C CA . ASP A 1 407 ? -17.844 14.573 25.097 1.00 68.75 407 ASP A CA 1
ATOM 3159 C C . ASP A 1 407 ? -17.885 13.454 26.143 1.00 68.75 407 ASP A C 1
ATOM 3161 O O . ASP A 1 407 ? -17.438 12.327 25.923 1.00 68.75 407 ASP A O 1
ATOM 3165 N N . ALA A 1 408 ? -18.407 13.781 27.331 1.00 62.47 408 ALA A N 1
ATOM 3166 C CA . ALA A 1 408 ? -18.473 12.865 28.472 1.00 62.47 408 ALA A CA 1
ATOM 3167 C C . ALA A 1 408 ? -19.247 11.564 28.170 1.00 62.47 408 ALA A C 1
ATOM 3169 O O . ALA A 1 408 ? -18.999 10.541 28.806 1.00 62.47 408 ALA A O 1
ATOM 3170 N N . GLU A 1 409 ? -20.131 11.590 27.171 1.00 69.12 409 GLU A N 1
ATOM 3171 C CA . GLU A 1 409 ? -20.925 10.450 26.690 1.00 69.12 409 GLU A CA 1
ATOM 3172 C C . GLU A 1 409 ? -20.089 9.387 25.952 1.00 69.12 409 GLU A C 1
ATOM 3174 O O . GLU A 1 409 ? -20.567 8.299 25.633 1.00 69.12 409 GLU A O 1
ATOM 3179 N N . TRP A 1 410 ? -18.792 9.633 25.755 1.00 75.56 410 TRP A N 1
ATOM 3180 C CA . TRP A 1 410 ? -17.874 8.619 25.245 1.00 75.56 410 TRP A CA 1
ATOM 3181 C C . TRP A 1 410 ? -17.733 7.397 26.146 1.00 75.56 410 TRP A C 1
ATOM 3183 O O . TRP A 1 410 ? -17.504 6.290 25.661 1.00 75.56 410 TRP A O 1
ATOM 3193 N N . GLY A 1 411 ? -17.857 7.607 27.462 1.00 80.81 411 GLY A N 1
ATOM 3194 C CA . GLY A 1 411 ? -17.851 6.514 28.430 1.00 80.81 411 GLY A CA 1
ATOM 3195 C C . GLY A 1 411 ? -18.950 5.506 28.108 1.00 80.81 411 GLY A C 1
ATOM 3196 O O . GLY A 1 411 ? -18.654 4.327 27.961 1.00 80.81 411 GLY A O 1
ATOM 3197 N N . SER A 1 412 ? -20.173 5.990 27.866 1.00 85.31 412 SER A N 1
ATOM 3198 C CA . SER A 1 412 ? -21.302 5.139 27.474 1.00 85.31 412 SER A CA 1
ATOM 3199 C C . SER A 1 412 ? -21.069 4.420 26.150 1.00 85.31 412 SER A C 1
ATOM 3201 O O . SER A 1 412 ? -21.282 3.219 26.094 1.00 85.31 412 SER A O 1
ATOM 3203 N N . PHE A 1 413 ? -20.558 5.089 25.109 1.00 86.25 413 PHE A N 1
ATOM 3204 C CA . PHE A 1 413 ? -20.295 4.412 23.829 1.00 86.25 413 PHE A CA 1
ATOM 3205 C C . PHE A 1 413 ? -19.269 3.276 23.966 1.00 86.25 413 PHE A C 1
ATOM 3207 O O . PHE A 1 413 ? -19.418 2.206 23.371 1.00 86.25 413 PHE A O 1
ATOM 3214 N N . ARG A 1 414 ? -18.216 3.499 24.760 1.00 89.50 414 ARG A N 1
ATOM 3215 C CA . ARG A 1 414 ? -17.222 2.466 25.050 1.00 89.50 414 ARG A CA 1
ATOM 3216 C C . ARG A 1 414 ? -17.833 1.308 25.835 1.00 89.50 414 ARG A C 1
ATOM 3218 O O . ARG A 1 414 ? -17.598 0.161 25.463 1.00 89.50 414 ARG A O 1
ATOM 3225 N N . ASP A 1 415 ? -18.583 1.605 26.891 1.00 90.12 415 ASP A N 1
ATOM 3226 C CA . ASP A 1 415 ? -19.241 0.593 27.719 1.00 90.12 415 ASP A CA 1
ATOM 3227 C C . ASP A 1 415 ? -20.223 -0.241 26.871 1.00 90.12 415 ASP A C 1
ATOM 3229 O O . ASP A 1 415 ? -20.213 -1.470 26.948 1.00 90.12 415 ASP A O 1
ATOM 3233 N N . ASP A 1 416 ? -20.973 0.403 25.970 1.00 90.69 416 ASP A N 1
ATOM 3234 C CA . ASP A 1 416 ? -21.877 -0.247 25.013 1.00 90.69 416 ASP A CA 1
ATOM 3235 C C . ASP A 1 416 ? -21.119 -1.158 24.032 1.00 90.69 416 ASP A C 1
ATOM 3237 O O . ASP A 1 416 ? -21.559 -2.275 23.737 1.00 90.69 416 ASP A O 1
ATOM 3241 N N . CYS A 1 417 ? -19.960 -0.718 23.526 1.00 93.25 417 CYS A N 1
ATOM 3242 C CA . CYS A 1 417 ? -19.088 -1.557 22.699 1.00 93.25 417 CYS A CA 1
ATOM 3243 C C . CYS A 1 417 ? -18.612 -2.792 23.476 1.00 93.25 417 CYS A C 1
ATOM 3245 O O . CYS A 1 417 ? -18.710 -3.914 22.972 1.00 93.25 417 CYS A O 1
ATOM 3247 N N . GLU A 1 418 ? -18.136 -2.605 24.709 1.00 94.44 418 GLU A N 1
ATOM 3248 C CA . GLU A 1 418 ? -17.665 -3.695 25.567 1.00 94.44 418 GLU A CA 1
ATOM 3249 C C . GLU A 1 418 ? -18.801 -4.693 25.882 1.00 94.44 418 GLU A C 1
ATOM 3251 O O . GLU A 1 418 ? -18.592 -5.906 25.773 1.00 94.44 418 GLU A O 1
ATOM 3256 N N . GLU A 1 419 ? -20.022 -4.219 26.169 1.00 95.44 419 GLU A N 1
ATOM 3257 C CA . GLU A 1 419 ? -21.204 -5.065 26.407 1.00 95.44 419 GLU A CA 1
ATOM 3258 C C . GLU A 1 419 ? -21.576 -5.906 25.174 1.00 95.44 419 GLU A C 1
ATOM 3260 O O . GLU A 1 419 ? -21.875 -7.101 25.288 1.00 95.44 419 GLU A O 1
ATOM 3265 N N . ARG A 1 420 ? -21.478 -5.324 23.973 1.00 94.75 420 ARG A N 1
ATOM 3266 C CA . ARG A 1 420 ? -21.695 -6.026 22.693 1.00 94.75 420 ARG A CA 1
ATOM 3267 C C . ARG A 1 420 ? -20.532 -6.955 22.310 1.00 94.75 420 ARG A C 1
ATOM 3269 O O . ARG A 1 420 ? -20.639 -7.728 21.354 1.00 94.75 420 ARG A O 1
ATOM 3276 N N . GLY A 1 421 ? -19.434 -6.938 23.068 1.00 96.69 421 GLY A N 1
ATOM 3277 C CA . GLY A 1 421 ? -18.230 -7.723 22.804 1.00 96.69 421 GLY A CA 1
ATOM 3278 C C . GLY A 1 421 ? -17.411 -7.195 21.625 1.00 96.69 421 GLY A C 1
ATOM 3279 O O . GLY A 1 421 ? -16.816 -7.996 20.902 1.00 96.69 421 GLY A O 1
ATOM 3280 N N . VAL A 1 422 ? -17.423 -5.881 21.408 1.00 96.94 422 VAL A N 1
ATOM 3281 C CA . VAL A 1 422 ? -16.582 -5.149 20.452 1.00 96.94 422 VAL A CA 1
ATOM 3282 C C . VAL A 1 422 ? -15.309 -4.697 21.171 1.00 96.94 422 VAL A C 1
ATOM 3284 O O . VAL A 1 422 ? -15.369 -4.073 22.228 1.00 96.94 422 VAL A O 1
ATOM 3287 N N . ASP A 1 423 ? -14.146 -5.008 20.599 1.00 96.56 423 ASP A N 1
ATOM 3288 C CA . ASP A 1 423 ? -12.847 -4.544 21.091 1.00 96.56 423 ASP A CA 1
ATOM 3289 C C . ASP A 1 423 ? -12.593 -3.127 20.572 1.00 96.56 423 ASP A C 1
ATOM 3291 O O . ASP A 1 423 ? -12.230 -2.927 19.409 1.00 96.56 423 ASP A O 1
ATOM 3295 N N . PHE A 1 424 ? -12.865 -2.141 21.426 1.00 94.31 424 PHE A N 1
ATOM 3296 C CA . PHE A 1 424 ? -12.791 -0.730 21.085 1.00 94.31 424 PHE A CA 1
ATOM 3297 C C . PHE A 1 424 ? -11.464 -0.102 21.529 1.00 94.31 424 PHE A C 1
ATOM 3299 O O . PHE A 1 424 ? -11.149 -0.056 22.720 1.00 94.31 424 PHE A O 1
ATOM 3306 N N . THR A 1 425 ? -10.715 0.462 20.578 1.00 91.88 425 THR A N 1
ATOM 3307 C CA . THR A 1 425 ? -9.501 1.235 20.859 1.00 91.88 425 THR A CA 1
ATOM 3308 C C . THR A 1 425 ? -9.564 2.624 20.234 1.00 91.88 425 THR A C 1
ATOM 3310 O O . THR A 1 425 ? -9.751 2.788 19.028 1.00 91.88 425 THR A O 1
ATOM 3313 N N . LEU A 1 426 ? -9.336 3.638 21.070 1.00 88.81 426 LEU A N 1
ATOM 3314 C CA . LEU A 1 426 ? -9.188 5.026 20.655 1.00 88.81 426 LEU A CA 1
ATOM 3315 C C . LEU A 1 426 ? -7.704 5.403 20.581 1.00 88.81 426 LEU A C 1
ATOM 3317 O O . LEU A 1 426 ? -6.960 5.270 21.554 1.00 88.81 426 LEU A O 1
ATOM 3321 N N . TYR A 1 427 ? -7.310 5.955 19.443 1.00 86.81 427 TYR A N 1
ATOM 3322 C CA . TYR A 1 427 ? -6.006 6.528 19.176 1.00 86.81 427 TYR A CA 1
ATOM 3323 C C . TYR A 1 427 ? -6.133 8.026 18.936 1.00 86.81 427 TYR A C 1
ATOM 3325 O O . TYR A 1 427 ? -7.031 8.499 18.240 1.00 86.81 427 TYR A O 1
ATOM 3333 N N . THR A 1 428 ? -5.178 8.772 19.474 1.00 79.38 428 THR A N 1
ATOM 3334 C CA . THR A 1 428 ? -5.015 10.187 19.162 1.00 79.38 428 THR A CA 1
ATOM 3335 C C . THR A 1 428 ? -3.891 10.344 18.149 1.00 79.38 428 THR A C 1
ATOM 3337 O O . THR A 1 428 ? -2.745 9.995 18.434 1.00 79.38 428 THR A O 1
ATOM 3340 N N . VAL A 1 429 ? -4.225 10.846 16.965 1.00 77.31 429 VAL A N 1
ATOM 3341 C CA . VAL A 1 429 ? -3.280 11.144 15.887 1.00 77.31 429 VAL A CA 1
ATOM 3342 C C . VAL A 1 429 ? -2.822 12.592 15.984 1.00 77.31 429 VAL A C 1
ATOM 3344 O O . VAL A 1 429 ? -3.538 13.463 16.485 1.00 77.31 429 VAL A O 1
ATOM 3347 N N . ASP A 1 430 ? -1.605 12.825 15.503 1.00 67.06 430 ASP A N 1
ATOM 3348 C CA . ASP A 1 430 ? -0.992 14.146 15.402 1.00 67.06 430 ASP A CA 1
ATOM 3349 C C . ASP A 1 430 ? -0.984 14.914 16.734 1.00 67.06 430 ASP A C 1
ATOM 3351 O O . ASP A 1 430 ? -1.517 16.009 16.873 1.00 67.06 430 ASP A O 1
ATOM 3355 N N . ILE A 1 431 ? -0.373 14.312 17.758 1.00 61.44 431 ILE A N 1
ATOM 3356 C CA . ILE A 1 431 ? -0.246 14.875 19.118 1.00 61.44 431 ILE A CA 1
ATOM 3357 C C . ILE A 1 431 ? 0.394 16.281 19.100 1.00 61.44 431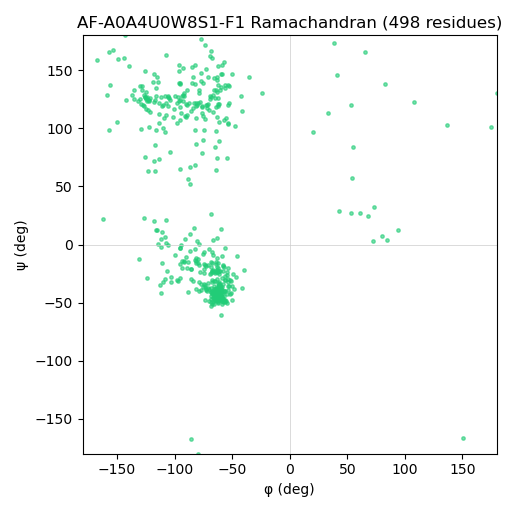 ILE A C 1
ATOM 3359 O O . ILE A 1 431 ? 0.186 17.080 20.013 1.00 61.44 431 ILE A O 1
ATOM 3363 N N . LEU A 1 432 ? 1.158 16.591 18.049 1.00 63.25 432 LEU A N 1
ATOM 3364 C CA . LEU A 1 432 ? 1.845 17.864 17.859 1.00 63.25 432 LEU A CA 1
ATOM 3365 C C . LEU A 1 432 ? 0.984 18.918 17.150 1.00 63.25 432 LEU A C 1
ATOM 3367 O O . LEU A 1 432 ? 1.299 20.107 17.239 1.00 63.25 432 LEU A O 1
ATOM 3371 N N . ALA A 1 433 ? -0.128 18.532 16.518 1.00 64.06 433 ALA A N 1
ATOM 3372 C CA . ALA A 1 433 ? -1.031 19.442 15.819 1.00 64.06 433 ALA A CA 1
ATOM 3373 C C . ALA A 1 433 ? -1.445 20.696 16.618 1.00 64.06 433 ALA A C 1
ATOM 3375 O O . ALA A 1 433 ? -1.514 21.765 16.012 1.00 64.06 433 ALA A O 1
ATOM 3376 N N . PRO A 1 434 ? -1.696 20.675 17.949 1.00 62.78 434 PRO A N 1
ATOM 3377 C CA . PRO A 1 434 ? -2.092 21.873 18.695 1.00 62.78 434 PRO A CA 1
ATOM 3378 C C . PRO A 1 434 ? -0.967 22.916 18.758 1.00 62.78 434 PRO A C 1
ATOM 3380 O O . PRO A 1 434 ? -1.227 24.110 18.938 1.00 62.78 434 PRO A O 1
ATOM 3383 N N . PHE A 1 435 ? 0.278 22.455 18.604 1.00 62.44 435 PHE A N 1
ATOM 3384 C CA . PHE A 1 435 ? 1.501 23.253 18.632 1.00 62.44 435 PHE A CA 1
ATOM 3385 C C . PHE A 1 435 ? 1.948 23.697 17.240 1.00 62.44 435 PHE A C 1
ATOM 3387 O O . PHE A 1 435 ? 2.682 24.676 17.134 1.00 62.44 435 PHE A O 1
ATOM 3394 N N . SER A 1 436 ? 1.495 23.026 16.178 1.00 59.00 436 SER A N 1
ATOM 3395 C CA . SER A 1 436 ? 1.748 23.475 14.810 1.00 59.00 436 SER A CA 1
ATOM 3396 C C . SER A 1 436 ? 1.148 24.872 14.577 1.00 59.00 436 SER A C 1
ATOM 3398 O O . SER A 1 436 ? 0.025 25.166 15.001 1.00 59.00 436 SER A O 1
ATOM 3400 N N . GLY A 1 437 ? 1.942 25.768 13.981 1.00 55.34 437 GLY A N 1
ATOM 3401 C CA . GLY A 1 437 ? 1.512 27.123 13.644 1.00 55.34 437 GLY A CA 1
ATOM 3402 C C . GLY A 1 437 ? 0.370 27.051 12.642 1.00 55.34 437 GLY A C 1
ATOM 3403 O O . GLY A 1 437 ? 0.514 26.463 11.571 1.00 55.34 437 GLY A O 1
ATOM 3404 N N . ASN A 1 438 ? -0.778 27.609 13.005 1.00 55.62 438 ASN A N 1
ATOM 3405 C CA . ASN A 1 438 ? -1.957 27.572 12.161 1.00 55.62 438 ASN A CA 1
ATOM 3406 C C . ASN A 1 438 ? -2.253 29.000 11.733 1.00 55.62 438 ASN A C 1
ATOM 3408 O O . ASN A 1 438 ? -2.492 29.867 12.576 1.00 55.62 438 ASN A O 1
ATOM 3412 N N . PHE A 1 439 ? -2.283 29.236 10.420 1.00 50.19 439 PHE A N 1
ATOM 3413 C CA . PHE A 1 439 ? -2.417 30.574 9.843 1.00 50.19 439 PHE A CA 1
ATOM 3414 C C . PHE A 1 439 ? -3.584 31.364 10.456 1.00 50.19 439 PHE A C 1
ATOM 3416 O O . PHE A 1 439 ? -3.459 32.557 10.687 1.00 50.19 439 PHE A O 1
ATOM 3423 N N . LEU A 1 440 ? -4.704 30.718 10.799 1.00 50.59 440 LEU A N 1
ATOM 3424 C CA . LEU A 1 440 ? -5.866 31.376 11.416 1.00 50.59 440 LEU A CA 1
ATOM 3425 C C . LEU A 1 440 ? -5.681 31.731 12.902 1.00 50.59 440 LEU A C 1
ATOM 3427 O O . LEU A 1 440 ? -6.151 32.783 13.327 1.00 50.59 440 LEU A O 1
ATOM 3431 N N . ALA A 1 441 ? -5.000 30.888 13.683 1.00 51.88 441 ALA A N 1
ATOM 3432 C CA . ALA A 1 441 ? -4.723 31.167 15.095 1.00 51.88 441 ALA A CA 1
ATOM 3433 C C . ALA A 1 441 ? -3.641 32.238 15.263 1.00 51.88 441 ALA A C 1
ATOM 3435 O O . ALA A 1 441 ? -3.736 33.072 16.161 1.00 51.88 441 ALA A O 1
ATOM 3436 N N . ASP A 1 442 ? -2.666 32.246 14.357 1.00 55.94 442 ASP A N 1
ATOM 3437 C CA . ASP A 1 442 ? -1.498 33.116 14.448 1.00 55.94 442 ASP A CA 1
ATOM 3438 C C . ASP A 1 442 ? -1.689 34.443 13.679 1.00 55.94 442 ASP A C 1
ATOM 3440 O O . ASP A 1 442 ? -0.974 35.411 13.920 1.00 55.94 442 ASP A O 1
ATOM 3444 N N . SER A 1 443 ? -2.700 34.549 12.803 1.00 53.88 443 SER A N 1
ATOM 3445 C CA . SER A 1 443 ? -3.000 35.782 12.043 1.00 53.88 443 SER A CA 1
ATOM 3446 C C . SER A 1 443 ? -3.780 36.851 12.819 1.00 53.88 443 SER A C 1
ATOM 3448 O O . SER A 1 443 ? -4.131 37.882 12.248 1.00 53.88 443 SER A O 1
ATOM 3450 N N . GLY A 1 444 ? -4.082 36.636 14.105 1.00 59.25 444 GLY A N 1
ATOM 3451 C CA . GLY A 1 444 ? -4.852 37.585 14.923 1.00 59.25 444 GLY A CA 1
ATOM 3452 C C . GLY A 1 444 ? -6.347 37.664 14.580 1.00 59.25 444 GLY A C 1
ATOM 3453 O O . GLY A 1 444 ? -7.067 38.453 15.186 1.00 59.25 444 GLY A O 1
ATOM 3454 N N . PHE A 1 445 ? -6.825 36.836 13.643 1.00 56.09 445 PHE A N 1
ATOM 3455 C CA . PHE A 1 445 ? -8.242 36.717 13.277 1.00 56.09 445 PHE A CA 1
ATOM 3456 C C . PHE A 1 445 ? -8.967 35.573 14.000 1.00 56.09 445 PHE A C 1
ATOM 3458 O O . PHE A 1 445 ? -10.173 35.402 13.816 1.00 56.09 445 PHE A O 1
ATOM 3465 N N . ALA A 1 446 ? -8.269 34.783 14.820 1.00 61.06 446 ALA A N 1
ATOM 3466 C CA . ALA A 1 446 ? -8.916 33.755 15.621 1.00 61.06 446 ALA A CA 1
ATOM 3467 C C . ALA A 1 446 ? -9.833 34.376 16.675 1.00 61.06 446 ALA A C 1
ATOM 3469 O O . ALA A 1 446 ? -9.440 35.236 17.462 1.00 61.06 446 ALA A O 1
ATOM 3470 N N . THR A 1 447 ? -11.073 33.898 16.707 1.00 71.62 447 THR A N 1
ATOM 3471 C CA . THR A 1 447 ? -12.022 34.234 17.769 1.00 71.62 447 THR A CA 1
ATOM 3472 C C . THR A 1 447 ? -11.507 33.741 19.125 1.00 71.62 447 THR A C 1
ATOM 3474 O O . THR A 1 447 ? -10.805 32.731 19.189 1.00 71.62 447 THR A O 1
ATOM 3477 N N . GLU A 1 448 ? -11.916 34.395 20.215 1.00 73.19 448 GLU A N 1
ATOM 3478 C CA . GLU A 1 448 ? -11.569 34.001 21.592 1.00 73.19 448 GLU A CA 1
ATOM 3479 C C . GLU A 1 448 ? -11.912 32.532 21.899 1.00 73.19 448 GLU A C 1
ATOM 3481 O O . GLU A 1 448 ? -11.185 31.868 22.635 1.00 73.19 448 GLU A O 1
ATOM 3486 N N . VAL A 1 449 ? -12.972 32.015 21.272 1.00 68.62 449 VAL A N 1
ATOM 3487 C CA . VAL A 1 449 ? -13.389 30.607 21.319 1.00 68.62 449 VAL A CA 1
ATOM 3488 C C . VAL A 1 449 ? -12.272 29.697 20.786 1.00 68.62 449 VAL A C 1
ATOM 3490 O O . VAL A 1 449 ? -11.674 28.970 21.574 1.00 68.62 449 VAL A O 1
ATOM 3493 N N . ILE A 1 450 ? -11.866 29.872 19.520 1.00 65.06 450 ILE A N 1
ATOM 3494 C CA . ILE A 1 450 ? -10.763 29.122 18.877 1.00 65.06 450 ILE A CA 1
ATOM 3495 C C . ILE A 1 450 ? -9.471 29.155 19.709 1.00 65.06 450 ILE A C 1
ATOM 3497 O O . ILE A 1 450 ? -8.790 28.139 19.860 1.00 65.06 450 ILE A O 1
ATOM 3501 N N . LEU A 1 451 ? -9.117 30.320 20.266 1.00 68.25 451 LEU A N 1
ATOM 3502 C CA . LEU A 1 451 ? -7.925 30.452 21.108 1.00 68.25 451 LEU A CA 1
ATOM 3503 C C . LEU A 1 451 ? -8.061 29.658 22.406 1.00 68.25 451 LEU A C 1
ATOM 3505 O O . LEU A 1 451 ? -7.178 28.863 22.729 1.00 68.25 451 LEU A O 1
ATOM 3509 N N . ARG A 1 452 ? -9.165 29.849 23.141 1.00 73.38 452 ARG A N 1
ATOM 3510 C CA . ARG A 1 452 ? -9.451 29.126 24.386 1.00 73.38 452 ARG A CA 1
ATOM 3511 C C . ARG A 1 452 ? -9.362 27.628 24.172 1.00 73.38 452 ARG A C 1
ATOM 3513 O O . ARG A 1 452 ? -8.844 26.914 25.027 1.00 73.38 452 ARG A O 1
ATOM 3520 N N . GLU A 1 453 ? -9.836 27.150 23.039 1.00 64.19 453 GLU A N 1
ATOM 3521 C CA . GLU A 1 453 ? -9.892 25.727 22.828 1.00 64.19 453 GLU A CA 1
ATOM 3522 C C . GLU A 1 453 ? -8.580 25.123 22.315 1.00 64.19 453 GLU A C 1
ATOM 3524 O O . GLU A 1 453 ? -8.222 24.021 22.735 1.00 64.19 453 GLU A O 1
ATOM 3529 N N . ARG A 1 454 ? -7.785 25.875 21.537 1.00 69.25 454 ARG A N 1
ATOM 3530 C CA . ARG A 1 454 ? -6.373 25.528 21.289 1.00 69.25 454 ARG A CA 1
ATOM 3531 C C . ARG A 1 454 ? -5.627 25.360 22.614 1.00 69.25 454 ARG A C 1
ATOM 3533 O O . ARG A 1 454 ? -4.891 24.388 22.777 1.00 69.25 454 ARG A O 1
ATOM 3540 N N . TYR A 1 455 ? -5.859 26.244 23.589 1.00 72.50 455 TYR A N 1
ATOM 3541 C CA . TYR A 1 455 ? -5.269 26.101 24.924 1.00 72.50 455 TYR A CA 1
ATOM 3542 C C . TYR A 1 455 ? -5.727 24.827 25.642 1.00 72.50 455 TYR A C 1
ATOM 3544 O O . TYR A 1 455 ? -4.906 24.172 26.281 1.00 72.50 455 TYR A O 1
ATOM 3552 N N . VAL A 1 456 ? -7.002 24.441 25.526 1.00 71.25 456 VAL A N 1
ATOM 3553 C CA . VAL A 1 456 ? -7.507 23.184 26.106 1.00 71.25 456 VAL A CA 1
ATOM 3554 C C . VAL A 1 456 ? -6.841 21.969 25.453 1.00 71.25 456 VAL A C 1
ATOM 3556 O O . VAL A 1 456 ? -6.403 21.067 26.169 1.00 71.25 456 VAL A O 1
ATOM 3559 N N . ALA A 1 457 ? -6.703 21.952 24.124 1.00 67.19 457 ALA A N 1
ATOM 3560 C CA . ALA A 1 457 ? -6.020 20.876 23.404 1.00 67.19 457 ALA A CA 1
ATOM 3561 C C . ALA A 1 457 ? -4.539 20.769 23.810 1.00 67.19 457 ALA A C 1
ATOM 3563 O O . ALA A 1 457 ? -4.069 19.685 24.157 1.00 67.19 457 ALA A O 1
ATOM 3564 N N . ILE A 1 458 ? -3.826 21.901 23.875 1.00 71.94 458 ILE A N 1
ATOM 3565 C CA . ILE A 1 458 ? -2.444 21.967 24.378 1.00 71.94 458 ILE A CA 1
ATOM 3566 C C . ILE A 1 458 ? -2.364 21.416 25.808 1.00 71.94 458 ILE A C 1
ATOM 3568 O O . ILE A 1 458 ? -1.528 20.559 26.095 1.00 71.94 458 ILE A O 1
ATOM 3572 N N . ALA A 1 459 ? -3.251 21.855 26.705 1.00 73.06 459 ALA A N 1
ATOM 3573 C CA . ALA A 1 459 ? -3.266 21.402 28.093 1.00 73.06 459 ALA A CA 1
ATOM 3574 C C . ALA A 1 459 ? -3.500 19.885 28.209 1.00 73.06 459 ALA A C 1
ATOM 3576 O O . ALA A 1 459 ? -2.843 19.229 29.017 1.00 73.06 459 ALA A O 1
ATOM 3577 N N . ARG A 1 460 ? -4.378 19.307 27.378 1.00 68.56 460 ARG A N 1
ATOM 3578 C CA . ARG A 1 460 ? -4.616 17.854 27.320 1.00 68.56 460 ARG A CA 1
ATOM 3579 C C . ARG A 1 460 ? -3.394 17.078 26.846 1.00 68.56 460 ARG A C 1
ATOM 3581 O O . ARG A 1 460 ? -3.073 16.047 27.442 1.00 68.56 460 ARG A O 1
ATOM 3588 N N . VAL A 1 461 ? -2.703 17.565 25.814 1.00 71.19 461 VAL A N 1
ATOM 3589 C CA . VAL A 1 461 ? -1.469 16.929 25.334 1.00 71.19 461 VAL A CA 1
ATOM 3590 C C . VAL A 1 461 ? -0.394 16.971 26.416 1.00 71.19 461 VAL A C 1
ATOM 3592 O O . VAL A 1 461 ? 0.200 15.938 26.719 1.00 71.19 461 VAL A O 1
ATOM 3595 N N . LEU A 1 462 ? -0.200 18.119 27.070 1.00 76.00 462 LEU A N 1
ATOM 3596 C CA . LEU A 1 462 ? 0.759 18.257 28.170 1.00 76.00 462 LEU A CA 1
ATOM 3597 C C . LEU A 1 462 ? 0.408 17.361 29.368 1.00 76.00 462 LEU A C 1
ATOM 3599 O O . LEU A 1 462 ? 1.294 16.750 29.970 1.00 76.00 462 LEU A O 1
ATOM 3603 N N . TYR A 1 463 ? -0.878 17.236 29.700 1.00 76.12 463 TYR A N 1
ATOM 3604 C CA . TYR A 1 463 ? -1.340 16.340 30.759 1.00 76.12 463 TYR A CA 1
ATOM 3605 C C . TYR A 1 463 ? -1.074 14.866 30.417 1.00 76.12 463 TYR A C 1
ATOM 3607 O O . TYR A 1 463 ? -0.472 14.147 31.213 1.00 76.12 463 TYR A O 1
ATOM 3615 N N . SER A 1 464 ? -1.427 14.435 29.203 1.00 71.62 464 SER A N 1
ATOM 3616 C CA . SER A 1 464 ? -1.183 13.067 28.719 1.00 71.62 464 SER A CA 1
ATOM 3617 C C . SER A 1 464 ? 0.312 12.742 28.663 1.00 71.62 464 SER A C 1
ATOM 3619 O O . SER A 1 464 ? 0.738 11.660 29.069 1.00 71.62 464 SER A O 1
ATOM 3621 N N . ALA A 1 465 ? 1.128 13.705 28.227 1.00 77.81 465 ALA A N 1
ATOM 3622 C CA . ALA A 1 465 ? 2.580 13.607 28.247 1.00 77.81 465 ALA A CA 1
ATOM 3623 C C . ALA A 1 465 ? 3.124 13.412 29.672 1.00 77.81 465 ALA A C 1
ATOM 3625 O O . ALA A 1 465 ? 4.007 12.582 29.894 1.00 77.81 465 ALA A O 1
ATOM 3626 N N . THR A 1 466 ? 2.560 14.129 30.647 1.00 80.38 466 THR A N 1
ATOM 3627 C CA . THR A 1 466 ? 2.933 14.026 32.066 1.00 80.38 466 THR A CA 1
ATOM 3628 C C . THR A 1 466 ? 2.569 12.659 32.648 1.00 80.38 466 THR A C 1
ATOM 3630 O O . THR A 1 466 ? 3.408 12.020 33.285 1.00 80.38 466 THR A O 1
ATOM 3633 N N . GLU A 1 467 ? 1.356 12.163 32.393 1.00 79.44 467 GLU A N 1
ATOM 3634 C CA . GLU A 1 467 ? 0.930 10.816 32.801 1.00 79.44 467 GLU A CA 1
ATOM 3635 C C . GLU A 1 467 ? 1.836 9.734 32.199 1.00 79.44 467 GLU A C 1
ATOM 3637 O O . GLU A 1 467 ? 2.312 8.841 32.908 1.00 79.44 467 GLU A O 1
ATOM 3642 N N . ARG A 1 468 ? 2.158 9.852 30.904 1.00 80.25 468 ARG A N 1
ATOM 3643 C CA . ARG A 1 468 ? 3.068 8.926 30.222 1.00 80.25 468 ARG A CA 1
ATOM 3644 C C . ARG A 1 468 ? 4.466 8.947 30.836 1.00 80.25 468 ARG A C 1
ATOM 3646 O O . ARG A 1 468 ? 5.034 7.882 31.071 1.00 80.25 468 ARG A O 1
ATOM 3653 N N . LEU A 1 469 ? 5.004 10.128 31.132 1.00 83.62 469 LEU A N 1
ATOM 3654 C CA . LEU A 1 469 ? 6.307 10.284 31.780 1.00 83.62 469 LEU A CA 1
ATOM 3655 C C . LEU A 1 469 ? 6.320 9.644 33.177 1.00 83.62 469 LEU A C 1
ATOM 3657 O O . LEU A 1 469 ? 7.232 8.883 33.498 1.00 83.62 469 LEU A O 1
ATOM 3661 N N . ASN A 1 470 ? 5.276 9.872 33.978 1.00 83.31 470 ASN A N 1
ATOM 3662 C CA . ASN A 1 470 ? 5.115 9.247 35.293 1.00 83.31 470 ASN A CA 1
ATOM 3663 C C . ASN A 1 470 ? 5.043 7.716 35.200 1.00 83.31 470 ASN A C 1
ATOM 3665 O O . ASN A 1 470 ? 5.617 7.013 36.034 1.00 83.31 470 ASN A O 1
ATOM 3669 N N . TRP A 1 471 ? 4.355 7.185 34.189 1.00 85.88 471 TRP A N 1
ATOM 3670 C CA . TRP A 1 471 ? 4.281 5.747 33.934 1.00 85.88 471 TRP A CA 1
ATOM 3671 C C . TRP A 1 471 ? 5.641 5.155 33.535 1.00 85.88 471 TRP A C 1
ATOM 3673 O O . TRP A 1 471 ? 6.060 4.152 34.110 1.00 85.88 471 TRP A O 1
ATOM 3683 N N . LEU A 1 472 ? 6.376 5.806 32.626 1.00 80.19 472 LEU A N 1
ATOM 3684 C CA . LEU A 1 472 ? 7.720 5.383 32.211 1.00 80.19 472 LEU A CA 1
ATOM 3685 C C . LEU A 1 472 ? 8.721 5.413 33.377 1.00 80.19 472 LEU A C 1
ATOM 3687 O O . LEU A 1 472 ? 9.516 4.485 33.532 1.00 80.19 472 LEU A O 1
ATOM 3691 N N . LEU A 1 473 ? 8.636 6.431 34.245 1.00 85.44 473 LEU A N 1
ATOM 3692 C CA . LEU A 1 473 ? 9.426 6.515 35.478 1.00 85.44 473 LEU A CA 1
ATOM 3693 C C . LEU A 1 473 ? 9.137 5.343 36.423 1.00 85.44 473 LEU A C 1
ATOM 3695 O O . LEU A 1 473 ? 10.073 4.747 36.951 1.00 85.44 473 LEU A O 1
ATOM 3699 N N . LYS A 1 474 ? 7.861 4.978 36.612 1.00 89.69 474 LYS A N 1
ATOM 3700 C CA . LYS A 1 474 ? 7.470 3.823 37.443 1.00 89.69 474 LYS A CA 1
ATOM 3701 C C . LYS A 1 474 ? 8.007 2.500 36.896 1.00 89.69 474 LYS A C 1
ATOM 3703 O O . LYS A 1 474 ? 8.324 1.613 37.682 1.00 89.69 474 LYS A O 1
ATOM 3708 N N . LEU A 1 475 ? 8.110 2.370 35.574 1.00 86.31 475 LEU A N 1
ATOM 3709 C CA . LEU A 1 475 ? 8.662 1.184 34.917 1.00 86.31 475 LEU A CA 1
ATOM 3710 C C . LEU A 1 475 ? 10.195 1.160 34.857 1.00 86.31 475 LEU A C 1
ATOM 3712 O O . LEU A 1 475 ? 10.765 0.111 34.566 1.00 86.31 475 LEU A O 1
ATOM 3716 N N . GLY A 1 476 ? 10.867 2.286 35.115 1.00 90.25 476 GLY A N 1
ATOM 3717 C CA . GLY A 1 476 ? 12.313 2.409 34.922 1.00 90.25 476 GLY A CA 1
ATOM 3718 C C . GLY A 1 476 ? 12.739 2.364 33.448 1.00 90.25 476 GLY A C 1
ATOM 3719 O O . GLY A 1 476 ? 13.875 1.994 33.151 1.00 90.25 476 GLY A O 1
ATOM 3720 N N . ASP A 1 477 ? 11.847 2.724 32.519 1.00 90.56 477 ASP A N 1
ATOM 3721 C CA . ASP A 1 477 ? 12.111 2.689 31.077 1.00 90.56 477 ASP A CA 1
ATOM 3722 C C . ASP A 1 477 ? 12.896 3.931 30.622 1.00 90.56 477 ASP A C 1
ATOM 3724 O O . ASP A 1 477 ? 12.340 4.948 30.196 1.00 90.56 477 ASP A O 1
ATOM 3728 N N . ALA A 1 478 ? 14.223 3.849 30.717 1.00 84.50 478 ALA A N 1
ATOM 3729 C CA . ALA A 1 478 ? 15.124 4.932 30.329 1.00 84.50 478 ALA A CA 1
ATOM 3730 C C . ALA A 1 478 ? 15.056 5.285 28.829 1.00 84.50 478 ALA A C 1
ATOM 3732 O O . ALA A 1 478 ? 15.287 6.440 28.466 1.00 84.50 478 ALA A O 1
ATOM 3733 N N . VAL A 1 479 ? 14.741 4.318 27.956 1.00 82.69 479 VAL A N 1
ATOM 3734 C CA . VAL A 1 479 ? 14.652 4.551 26.505 1.00 82.69 479 VAL A CA 1
ATOM 3735 C C . VAL A 1 479 ? 13.384 5.332 26.187 1.00 82.69 479 VAL A C 1
ATOM 3737 O O . VAL A 1 479 ? 13.461 6.356 25.507 1.00 82.69 479 VAL A O 1
ATOM 3740 N N . GLY A 1 480 ? 12.245 4.914 26.744 1.00 78.75 480 GLY A N 1
ATOM 3741 C CA . GLY A 1 480 ? 10.987 5.640 26.597 1.00 78.75 480 GLY A CA 1
ATOM 3742 C C . GLY A 1 480 ? 11.065 7.065 27.153 1.00 78.75 480 GLY A C 1
ATOM 3743 O O . GLY A 1 480 ? 10.559 7.996 26.529 1.00 78.75 480 GLY A O 1
ATOM 3744 N N . LEU A 1 481 ? 11.757 7.275 28.282 1.00 80.88 481 LEU A N 1
ATOM 3745 C CA . LEU A 1 481 ? 11.977 8.620 28.837 1.00 80.88 481 LEU A CA 1
ATOM 3746 C C . LEU A 1 481 ? 12.793 9.518 27.901 1.00 80.88 481 LEU A C 1
ATOM 3748 O O . LEU A 1 481 ? 12.473 10.698 27.754 1.00 80.88 481 LEU A O 1
ATOM 3752 N N . LYS A 1 482 ? 13.823 8.968 27.247 1.00 83.88 482 LYS A N 1
ATOM 3753 C CA . LYS A 1 482 ? 14.627 9.708 26.268 1.00 83.88 482 LYS A CA 1
ATOM 3754 C C . LYS A 1 482 ? 13.800 10.100 25.038 1.00 83.88 482 LYS A C 1
ATOM 3756 O O . LYS A 1 482 ? 13.838 11.261 24.648 1.00 83.88 482 LYS A O 1
ATOM 3761 N N . GLN A 1 483 ? 13.021 9.171 24.482 1.00 78.06 483 GLN A N 1
ATOM 3762 C CA . GLN A 1 483 ? 12.125 9.445 23.348 1.00 78.06 483 GLN A CA 1
ATOM 3763 C C . GLN A 1 483 ? 11.092 10.526 23.691 1.00 78.06 483 GLN A C 1
ATOM 3765 O O . GLN A 1 483 ? 10.834 11.423 22.893 1.00 78.06 483 GLN A O 1
ATOM 3770 N N . MET A 1 484 ? 10.543 10.484 24.910 1.00 82.44 484 MET A N 1
ATOM 3771 C CA . MET A 1 484 ? 9.609 11.505 25.381 1.00 82.44 484 MET A CA 1
ATOM 3772 C C . MET A 1 484 ? 10.273 12.887 25.480 1.00 82.44 484 MET A C 1
ATOM 3774 O O . MET A 1 484 ? 9.678 13.890 25.094 1.00 82.44 484 MET A O 1
ATOM 3778 N N . ALA A 1 485 ? 11.515 12.952 25.969 1.00 80.88 485 ALA A N 1
ATOM 3779 C CA . ALA A 1 485 ? 12.277 14.198 26.046 1.00 80.88 485 ALA A CA 1
ATOM 3780 C C . ALA A 1 485 ? 12.603 14.783 24.660 1.00 80.88 485 ALA A C 1
ATOM 3782 O O . ALA A 1 485 ? 12.541 16.000 24.483 1.00 80.88 485 ALA A O 1
ATOM 3783 N N . GLU A 1 486 ? 12.924 13.934 23.680 1.00 79.31 486 GLU A N 1
ATOM 3784 C CA . GLU A 1 486 ? 13.136 14.336 22.282 1.00 79.31 486 GLU A CA 1
ATOM 3785 C C . GLU A 1 486 ? 11.850 14.924 21.680 1.00 79.31 486 GLU A C 1
ATOM 3787 O O . GLU A 1 486 ? 11.871 16.066 21.221 1.00 79.31 486 GLU A O 1
ATOM 3792 N N . ALA A 1 487 ? 10.710 14.232 21.805 1.00 74.81 487 ALA A N 1
ATOM 3793 C CA . ALA A 1 487 ? 9.417 14.729 21.321 1.00 74.81 487 ALA A CA 1
ATOM 3794 C C . ALA A 1 487 ? 9.004 16.067 21.974 1.00 74.81 487 ALA A C 1
ATOM 3796 O O . ALA A 1 487 ? 8.534 16.983 21.302 1.00 74.81 487 ALA A O 1
ATOM 3797 N N . MET A 1 488 ? 9.229 16.229 23.284 1.00 78.44 488 MET A N 1
ATOM 3798 C CA . MET A 1 488 ? 8.959 17.495 23.986 1.00 78.44 488 MET A CA 1
ATOM 3799 C C . MET A 1 488 ? 9.905 18.626 23.552 1.00 78.44 488 MET A C 1
ATOM 3801 O O . MET A 1 488 ? 9.519 19.796 23.566 1.00 78.44 488 MET A O 1
ATOM 3805 N N . SER A 1 489 ? 11.137 18.297 23.155 1.00 79.56 489 SER A N 1
ATOM 3806 C CA . SER A 1 489 ? 12.097 19.275 22.631 1.00 79.56 489 SER A CA 1
ATOM 3807 C C . SER A 1 489 ? 11.690 19.779 21.246 1.00 79.56 489 SER A C 1
ATOM 3809 O O . SER A 1 489 ? 11.825 20.970 20.975 1.00 79.56 489 SER A O 1
ATOM 3811 N N . GLU A 1 490 ? 11.137 18.913 20.393 1.00 74.31 490 GLU A N 1
ATOM 3812 C CA . GLU A 1 490 ? 10.557 19.313 19.102 1.00 74.31 490 GLU A CA 1
ATOM 3813 C C . GLU A 1 490 ? 9.394 20.295 19.284 1.00 74.31 490 GLU A C 1
ATOM 3815 O O . GLU A 1 490 ? 9.341 21.309 18.590 1.00 74.31 490 GLU A O 1
ATOM 3820 N N . ILE A 1 491 ? 8.523 20.073 20.277 1.00 72.12 491 ILE A N 1
ATOM 3821 C CA . ILE A 1 491 ? 7.454 21.023 20.632 1.00 72.12 491 ILE A CA 1
ATOM 3822 C C . ILE A 1 491 ? 8.035 22.392 21.012 1.00 72.12 491 ILE A C 1
ATOM 3824 O O . ILE A 1 491 ? 7.569 23.419 20.520 1.00 72.12 491 ILE A O 1
ATOM 3828 N N . ALA A 1 492 ? 9.067 22.419 21.861 1.00 72.88 492 ALA A N 1
ATOM 3829 C CA . ALA A 1 492 ? 9.707 23.666 22.280 1.00 72.88 492 ALA A CA 1
ATOM 3830 C C . ALA A 1 492 ? 10.366 24.409 21.102 1.00 72.88 492 ALA A C 1
ATOM 3832 O O . ALA A 1 492 ? 10.329 25.639 21.038 1.00 72.88 492 ALA A O 1
ATOM 3833 N N . LEU A 1 493 ? 10.947 23.672 20.149 1.00 74.12 493 LEU A N 1
ATOM 3834 C CA . LEU A 1 493 ? 11.512 24.238 18.922 1.00 74.12 493 LEU A CA 1
ATOM 3835 C C . LEU A 1 493 ? 10.429 24.807 17.995 1.00 74.12 493 LEU A C 1
ATOM 3837 O O . LEU A 1 493 ? 10.620 25.894 17.452 1.00 74.12 493 LEU A O 1
ATOM 3841 N N . LEU A 1 494 ? 9.293 24.120 17.846 1.00 66.94 494 LEU A N 1
ATOM 3842 C CA . LEU A 1 494 ? 8.145 24.612 17.077 1.00 66.94 494 LEU A CA 1
ATOM 3843 C C . LEU A 1 494 ? 7.559 25.892 17.692 1.00 66.94 494 LEU A C 1
ATOM 3845 O O . LEU A 1 494 ? 7.264 26.842 16.969 1.00 66.94 494 LEU A O 1
ATOM 3849 N N . GLU A 1 495 ? 7.463 25.968 19.023 1.00 65.94 495 GLU A N 1
ATOM 3850 C CA . GLU A 1 495 ? 7.021 27.181 19.719 1.00 65.94 495 GLU A CA 1
ATOM 3851 C C . GLU A 1 495 ? 7.990 28.351 19.477 1.00 65.94 495 GLU A C 1
ATOM 3853 O O . GLU A 1 495 ? 7.561 29.464 19.170 1.00 65.94 495 GLU A O 1
ATOM 3858 N N . LEU A 1 496 ? 9.302 28.111 19.565 1.00 69.12 496 LEU A N 1
ATOM 3859 C CA . LEU A 1 496 ? 10.318 29.128 19.281 1.00 69.12 496 LEU A CA 1
ATOM 3860 C C . LEU A 1 496 ? 10.241 29.630 17.835 1.00 69.12 496 LEU A C 1
ATOM 3862 O O . LEU A 1 496 ? 10.295 30.839 17.621 1.00 69.12 496 LEU A O 1
ATOM 3866 N N . ALA A 1 497 ? 10.066 28.724 16.872 1.00 66.94 497 ALA A N 1
ATOM 3867 C CA . ALA A 1 497 ? 9.920 29.065 15.460 1.00 66.94 497 ALA A CA 1
ATOM 3868 C C . ALA A 1 497 ? 8.636 29.860 15.173 1.00 66.94 497 ALA A C 1
ATOM 3870 O O . ALA A 1 497 ? 8.635 30.716 14.300 1.00 66.94 497 ALA A O 1
ATOM 3871 N N . SER A 1 498 ? 7.554 29.629 15.924 1.00 59.44 498 SER A N 1
ATOM 3872 C CA . SER A 1 498 ? 6.310 30.402 15.779 1.00 59.44 498 SER A CA 1
ATOM 3873 C C . SER A 1 498 ? 6.409 31.853 16.280 1.00 59.44 498 SER A C 1
ATOM 3875 O O . SER A 1 498 ? 5.565 32.682 15.949 1.00 59.44 498 SER A O 1
ATOM 3877 N N . ARG A 1 499 ? 7.424 32.172 17.099 1.00 59.91 499 ARG A N 1
ATOM 3878 C CA . ARG A 1 499 ? 7.651 33.516 17.665 1.00 59.91 499 ARG A CA 1
ATOM 3879 C C . ARG A 1 499 ? 8.567 34.400 16.815 1.00 59.91 499 ARG A C 1
ATOM 3881 O O . ARG A 1 499 ? 8.640 35.600 17.086 1.00 59.91 499 ARG A O 1
ATOM 3888 N N . THR A 1 500 ? 9.298 33.813 15.871 1.00 56.09 500 THR A N 1
ATOM 3889 C CA . THR A 1 500 ? 10.207 34.493 14.932 1.00 56.09 500 THR A CA 1
ATOM 3890 C C . THR A 1 500 ? 9.520 34.725 13.605 1.00 56.09 500 THR A C 1
ATOM 3892 O O . THR A 1 500 ? 9.666 35.845 13.068 1.00 56.09 500 THR A O 1
#

Solvent-accessible surface area (backbone atoms only — not comparable to full-atom values): 27959 Å² total; per-residue (Å²): 142,73,88,76,90,88,78,88,87,82,89,85,89,82,90,90,82,93,75,87,80,81,88,80,76,88,77,85,72,74,70,87,64,73,79,78,85,52,80,86,77,54,56,68,68,56,53,49,50,52,44,54,50,33,48,54,49,25,52,53,28,51,77,68,71,44,94,57,64,49,54,46,60,55,46,33,69,74,40,73,68,46,24,63,65,25,40,66,56,45,37,58,66,68,53,31,39,49,47,45,45,78,55,60,71,31,66,52,51,70,68,64,67,60,56,63,81,58,34,52,56,28,30,27,43,39,26,60,85,24,44,60,69,42,38,49,52,47,30,76,47,44,89,63,41,83,45,39,25,33,39,30,30,9,41,46,29,39,38,47,48,38,63,57,67,48,78,38,78,94,68,79,39,75,49,70,62,79,77,42,66,69,37,24,52,41,33,46,76,48,6,76,52,23,26,30,42,36,39,33,45,64,64,61,92,66,69,79,48,59,42,51,29,45,61,27,49,22,37,50,55,47,25,28,33,43,35,43,33,48,41,80,58,51,58,75,57,26,74,77,46,67,51,64,57,57,50,53,56,60,28,64,46,25,30,32,40,36,44,47,76,32,98,74,36,68,30,62,68,60,68,77,92,73,51,82,72,57,82,76,50,68,36,68,47,23,30,35,40,35,40,66,37,47,47,66,68,53,54,64,53,47,59,63,24,34,71,43,29,28,33,43,34,44,36,37,49,88,52,104,56,77,84,65,65,78,68,61,85,87,51,70,45,74,46,86,48,29,31,33,42,35,40,33,18,44,67,72,60,47,62,56,56,78,29,45,58,53,78,60,35,46,34,40,38,38,35,41,45,75,62,95,61,96,63,82,56,73,62,68,51,52,53,58,56,70,74,45,88,72,33,69,62,18,37,37,39,39,32,35,37,49,78,56,63,80,60,85,67,52,58,57,54,51,50,51,32,50,73,55,44,26,52,76,44,84,43,72,38,62,75,58,57,66,62,50,85,42,73,56,69,75,65,74,74,47,50,71,65,57,52,56,48,42,52,50,32,43,50,50,46,53,49,53,52,48,54,50,50,56,51,32,60,75,69,66,39,64,65,62,50,50,54,52,52,50,56,54,48,52,52,54,49,45,51,54,59,70,75,109

pLDDT: mean 78.22, std 16.68, range [35.09, 98.5]

Radius of gyration: 31.65 Å; Cα contacts (8 Å, |Δi|>4): 780; chains: 1; bounding box: 113×64×66 Å

Foldseek 3Di:
DDDDDDDDDDDDDDDDDDDDDDDDDDDPPPPPPPPPDAPVPDDLVVLLVQLVVLLVVLVVCVVVVHPDNCSLVVQLVRDVSSVVSSVVSCLCVVVPLEDELVNLPDPCNVVVVDDLVSLQSNAEYACQVPAQVSLVSCLVNLVSRPQHAHYEHHQRNLCQLPFDFAQDPVVNDGDGDDHDVSSLVSLQVCQANHQEYAYEHDPGQPLVRLQSSNNSRHDLCSHQYYEYHYDPDHQPQQLVDCNVVSNNPNNQNHAEYHYHDDQHHANDHPDPVPRPVLQPAANANHAYYADEHAEDVVLVSCLNHYQQHAEYHYAHEDDVDDNPSDDPLPAARENPNHAYYAYHEALCSLVSVSRYDCQNYQEYHYHHDDDQDPDAPPNVSCVSVVPDDHHANHEYEYEAALLHDDDPCVVVVVVVCVVSNYNYDYHHPPLLVLLADRCCQLVPNDDPVSVVSSVVSVVVSVVVLVVQLVVCVVVVPPVSNVVSVVVVVVSVVSNVVSVD